Protein AF-A0A1G5DKQ4-F1 (afdb_monomer_lite)

Structure (mmCIF, N/CA/C/O backbone):
data_AF-A0A1G5DKQ4-F1
#
_entry.id   AF-A0A1G5DKQ4-F1
#
loop_
_atom_site.group_PDB
_atom_site.id
_atom_site.type_symbol
_atom_site.label_atom_id
_atom_site.label_alt_id
_atom_site.label_comp_id
_atom_site.label_asym_id
_atom_site.label_entity_id
_atom_site.label_seq_id
_atom_site.pdbx_PDB_ins_code
_atom_site.Cartn_x
_atom_site.Cartn_y
_atom_site.Cartn_z
_atom_site.occupancy
_atom_site.B_iso_or_equiv
_atom_site.auth_seq_id
_atom_site.auth_comp_id
_atom_site.auth_asym_id
_atom_site.auth_atom_id
_atom_site.pdbx_PDB_model_num
ATOM 1 N N . MET A 1 1 ? -4.767 19.827 14.698 1.00 80.88 1 MET A N 1
ATOM 2 C CA . MET A 1 1 ? -6.030 19.887 15.470 1.00 80.88 1 MET A CA 1
ATOM 3 C C . MET A 1 1 ? -6.059 18.869 16.616 1.00 80.88 1 MET A C 1
ATOM 5 O O . MET A 1 1 ? -6.125 19.314 17.753 1.00 80.88 1 MET A O 1
ATOM 9 N N . ALA A 1 2 ? -5.902 17.558 16.365 1.00 86.62 2 ALA A N 1
ATOM 10 C CA . ALA A 1 2 ? -5.901 16.493 17.393 1.00 86.62 2 ALA A CA 1
ATOM 11 C C . ALA A 1 2 ? -5.050 16.794 18.641 1.00 86.62 2 ALA A C 1
ATOM 13 O O . ALA A 1 2 ? -5.542 16.757 19.765 1.00 86.62 2 ALA A O 1
ATOM 14 N N . ARG A 1 3 ? -3.774 17.156 18.434 1.00 91.56 3 ARG A N 1
ATOM 15 C CA . ARG A 1 3 ? -2.832 17.479 19.519 1.00 91.56 3 ARG A CA 1
ATOM 16 C C . ARG A 1 3 ? -3.277 18.673 20.365 1.00 91.56 3 ARG A C 1
ATOM 18 O O . ARG A 1 3 ? -3.082 18.659 21.570 1.00 91.56 3 ARG A O 1
ATOM 25 N N . ILE A 1 4 ? -3.891 19.683 19.749 1.00 92.81 4 ILE A N 1
ATOM 26 C CA . ILE A 1 4 ? -4.359 20.885 20.456 1.00 92.81 4 ILE A CA 1
ATOM 27 C C . ILE A 1 4 ? -5.551 20.526 21.348 1.00 92.81 4 ILE A C 1
ATOM 29 O O . ILE A 1 4 ? -5.548 20.858 22.528 1.00 92.81 4 ILE A O 1
ATOM 33 N N . LEU A 1 5 ? -6.533 19.793 20.813 1.00 94.62 5 LEU A N 1
ATOM 34 C CA . LEU A 1 5 ? -7.688 19.334 21.593 1.00 94.62 5 LEU A CA 1
ATOM 35 C C . LEU A 1 5 ? -7.258 18.422 22.749 1.00 94.62 5 LEU A C 1
ATOM 37 O O . LEU A 1 5 ? -7.708 18.609 23.876 1.00 94.62 5 LEU A O 1
ATOM 41 N N . ASN A 1 6 ? -6.324 17.501 22.503 1.00 97.00 6 ASN A N 1
ATOM 42 C CA . ASN A 1 6 ? -5.791 16.625 23.545 1.00 97.00 6 ASN A CA 1
ATOM 43 C C . ASN A 1 6 ? -4.962 17.379 24.594 1.00 97.00 6 ASN A C 1
ATOM 45 O O . ASN A 1 6 ? -5.040 17.040 25.770 1.00 97.00 6 ASN A O 1
ATOM 49 N N . LEU A 1 7 ? -4.240 18.439 24.222 1.00 97.06 7 LEU A N 1
ATOM 50 C CA . LEU A 1 7 ? -3.569 19.307 25.192 1.00 97.06 7 LEU A CA 1
ATOM 51 C C . LEU A 1 7 ? -4.580 20.019 26.106 1.00 97.06 7 LEU A C 1
ATOM 53 O O . LEU A 1 7 ? -4.365 20.090 27.314 1.00 97.06 7 LEU A O 1
ATOM 57 N N . ILE A 1 8 ? -5.706 20.488 25.560 1.00 96.81 8 ILE A N 1
ATOM 58 C CA . ILE A 1 8 ? -6.793 21.074 26.361 1.00 96.81 8 ILE A CA 1
ATOM 59 C C . ILE A 1 8 ? -7.369 20.029 27.326 1.00 96.81 8 ILE A C 1
ATOM 61 O O . ILE A 1 8 ? -7.551 20.334 28.503 1.00 96.81 8 ILE A O 1
ATOM 65 N N . ILE A 1 9 ? -7.602 18.795 26.864 1.00 97.06 9 ILE A N 1
ATOM 66 C CA . ILE A 1 9 ? -8.065 17.690 27.722 1.00 97.06 9 ILE A CA 1
ATOM 67 C C . ILE A 1 9 ? -7.077 17.449 28.871 1.00 97.06 9 ILE A C 1
ATOM 69 O O . ILE A 1 9 ? -7.497 17.391 30.023 1.00 97.06 9 ILE A O 1
ATOM 73 N N . VAL A 1 10 ? -5.772 17.384 28.584 1.00 97.06 10 VAL A N 1
ATOM 74 C CA . VAL A 1 10 ? -4.719 17.227 29.603 1.00 97.06 10 VAL A CA 1
ATOM 75 C C . VAL A 1 10 ? -4.783 18.350 30.644 1.00 97.06 10 VAL A C 1
ATOM 77 O O . VAL A 1 10 ? -4.753 18.079 31.843 1.00 97.06 10 VAL A O 1
ATOM 80 N N . ILE A 1 11 ? -4.919 19.607 30.213 1.00 95.50 11 ILE A N 1
ATOM 81 C CA . ILE A 1 11 ? -5.030 20.758 31.123 1.00 95.50 11 ILE A CA 1
ATOM 82 C C . ILE A 1 11 ? -6.281 20.641 32.010 1.00 95.50 11 ILE A C 1
ATOM 84 O O . ILE A 1 11 ? -6.203 20.867 33.219 1.00 95.50 11 ILE A O 1
ATOM 88 N N . LEU A 1 12 ? -7.429 20.268 31.438 1.00 94.19 12 LEU A N 1
ATOM 89 C CA . LEU A 1 12 ? -8.684 20.109 32.180 1.00 94.19 12 LEU A CA 1
ATOM 90 C C . LEU A 1 12 ? -8.623 18.968 33.204 1.00 94.19 12 LEU A C 1
ATOM 92 O O . LEU A 1 12 ? -9.117 19.134 34.320 1.00 94.19 12 LEU A O 1
ATOM 96 N N . GLU A 1 13 ? -7.979 17.853 32.858 1.00 93.31 13 GLU A N 1
ATOM 97 C CA . GLU A 1 13 ? -7.702 16.742 33.775 1.00 93.31 13 GLU A CA 1
ATOM 98 C C . GLU A 1 13 ? -6.852 17.211 34.966 1.00 93.31 13 GLU A C 1
ATOM 100 O O . GLU A 1 13 ? -7.227 16.999 36.120 1.00 93.31 13 GLU A O 1
ATOM 105 N N . PHE A 1 14 ? -5.760 17.949 34.725 1.00 91.44 14 PHE A N 1
ATOM 106 C CA . PHE A 1 14 ? -4.945 18.516 35.809 1.00 91.44 14 PHE A CA 1
ATOM 107 C C . PHE A 1 14 ? -5.743 19.463 36.716 1.00 91.44 14 PHE A C 1
ATOM 109 O O . PHE A 1 14 ? -5.632 19.383 37.945 1.00 91.44 14 PHE A O 1
ATOM 116 N N . ILE A 1 15 ? -6.586 20.329 36.141 1.00 88.94 15 ILE A N 1
ATOM 117 C CA . ILE A 1 15 ? -7.475 21.209 36.915 1.00 88.94 15 ILE A CA 1
ATOM 118 C C . ILE A 1 15 ? -8.420 20.374 37.787 1.00 88.94 15 ILE A C 1
ATOM 120 O O . ILE A 1 15 ? -8.589 20.680 38.971 1.00 88.94 15 ILE A O 1
ATOM 124 N N . SER A 1 16 ? -9.006 19.309 37.242 1.00 85.94 16 SER A N 1
ATOM 125 C CA . SER A 1 16 ? -9.917 18.432 37.977 1.00 85.94 16 SER A CA 1
ATOM 126 C C . SER A 1 16 ? -9.223 17.684 39.126 1.00 85.94 16 SER A C 1
ATOM 128 O O . SER A 1 16 ? -9.699 17.700 40.269 1.00 85.94 16 SER A O 1
ATOM 130 N N . TYR A 1 17 ? -8.042 17.108 38.881 1.00 83.75 17 TYR A N 1
ATOM 131 C CA . TYR A 1 17 ? -7.268 16.419 39.917 1.00 83.75 17 TYR A CA 1
ATOM 132 C C . TYR A 1 17 ? -6.776 17.356 41.016 1.00 83.75 17 TYR A C 1
ATOM 134 O O . TYR A 1 17 ? -6.816 16.986 42.190 1.00 83.75 17 TYR A O 1
ATOM 142 N N . SER A 1 18 ? -6.392 18.592 40.681 1.00 80.75 18 SER A N 1
ATOM 143 C CA . SER A 1 18 ? -5.982 19.588 41.681 1.00 80.75 18 SER A CA 1
ATOM 144 C C . SER A 1 18 ? -7.087 19.898 42.702 1.00 80.75 18 SER A C 1
ATOM 146 O O . SER A 1 18 ? -6.798 20.181 43.867 1.00 80.75 18 SER A O 1
ATOM 148 N N . LYS A 1 19 ? -8.360 19.793 42.291 1.00 72.50 19 LYS A N 1
ATOM 149 C CA . LYS A 1 19 ? -9.519 19.924 43.184 1.00 72.50 19 LYS A CA 1
ATOM 150 C C . LYS A 1 19 ? -9.701 18.677 44.052 1.00 72.50 19 LYS A C 1
ATOM 152 O O . LYS A 1 19 ? -9.953 18.817 45.240 1.00 72.50 19 LYS A O 1
ATOM 157 N N . SER A 1 20 ? -9.489 17.485 43.493 1.00 67.19 20 SER A N 1
ATOM 158 C CA . SER A 1 20 ? -9.666 16.200 44.195 1.00 67.19 20 SER A CA 1
ATOM 159 C C . SER A 1 20 ? -8.553 15.877 45.211 1.00 67.19 20 SER A C 1
ATOM 161 O O . SER A 1 20 ? -8.800 15.209 46.215 1.00 67.19 20 SER A O 1
ATOM 163 N N . ILE A 1 21 ? -7.318 16.347 44.987 1.00 67.38 21 ILE A N 1
ATOM 164 C CA . ILE A 1 21 ? -6.177 16.127 45.900 1.00 67.38 21 ILE A CA 1
ATOM 165 C C . ILE A 1 21 ? -6.367 16.860 47.236 1.00 67.38 21 ILE A C 1
ATOM 167 O O . ILE A 1 21 ? -5.958 16.345 48.280 1.00 67.38 21 ILE A O 1
ATOM 171 N N . LYS A 1 22 ? -7.035 18.023 47.229 1.00 61.16 22 LYS A N 1
ATOM 172 C CA . LYS A 1 22 ? -7.316 18.802 48.448 1.00 61.16 22 LYS A CA 1
ATOM 173 C C . LYS A 1 22 ? -8.157 18.028 49.472 1.00 61.16 22 LYS A C 1
ATOM 175 O O . LYS A 1 22 ? -8.001 18.264 50.666 1.00 61.16 22 LYS A O 1
ATOM 180 N N . ASP A 1 23 ? -8.919 17.030 49.027 1.00 58.66 23 ASP A N 1
ATOM 181 C CA . ASP A 1 23 ? -9.814 16.237 49.876 1.00 58.66 23 ASP A CA 1
ATOM 182 C C . ASP A 1 23 ? -9.175 14.93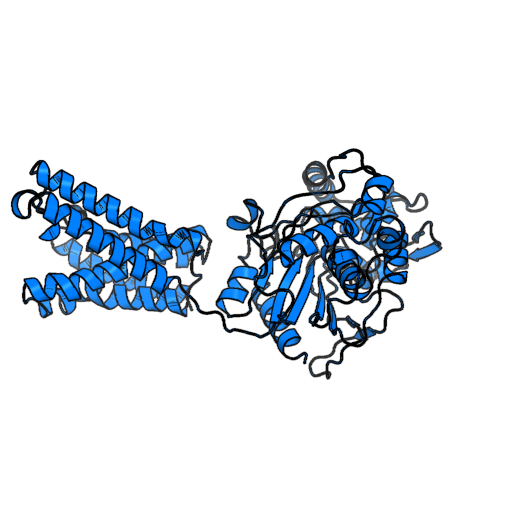8 50.421 1.00 58.66 23 ASP A C 1
ATOM 184 O O . ASP A 1 23 ? -9.846 14.146 51.080 1.00 58.66 23 ASP A O 1
ATOM 188 N N . ARG A 1 24 ? -7.875 14.681 50.173 1.00 55.72 24 ARG A N 1
ATOM 189 C CA . ARG A 1 24 ? -7.123 13.473 50.615 1.00 55.72 24 ARG A CA 1
ATOM 190 C C . ARG A 1 24 ? -7.746 12.118 50.216 1.00 55.72 24 ARG A C 1
ATOM 192 O O . ARG A 1 24 ? -7.387 11.082 50.777 1.00 55.72 24 ARG A O 1
ATOM 199 N N . GLN A 1 25 ? -8.640 12.088 49.226 1.00 57.12 25 GLN A N 1
ATOM 200 C CA . GLN A 1 25 ? -9.310 10.861 48.768 1.00 57.12 25 GLN A CA 1
ATOM 201 C C . GLN A 1 25 ? -8.708 10.237 47.498 1.00 57.12 25 GLN A C 1
ATOM 203 O O . GLN A 1 25 ? -9.206 9.212 47.046 1.00 57.12 25 GLN A O 1
ATOM 208 N N . PHE A 1 26 ? -7.625 10.791 46.943 1.00 63.09 26 PHE A N 1
ATOM 209 C CA . PHE A 1 26 ? -7.090 10.409 45.625 1.00 63.09 26 PHE A CA 1
ATOM 210 C C . PHE A 1 26 ? -6.909 8.890 45.427 1.00 63.09 26 PHE A C 1
ATOM 212 O O . PHE A 1 26 ? -7.521 8.314 44.533 1.00 63.09 26 PHE A O 1
ATOM 219 N N . LEU A 1 27 ? -6.160 8.210 46.307 1.00 63.75 27 LEU A N 1
ATOM 220 C CA . LEU A 1 27 ? -5.938 6.756 46.204 1.00 63.75 27 LEU A CA 1
ATOM 221 C C . LEU A 1 27 ? -7.201 5.928 46.494 1.00 63.75 27 LEU A C 1
ATOM 223 O O . LEU A 1 27 ? -7.388 4.865 45.911 1.00 63.75 27 LEU A O 1
ATOM 227 N N . LYS A 1 28 ? -8.098 6.425 47.355 1.00 67.44 28 LYS A N 1
ATOM 228 C CA . LYS A 1 28 ? -9.388 5.773 47.639 1.00 67.44 28 LYS A CA 1
ATOM 229 C C . LYS A 1 28 ? -10.373 5.913 46.468 1.00 67.44 28 LYS A C 1
ATOM 231 O O . LYS A 1 28 ? -11.275 5.093 46.328 1.00 67.44 28 LYS A O 1
ATOM 236 N N . GLY A 1 29 ? -10.175 6.914 45.609 1.00 74.06 29 GLY A N 1
ATOM 237 C CA . GLY A 1 29 ? -10.988 7.181 44.426 1.00 74.06 29 GLY A CA 1
ATOM 238 C C . GLY A 1 29 ? -10.824 6.157 43.300 1.00 74.06 29 GLY A C 1
ATOM 239 O O . GLY A 1 29 ? -11.758 5.980 42.525 1.00 74.06 29 GLY A O 1
ATOM 240 N N . PHE A 1 30 ? -9.708 5.421 43.234 1.00 79.56 30 PHE A N 1
ATOM 241 C CA . PHE A 1 30 ? -9.452 4.418 42.182 1.00 79.56 30 PHE A CA 1
ATOM 242 C C . PHE A 1 30 ? -10.325 3.159 42.276 1.00 79.56 30 PHE A C 1
ATOM 244 O O . PHE A 1 30 ? -10.254 2.288 41.415 1.00 79.56 30 PHE A O 1
ATOM 251 N N . VAL A 1 31 ? -11.198 3.076 43.280 1.00 86.19 31 VAL A N 1
ATOM 252 C CA . VAL A 1 31 ? -12.299 2.108 43.291 1.00 86.19 31 VAL A CA 1
ATOM 253 C C . VAL A 1 31 ? -13.357 2.478 42.239 1.00 86.19 31 VAL A C 1
ATOM 255 O O . VAL A 1 31 ? -13.989 1.591 41.672 1.00 86.19 31 VAL A O 1
ATOM 258 N N . PHE A 1 32 ? -13.540 3.766 41.927 1.00 89.38 32 PHE A N 1
ATOM 259 C CA . PHE A 1 32 ? -14.544 4.248 40.977 1.00 89.38 32 PHE A CA 1
ATOM 260 C C . PHE A 1 32 ? -14.048 4.179 39.529 1.00 89.38 32 PHE A C 1
ATOM 262 O O . PHE A 1 32 ? -13.003 4.733 39.185 1.00 89.38 32 PHE A O 1
ATOM 269 N N . TYR A 1 33 ? -14.871 3.600 38.653 1.00 91.94 33 TYR A N 1
ATOM 270 C CA . TYR A 1 33 ? -14.630 3.543 37.209 1.00 91.94 33 TYR A CA 1
ATOM 271 C C . TYR A 1 33 ? -14.398 4.931 36.603 1.00 91.94 33 TYR A C 1
ATOM 273 O O . TYR A 1 33 ? -13.516 5.110 35.765 1.00 91.94 33 TYR A O 1
ATOM 281 N N . THR A 1 34 ? -15.137 5.939 37.075 1.00 91.06 34 THR A N 1
ATOM 282 C CA . THR A 1 34 ? -14.960 7.343 36.683 1.00 91.06 34 THR A CA 1
ATOM 283 C C . THR A 1 34 ? -13.513 7.807 36.870 1.00 91.06 34 THR A C 1
ATOM 285 O O . THR A 1 34 ? -12.950 8.428 35.977 1.00 91.06 34 THR A O 1
ATOM 288 N N . GLN A 1 35 ? -12.884 7.504 38.008 1.00 89.88 35 GLN A N 1
ATOM 289 C CA . GLN A 1 35 ? -11.525 7.977 38.296 1.00 89.88 35 GLN A CA 1
ATOM 290 C C . GLN A 1 35 ? -10.491 7.233 37.448 1.00 89.88 35 GLN A C 1
ATOM 292 O O . GLN A 1 35 ? -9.608 7.858 36.870 1.00 89.88 35 GLN A O 1
ATOM 297 N N . ILE A 1 36 ? -10.652 5.913 37.292 1.00 92.06 36 ILE A N 1
ATOM 298 C CA . ILE A 1 36 ? -9.797 5.106 36.408 1.00 92.06 36 ILE A CA 1
ATOM 299 C C . ILE A 1 36 ? -9.867 5.642 34.975 1.00 92.06 36 ILE A C 1
ATOM 301 O O . ILE A 1 36 ? -8.844 5.885 34.341 1.00 92.06 36 ILE A O 1
ATOM 305 N N . SER A 1 37 ? -11.078 5.850 34.466 1.00 94.88 37 SER A N 1
ATOM 306 C CA . SER A 1 37 ? -11.299 6.270 33.086 1.00 94.88 37 SER A CA 1
ATOM 307 C C . SER A 1 37 ? -10.768 7.688 32.809 1.00 94.88 37 SER A C 1
ATOM 309 O O . SER A 1 37 ? -10.167 7.894 31.755 1.00 94.88 37 SER A O 1
ATOM 311 N N . ASN A 1 38 ? -10.897 8.644 33.743 1.00 93.69 38 ASN A N 1
ATOM 312 C CA . ASN A 1 38 ? -10.313 9.992 33.600 1.00 93.69 38 ASN A CA 1
ATOM 313 C C . ASN A 1 38 ? -8.775 9.920 33.665 1.00 93.69 38 ASN A C 1
ATOM 315 O O . ASN A 1 38 ? -8.070 10.458 32.818 1.00 93.69 38 ASN A O 1
ATOM 319 N N . PHE A 1 39 ? -8.214 9.149 34.602 1.00 93.12 39 PHE A N 1
ATOM 320 C CA . PHE A 1 39 ? -6.759 8.997 34.716 1.00 93.12 39 PHE A CA 1
ATOM 321 C C . PHE A 1 39 ? -6.130 8.386 33.458 1.00 93.12 39 PHE A C 1
ATOM 323 O O . PHE A 1 39 ? -5.130 8.886 32.939 1.00 93.12 39 PHE A O 1
ATOM 330 N N . LEU A 1 40 ? -6.741 7.329 32.920 1.00 95.44 40 LEU A N 1
ATOM 331 C CA . LEU A 1 40 ? -6.298 6.747 31.658 1.00 95.44 40 LEU A CA 1
ATOM 332 C C . LEU A 1 40 ? -6.503 7.728 30.493 1.00 95.44 40 LEU A C 1
ATOM 334 O O . LEU A 1 40 ? -5.660 7.790 29.598 1.00 95.44 40 LEU A O 1
ATOM 338 N N . THR A 1 41 ? -7.562 8.545 30.515 1.00 96.88 41 THR A N 1
ATOM 339 C CA . THR A 1 41 ? -7.776 9.612 29.523 1.00 96.88 41 THR A CA 1
ATOM 340 C C . THR A 1 41 ? -6.650 10.639 29.558 1.00 96.88 41 THR A C 1
ATOM 342 O O . THR A 1 41 ? -6.102 10.935 28.497 1.00 96.88 41 THR A O 1
ATOM 345 N N . LEU A 1 42 ? -6.219 11.100 30.736 1.00 96.31 42 LEU A N 1
ATOM 346 C CA . LEU A 1 42 ? -5.040 11.956 30.902 1.00 96.31 42 LEU A CA 1
ATOM 347 C C . LEU A 1 42 ? -3.789 11.331 30.265 1.00 96.31 42 LEU A C 1
ATOM 349 O O . LEU A 1 42 ? -3.142 11.976 29.439 1.00 96.31 42 LEU A O 1
ATOM 353 N N . ILE A 1 43 ? -3.480 10.069 30.587 1.00 96.50 43 ILE A N 1
ATOM 354 C CA . ILE A 1 43 ? -2.316 9.355 30.031 1.00 96.50 43 ILE A CA 1
ATOM 355 C C . ILE A 1 43 ? -2.419 9.247 28.507 1.00 96.50 43 ILE A C 1
ATOM 357 O O . ILE A 1 43 ? -1.465 9.549 27.793 1.00 96.50 43 ILE A O 1
ATOM 361 N N . SER A 1 44 ? -3.580 8.839 27.995 1.00 96.94 44 SER A N 1
ATOM 362 C CA . SER A 1 44 ? -3.789 8.630 26.561 1.00 96.94 44 SER A CA 1
ATOM 363 C C . SER A 1 44 ? -3.726 9.933 25.759 1.00 96.94 44 SER A C 1
ATOM 365 O O . SER A 1 44 ? -3.114 9.967 24.693 1.00 96.94 44 SER A O 1
ATOM 367 N N . SER A 1 45 ? -4.297 11.021 26.288 1.00 97.31 45 SER A N 1
ATOM 368 C CA . SER A 1 45 ? -4.241 12.349 25.675 1.00 97.31 45 SER A CA 1
ATOM 369 C C . SER A 1 45 ? -2.807 12.880 25.674 1.00 97.31 45 SER A C 1
ATOM 371 O O . SER A 1 45 ? -2.344 13.405 24.663 1.00 97.31 45 SER A O 1
ATOM 373 N N . LEU A 1 46 ? -2.065 12.686 26.772 1.00 96.88 46 LEU A N 1
ATOM 374 C CA . LEU A 1 46 ? -0.654 13.062 26.861 1.00 96.88 46 LEU A CA 1
ATOM 375 C C . LEU A 1 46 ? 0.206 12.263 25.870 1.00 96.88 46 LEU A C 1
ATOM 377 O O . LEU A 1 46 ? 1.039 12.842 25.174 1.00 96.88 46 LEU A O 1
ATOM 381 N N . ALA A 1 47 ? -0.035 10.956 25.745 1.00 93.12 47 ALA A N 1
ATOM 382 C CA . ALA A 1 47 ? 0.642 10.112 24.766 1.00 93.12 47 ALA A CA 1
ATOM 383 C C . ALA A 1 47 ? 0.389 10.592 23.327 1.00 93.12 47 ALA A C 1
ATOM 385 O O . ALA A 1 47 ? 1.329 10.651 22.536 1.00 93.12 47 ALA A O 1
ATOM 386 N N . LEU A 1 48 ? -0.837 11.012 22.996 1.00 92.94 48 LEU A N 1
ATOM 387 C CA . LEU A 1 48 ? -1.150 11.594 21.686 1.00 92.94 48 LEU A CA 1
ATOM 388 C C . LEU A 1 48 ? -0.421 12.920 21.450 1.00 92.94 48 LEU A C 1
ATOM 390 O O . LEU A 1 48 ? 0.091 13.160 20.351 1.00 92.94 48 LEU A O 1
ATOM 394 N N . VAL A 1 49 ? -0.344 13.781 22.467 1.00 93.31 49 VAL A N 1
ATOM 395 C CA . VAL A 1 49 ? 0.382 15.057 22.382 1.00 93.31 49 VAL A CA 1
ATOM 396 C C . VAL A 1 49 ? 1.870 14.822 22.103 1.00 93.31 49 VAL A C 1
ATOM 398 O O . VAL A 1 49 ? 2.406 15.436 21.181 1.00 93.31 49 VAL A O 1
ATOM 401 N N . ILE A 1 50 ? 2.510 13.907 22.839 1.00 90.25 50 ILE A N 1
ATOM 402 C CA . ILE A 1 50 ? 3.955 13.639 22.755 1.00 90.25 50 ILE A CA 1
ATOM 403 C C . ILE A 1 50 ? 4.304 12.819 21.506 1.00 90.25 50 ILE A C 1
ATOM 405 O O . ILE A 1 50 ? 5.137 13.225 20.698 1.00 90.25 50 ILE A O 1
ATOM 409 N N . PHE A 1 51 ? 3.659 11.667 21.321 1.00 82.94 51 PHE A N 1
ATOM 410 C CA . PHE A 1 51 ? 4.046 10.681 20.307 1.00 82.94 51 PHE A CA 1
ATOM 411 C C . PHE A 1 51 ? 3.269 10.816 18.992 1.00 82.94 51 PHE A C 1
ATOM 413 O O . PHE A 1 51 ? 3.675 10.249 17.974 1.00 82.94 51 PHE A O 1
ATOM 420 N N . GLY A 1 52 ? 2.182 11.595 18.975 1.00 80.62 52 GLY A N 1
ATOM 421 C CA . GLY A 1 52 ? 1.257 11.658 17.845 1.00 80.62 52 GLY A CA 1
ATOM 422 C C . GLY A 1 52 ? 0.346 10.433 17.750 1.00 80.62 52 GLY A C 1
ATOM 423 O O . GLY A 1 52 ? 0.195 9.663 18.696 1.00 80.62 52 GLY A O 1
ATOM 424 N N . GLN A 1 53 ? -0.272 10.260 16.584 1.00 78.62 53 GLN A N 1
ATOM 425 C CA . GLN A 1 53 ? -1.258 9.206 16.325 1.00 78.62 53 GLN A CA 1
ATOM 426 C C . GLN A 1 53 ? -0.554 7.925 15.885 1.00 78.62 53 GLN A C 1
ATOM 428 O O . GLN A 1 53 ? -0.551 7.547 14.720 1.00 78.62 53 GLN A O 1
ATOM 433 N N . ARG A 1 54 ? 0.153 7.306 16.831 1.00 79.06 54 ARG A N 1
ATOM 434 C CA . ARG A 1 54 ? 0.730 5.972 16.649 1.00 79.06 54 ARG A CA 1
ATOM 435 C C . ARG A 1 54 ? -0.348 4.928 16.878 1.00 79.06 54 ARG A C 1
ATOM 437 O O . ARG A 1 54 ? -1.205 5.132 17.729 1.00 79.06 54 ARG A O 1
ATOM 444 N N . TYR A 1 55 ? -0.231 3.777 16.227 1.00 75.50 55 TYR A N 1
ATOM 445 C CA . TYR A 1 55 ? -1.204 2.691 16.347 1.00 75.50 55 TYR A CA 1
ATOM 446 C C . TYR A 1 55 ? -1.586 2.356 17.801 1.00 75.50 55 TYR A C 1
ATOM 448 O O . TYR A 1 55 ? -2.760 2.353 18.159 1.00 75.50 55 TYR A O 1
ATOM 456 N N . TYR A 1 56 ? -0.596 2.184 18.684 1.00 83.25 56 TYR A N 1
ATOM 457 C CA . TYR A 1 56 ? -0.845 1.903 20.103 1.00 83.25 56 TYR A CA 1
ATOM 458 C C . TYR A 1 56 ? -1.531 3.066 20.842 1.00 83.25 56 TYR A C 1
ATOM 460 O O . TYR A 1 56 ? -2.322 2.832 21.753 1.00 83.25 56 TYR A O 1
ATOM 468 N N . VAL A 1 57 ? -1.262 4.318 20.449 1.00 90.25 57 VAL A N 1
ATOM 469 C CA . VAL A 1 57 ? -1.949 5.494 20.998 1.00 90.25 57 VAL A CA 1
ATOM 470 C C . VAL A 1 57 ? -3.402 5.485 20.552 1.00 90.25 57 VAL A C 1
ATOM 472 O O . VAL A 1 57 ? -4.275 5.705 21.374 1.00 90.25 57 VAL A O 1
ATOM 475 N N . GLU A 1 58 ? -3.690 5.182 19.291 1.00 88.88 58 GLU A N 1
ATOM 476 C CA . GLU A 1 58 ? -5.058 5.142 18.762 1.00 88.88 58 GLU A CA 1
ATOM 477 C C . GLU A 1 58 ? -5.911 4.077 19.459 1.00 88.88 58 GLU A C 1
ATOM 479 O O . GLU A 1 58 ? -7.061 4.347 19.810 1.00 88.88 58 GLU A O 1
ATOM 484 N N . VAL A 1 59 ? -5.342 2.890 19.706 1.00 90.44 59 VAL A N 1
ATOM 485 C CA . VAL A 1 59 ? -5.993 1.818 20.482 1.00 90.44 59 VAL A CA 1
ATOM 486 C C . VAL A 1 59 ? -6.233 2.269 21.922 1.00 90.44 59 VAL A C 1
ATOM 488 O O . VAL A 1 59 ? -7.333 2.107 22.452 1.00 90.44 59 VAL A O 1
ATOM 491 N N . LEU A 1 60 ? -5.237 2.905 22.547 1.00 94.38 60 LEU A N 1
ATOM 492 C CA . LEU A 1 60 ? -5.378 3.457 23.892 1.00 94.38 60 LEU A CA 1
ATOM 493 C C . LEU A 1 60 ? -6.465 4.544 23.942 1.00 94.38 60 LEU A C 1
ATOM 495 O O . LEU A 1 60 ? -7.263 4.563 24.875 1.00 94.38 60 LEU A O 1
ATOM 499 N N . ARG A 1 61 ? -6.535 5.412 22.927 1.00 95.62 61 ARG A N 1
ATOM 500 C CA . ARG A 1 61 ? -7.560 6.453 22.781 1.00 95.62 61 ARG A CA 1
ATOM 501 C C . ARG A 1 61 ? -8.949 5.856 22.569 1.00 95.62 61 ARG A C 1
ATOM 503 O O . ARG A 1 61 ? -9.879 6.301 23.229 1.00 95.62 61 ARG A O 1
ATOM 510 N N . LEU A 1 62 ? -9.098 4.817 21.736 1.00 94.94 62 LEU A N 1
ATOM 511 C CA . LEU A 1 62 ? -10.368 4.090 21.585 1.00 94.94 62 LEU A CA 1
ATOM 512 C C . LEU A 1 62 ? -10.870 3.589 22.942 1.00 94.94 62 LEU A C 1
ATOM 514 O O . LEU A 1 62 ? -12.033 3.789 23.301 1.00 94.94 62 LEU A O 1
ATOM 518 N N . MET A 1 63 ? -9.976 2.946 23.695 1.00 95.38 63 MET A N 1
ATOM 519 C CA . MET A 1 63 ? -10.282 2.417 25.017 1.00 95.38 63 MET A CA 1
ATOM 520 C C . MET A 1 63 ? -10.743 3.526 25.958 1.00 95.38 63 MET A C 1
ATOM 522 O O . MET A 1 63 ? -11.850 3.448 26.486 1.00 95.38 63 MET A O 1
ATOM 526 N N . THR A 1 64 ? -9.954 4.584 26.129 1.00 96.56 64 THR A N 1
ATOM 527 C CA . THR A 1 64 ? -10.256 5.634 27.109 1.00 96.56 64 THR A CA 1
ATOM 528 C C . THR A 1 64 ? -11.469 6.469 26.729 1.00 96.56 64 THR A C 1
ATOM 530 O O . THR A 1 64 ? -12.289 6.760 27.594 1.00 96.56 64 THR A O 1
ATOM 533 N N . VAL A 1 65 ? -11.666 6.776 25.446 1.00 97.00 65 VAL A N 1
ATOM 534 C CA . VAL A 1 65 ? -12.858 7.485 24.957 1.00 97.00 65 VAL A CA 1
ATOM 535 C C . VAL A 1 65 ? -14.114 6.652 25.181 1.00 97.00 65 VAL A C 1
ATOM 537 O O . VAL A 1 65 ? -15.097 7.168 25.705 1.00 97.00 65 VAL A O 1
ATOM 540 N N . THR A 1 66 ? -14.076 5.349 24.885 1.00 97.25 66 THR A N 1
ATOM 541 C CA . THR A 1 66 ? -15.216 4.460 25.156 1.00 97.25 66 THR A CA 1
ATOM 542 C C . THR A 1 66 ? -15.535 4.416 26.655 1.00 97.25 66 THR A C 1
ATOM 544 O O . THR A 1 66 ? -16.698 4.532 27.044 1.00 97.25 66 THR A O 1
ATOM 547 N N . MET A 1 67 ? -14.511 4.314 27.513 1.00 96.88 67 MET A N 1
ATOM 548 C CA . MET A 1 67 ? -14.693 4.367 28.969 1.00 96.88 67 MET A CA 1
ATOM 549 C C . MET A 1 67 ? -15.267 5.718 29.424 1.00 96.88 67 MET A C 1
ATOM 551 O O . MET A 1 67 ? -16.104 5.762 30.319 1.00 96.88 67 MET A O 1
ATOM 555 N N . MET A 1 68 ? -14.862 6.826 28.801 1.00 96.81 68 MET A N 1
ATOM 556 C CA . MET A 1 68 ? -15.394 8.161 29.084 1.00 96.81 68 MET A CA 1
ATOM 557 C C . MET A 1 68 ? -16.861 8.304 28.695 1.00 96.81 68 MET A C 1
ATOM 559 O O . MET A 1 68 ? -17.663 8.783 29.499 1.00 96.81 68 MET A O 1
ATOM 563 N N . CYS A 1 69 ? -17.239 7.821 27.513 1.00 96.88 69 CYS A N 1
ATOM 564 C CA . CYS A 1 69 ? -18.637 7.735 27.110 1.00 96.88 69 CYS A CA 1
ATOM 565 C C . CYS A 1 69 ? -19.445 6.878 28.097 1.00 96.88 69 CYS A C 1
ATOM 567 O O . CYS A 1 69 ? -20.547 7.266 28.478 1.00 96.88 69 CYS A O 1
ATOM 569 N N . MET A 1 70 ? -18.887 5.755 28.564 1.00 95.62 70 MET A N 1
ATOM 570 C CA . MET A 1 70 ? -19.533 4.894 29.558 1.00 95.62 70 MET A CA 1
ATOM 571 C C . MET A 1 70 ? -19.698 5.593 30.915 1.00 95.62 70 MET A C 1
ATOM 573 O O . MET A 1 70 ? -20.761 5.514 31.526 1.00 95.62 70 MET A O 1
ATOM 577 N N . THR A 1 71 ? -18.689 6.338 31.367 1.00 95.12 71 THR A N 1
ATOM 578 C CA . THR A 1 71 ? -18.756 7.169 32.578 1.00 95.12 71 THR A CA 1
ATOM 579 C C . THR A 1 71 ? -19.871 8.213 32.480 1.00 95.12 71 THR A C 1
ATOM 581 O O . THR A 1 71 ? -20.681 8.335 33.404 1.00 95.12 71 THR A O 1
ATOM 584 N N . PHE A 1 72 ? -19.964 8.928 31.354 1.00 95.88 72 PHE A N 1
ATOM 585 C CA . PHE A 1 72 ? -21.051 9.878 31.104 1.00 95.88 72 PHE A CA 1
ATOM 586 C C . PHE A 1 72 ? -22.416 9.181 31.063 1.00 95.88 72 PHE A C 1
ATOM 588 O O . PHE A 1 72 ? -23.363 9.654 31.696 1.00 95.88 72 PHE A O 1
ATOM 595 N N . PHE A 1 73 ? -22.508 8.033 30.381 1.00 95.94 73 PHE A N 1
ATOM 596 C CA . PHE A 1 73 ? -23.738 7.259 30.249 1.00 95.94 73 PHE A CA 1
ATOM 597 C C . PHE A 1 73 ? -24.257 6.782 31.610 1.00 95.94 73 PHE A C 1
ATOM 599 O O . PHE A 1 73 ? -25.382 7.098 31.991 1.00 95.94 73 PHE A O 1
ATOM 606 N N . VAL A 1 74 ? -23.428 6.070 32.379 1.00 94.44 74 VAL A N 1
ATOM 607 C CA . VAL A 1 74 ? -23.804 5.542 33.699 1.00 94.44 74 VAL A CA 1
ATOM 608 C C . VAL A 1 74 ? -24.180 6.679 34.644 1.00 94.44 74 VAL A C 1
ATOM 610 O O . VAL A 1 74 ? -25.178 6.587 35.358 1.00 94.44 74 VAL A O 1
ATOM 613 N N . THR A 1 75 ? -23.429 7.780 34.639 1.00 93.00 75 THR A N 1
ATOM 614 C CA . THR A 1 75 ? -23.737 8.909 35.521 1.00 93.00 75 THR A CA 1
ATOM 615 C C . THR A 1 75 ? -25.082 9.540 35.163 1.00 93.00 75 THR A C 1
ATOM 617 O O . THR A 1 75 ? -25.925 9.719 36.040 1.00 93.00 75 THR A O 1
ATOM 620 N N . THR A 1 76 ? -25.311 9.826 33.882 1.00 93.75 76 THR A N 1
ATOM 621 C CA . THR A 1 76 ? -26.484 10.575 33.409 1.00 93.75 76 THR A CA 1
ATOM 622 C C . THR A 1 76 ? -27.757 9.736 33.392 1.00 93.75 76 THR A C 1
ATOM 624 O O . THR A 1 76 ? -28.807 10.216 33.807 1.00 93.75 76 THR A O 1
ATOM 627 N N . PHE A 1 77 ? -27.679 8.485 32.938 1.00 94.12 77 PHE A N 1
ATOM 628 C CA . PHE A 1 77 ? -28.855 7.647 32.686 1.00 94.12 77 PHE A CA 1
ATOM 629 C C . PHE A 1 77 ? -29.121 6.606 33.774 1.00 94.12 77 PHE A C 1
ATOM 631 O O . PHE A 1 77 ? -30.182 5.989 33.767 1.00 94.12 77 PHE A O 1
ATOM 638 N N . ILE A 1 78 ? -28.197 6.413 34.722 1.00 92.56 78 ILE A N 1
ATOM 639 C CA . ILE A 1 78 ? -28.377 5.466 35.831 1.00 92.56 78 ILE A CA 1
ATOM 640 C C . ILE A 1 78 ? -28.296 6.197 37.174 1.00 92.56 78 ILE A C 1
ATOM 642 O O . ILE A 1 78 ? -29.279 6.249 37.910 1.00 92.56 78 ILE A O 1
ATOM 646 N N . LEU A 1 79 ? -27.157 6.811 37.501 1.00 91.56 79 LEU A N 1
ATOM 647 C CA . LEU A 1 79 ? -26.928 7.359 38.845 1.00 91.56 79 LEU A CA 1
ATOM 648 C C . LEU A 1 79 ? -27.756 8.613 39.140 1.00 91.56 79 LEU A C 1
ATOM 650 O O . LEU A 1 79 ? -28.266 8.759 40.254 1.00 91.56 79 LEU A O 1
ATOM 654 N N . VAL A 1 80 ? -27.914 9.512 38.168 1.00 93.31 80 VAL A N 1
ATOM 655 C CA . VAL A 1 80 ? -28.759 10.703 38.318 1.00 93.31 80 VAL A CA 1
ATOM 656 C C . VAL A 1 80 ? -30.229 10.318 38.556 1.00 93.31 80 VAL A C 1
ATOM 658 O O . VAL A 1 80 ? -30.763 10.758 39.575 1.00 93.31 80 VAL A O 1
ATOM 661 N N . PRO A 1 81 ? -30.871 9.458 37.735 1.00 93.81 81 PRO A N 1
ATOM 662 C CA . PRO A 1 81 ? -32.232 8.985 37.998 1.00 93.81 81 PRO A CA 1
ATOM 663 C C . PRO A 1 81 ? -32.398 8.275 39.344 1.00 93.81 81 PRO A C 1
ATOM 665 O O . PRO A 1 81 ? -33.413 8.455 40.007 1.00 93.81 81 PRO A O 1
ATOM 668 N N . MET A 1 82 ? -31.400 7.499 39.778 1.00 90.44 82 MET A N 1
ATOM 669 C CA . MET A 1 82 ? -31.464 6.777 41.054 1.00 90.44 82 MET A CA 1
ATOM 670 C C . MET A 1 82 ? -31.311 7.680 42.284 1.00 90.44 82 MET A C 1
ATOM 672 O O . MET A 1 82 ? -31.858 7.367 43.337 1.00 90.44 82 MET A O 1
ATOM 676 N N . SER A 1 83 ? -30.532 8.762 42.186 1.00 90.31 83 SER A N 1
ATOM 677 C CA . SER A 1 83 ? -30.176 9.604 43.340 1.00 90.31 83 SER A CA 1
ATOM 678 C C . SER A 1 83 ? -30.904 10.948 43.399 1.00 90.31 83 SER A C 1
ATOM 680 O O . SER A 1 83 ? -30.936 11.567 44.459 1.00 90.31 83 SER A O 1
ATOM 682 N N . GLY A 1 84 ? -31.417 11.446 42.268 1.00 90.44 84 GLY A N 1
ATOM 683 C CA . GLY A 1 84 ? -31.963 12.803 42.128 1.00 90.44 84 GLY A CA 1
ATOM 684 C C . GLY A 1 84 ? -30.909 13.924 42.142 1.00 90.44 84 GLY A C 1
ATOM 685 O O . GLY A 1 84 ? -31.249 15.102 42.049 1.00 90.44 84 GLY A O 1
ATOM 686 N N . LYS A 1 85 ? -29.614 13.596 42.235 1.00 90.19 85 LYS A N 1
ATOM 687 C CA . LYS A 1 85 ? -28.519 14.550 42.491 1.00 90.19 85 LYS A CA 1
ATOM 688 C C . LYS A 1 85 ? -27.877 15.116 41.220 1.00 90.19 85 LYS A C 1
ATOM 690 O O . LYS A 1 85 ? -26.661 15.062 41.042 1.00 90.19 85 LYS A O 1
ATOM 695 N N . VAL A 1 86 ? -28.683 15.708 40.337 1.00 91.94 86 VAL A N 1
ATOM 696 C CA . VAL A 1 86 ? -28.222 16.247 39.037 1.00 91.94 86 VAL A CA 1
ATOM 697 C C . VAL A 1 86 ? -27.064 17.245 39.200 1.00 91.94 86 VAL A C 1
ATOM 699 O O . VAL A 1 86 ? -26.035 17.127 38.537 1.00 91.94 86 VAL A O 1
ATOM 702 N N . LYS A 1 87 ? -27.205 18.223 40.107 1.00 89.62 87 LYS A N 1
ATOM 703 C CA . LYS A 1 87 ? -26.215 19.297 40.295 1.00 89.62 87 LYS A CA 1
ATOM 704 C C . LYS A 1 87 ? -24.873 18.774 40.814 1.00 89.62 87 LYS A C 1
ATOM 706 O O . LYS A 1 87 ? -23.831 19.197 40.323 1.00 89.62 87 LYS A O 1
ATOM 711 N N . GLU A 1 88 ? -24.894 17.864 41.785 1.00 86.81 88 GLU A N 1
ATOM 712 C CA . GLU A 1 88 ? -23.684 17.277 42.383 1.00 86.81 88 GLU A CA 1
ATOM 713 C C . GLU A 1 88 ? -22.935 16.397 41.381 1.00 86.81 88 GLU A C 1
ATOM 715 O O . GLU A 1 88 ? -21.715 16.486 41.267 1.00 86.81 88 GLU A O 1
ATOM 720 N N . LEU A 1 89 ? -23.669 15.580 40.620 1.00 87.75 89 LEU A N 1
ATOM 721 C CA . LEU A 1 89 ? -23.063 14.629 39.698 1.00 87.75 89 LEU A CA 1
ATOM 722 C C . LEU A 1 89 ? -22.595 15.282 38.394 1.00 87.75 89 LEU A C 1
ATOM 724 O O . LEU A 1 89 ? -21.524 14.924 37.921 1.00 87.75 89 LEU A O 1
ATOM 728 N N . LEU A 1 90 ? -23.328 16.239 37.820 1.00 90.38 90 LEU A N 1
ATOM 729 C CA . LEU A 1 90 ? -23.024 16.749 36.472 1.00 90.38 90 LEU A CA 1
ATOM 730 C C . LEU A 1 90 ? -22.546 18.203 36.420 1.00 90.38 90 LEU A C 1
ATOM 732 O O . LEU A 1 90 ? -21.863 18.570 35.470 1.00 90.38 90 LEU A O 1
ATOM 736 N N . PHE A 1 91 ? -22.886 19.043 37.403 1.00 89.88 91 PHE A N 1
ATOM 737 C CA . PHE A 1 91 ? -22.734 20.502 37.268 1.00 89.88 91 PHE A CA 1
ATOM 738 C C . PHE A 1 91 ? -21.967 21.180 38.408 1.00 89.88 91 PHE A C 1
ATOM 740 O O . PHE A 1 91 ? -21.945 22.407 38.494 1.00 89.88 91 PHE A O 1
ATOM 747 N N . SER A 1 92 ? -21.325 20.423 39.299 1.00 85.69 92 SER A N 1
ATOM 748 C CA . SER A 1 92 ? -20.542 21.000 40.395 1.00 85.69 92 SER A CA 1
ATOM 749 C C . SER A 1 92 ? -19.322 20.160 40.764 1.00 85.69 92 SER A C 1
ATOM 751 O O . SER A 1 92 ? -19.219 18.982 40.421 1.00 85.69 92 SER A O 1
ATOM 753 N N . GLY A 1 93 ? -18.359 20.800 41.436 1.00 83.75 93 GLY A N 1
ATOM 754 C CA . GLY A 1 93 ? -17.135 20.158 41.918 1.00 83.75 93 GLY A CA 1
ATOM 755 C C . GLY A 1 93 ? -16.340 19.450 40.815 1.00 83.75 93 GLY A C 1
ATOM 756 O O . GLY A 1 93 ? -16.194 19.966 39.706 1.00 83.75 93 GLY A O 1
ATOM 757 N N . ALA A 1 94 ? -15.820 18.265 41.141 1.00 82.06 94 ALA A N 1
ATOM 758 C CA . ALA A 1 94 ? -15.151 17.379 40.187 1.00 82.06 94 ALA A CA 1
ATOM 759 C C . ALA A 1 94 ? -16.130 16.738 39.184 1.00 82.06 94 ALA A C 1
ATOM 761 O O . ALA A 1 94 ? -15.721 16.397 38.077 1.00 82.06 94 ALA A O 1
ATOM 762 N N . GLY A 1 95 ? -17.421 16.624 39.529 1.00 84.50 95 GLY A N 1
ATOM 763 C CA . GLY A 1 95 ? -18.443 16.019 38.670 1.00 84.50 95 GLY A CA 1
ATOM 764 C C . GLY A 1 95 ? -18.615 16.752 37.338 1.00 84.50 95 GLY A C 1
ATOM 765 O O . GLY A 1 95 ? -18.687 16.112 36.293 1.00 84.50 95 GLY A O 1
ATOM 766 N N . LEU A 1 96 ? -18.543 18.089 37.351 1.00 89.88 96 LEU A N 1
ATOM 767 C CA . LEU A 1 96 ? -18.571 18.902 36.128 1.00 89.88 96 LEU A CA 1
ATOM 768 C C . LEU A 1 96 ? -17.481 18.502 35.119 1.00 89.88 96 LEU A C 1
ATOM 770 O O . LEU A 1 96 ? -17.721 18.480 33.915 1.00 89.88 96 LEU A O 1
ATOM 774 N N . TYR A 1 97 ? -16.284 18.173 35.601 1.00 91.25 97 TYR A N 1
ATOM 775 C CA . TYR A 1 97 ? -15.164 17.807 34.738 1.00 91.25 97 TYR A CA 1
ATOM 776 C C . TYR A 1 97 ? -15.224 16.324 34.377 1.00 91.25 97 TYR A C 1
ATOM 778 O O . TYR A 1 97 ? -15.320 15.993 33.197 1.00 91.25 97 TYR A O 1
ATOM 786 N N . HIS A 1 98 ? -15.236 15.451 35.387 1.00 91.12 98 HIS A N 1
ATOM 787 C CA . HIS A 1 98 ? -15.093 14.004 35.220 1.00 91.12 98 HIS A CA 1
ATOM 788 C C . HIS A 1 98 ? -16.315 13.303 34.630 1.00 91.12 98 HIS A C 1
ATOM 790 O O . HIS A 1 98 ? -16.169 12.214 34.075 1.00 91.12 98 HIS A O 1
ATOM 796 N N . HIS A 1 99 ? -17.510 13.883 34.770 1.00 93.19 99 HIS A N 1
ATOM 797 C CA . HIS A 1 99 ? -18.732 13.287 34.239 1.00 93.19 99 HIS A CA 1
ATOM 798 C C . HIS A 1 99 ? -19.253 13.997 32.995 1.00 93.19 99 HIS A C 1
ATOM 800 O O . HIS A 1 99 ? -19.932 13.339 32.225 1.00 93.19 99 HIS A O 1
ATOM 806 N N . LEU A 1 100 ? -18.947 15.282 32.768 1.00 93.38 100 LEU A N 1
ATOM 807 C CA . LEU A 1 100 ? -19.552 16.055 31.676 1.00 93.38 100 LEU A CA 1
ATOM 808 C C . LEU A 1 100 ? -18.526 16.610 30.679 1.00 93.38 100 LEU A C 1
ATOM 810 O O . LEU A 1 100 ? -18.486 16.166 29.533 1.00 93.38 100 LEU A O 1
ATOM 814 N N . ILE A 1 101 ? -17.696 17.573 31.092 1.00 94.75 101 ILE A N 1
ATOM 815 C CA . ILE A 1 101 ? -16.841 18.324 30.156 1.00 94.75 101 ILE A CA 1
ATOM 816 C C . ILE A 1 101 ? -15.805 17.417 29.486 1.00 94.75 101 ILE A C 1
ATOM 818 O O . ILE A 1 101 ? -15.696 17.425 28.259 1.00 94.75 101 ILE A O 1
ATOM 822 N N . ILE A 1 102 ? -15.045 16.642 30.265 1.00 95.56 102 ILE A N 1
ATOM 823 C CA . ILE A 1 102 ? -13.971 15.799 29.727 1.00 95.56 102 ILE A CA 1
ATOM 824 C C . ILE A 1 102 ? -14.546 14.667 28.864 1.00 95.56 102 ILE A C 1
ATOM 826 O O . ILE A 1 102 ? -14.071 14.517 27.735 1.00 95.56 102 ILE A O 1
ATOM 830 N N . PRO A 1 103 ? -15.602 13.939 29.291 1.00 96.50 103 PRO A N 1
ATOM 831 C CA . PRO A 1 103 ? -16.247 12.949 28.435 1.00 96.50 103 PRO A CA 1
ATOM 832 C C . PRO A 1 103 ? -16.755 13.493 27.100 1.00 96.50 103 PRO A C 1
ATOM 834 O O . PRO A 1 103 ? -16.564 12.850 26.069 1.00 96.50 103 PRO A O 1
ATOM 837 N N . ILE A 1 104 ? -17.355 14.685 27.073 1.00 95.12 104 ILE A N 1
ATOM 838 C CA . ILE A 1 104 ? -17.812 15.288 25.815 1.00 95.12 104 ILE A CA 1
ATOM 839 C C . ILE A 1 104 ? -16.612 15.682 24.950 1.00 95.12 104 ILE A C 1
ATOM 841 O O . ILE A 1 104 ? -16.543 15.300 23.782 1.00 95.12 104 ILE A O 1
ATOM 845 N N . LEU A 1 105 ? -15.646 16.409 25.514 1.00 96.12 105 LEU A N 1
ATOM 846 C CA . LEU A 1 105 ? -14.513 16.931 24.754 1.00 96.12 105 LEU A CA 1
ATOM 847 C C . LEU A 1 105 ? -13.632 15.814 24.185 1.00 96.12 105 LEU A C 1
ATOM 849 O O . LEU A 1 105 ? -13.220 15.894 23.029 1.00 96.12 105 LEU A O 1
ATOM 853 N N . THR A 1 106 ? -13.368 14.761 24.962 1.00 96.19 106 THR A N 1
ATOM 854 C CA . THR A 1 106 ? -12.580 13.612 24.497 1.00 96.19 106 THR A CA 1
ATOM 855 C C . THR A 1 106 ? -13.302 12.842 23.394 1.00 96.19 106 THR A C 1
ATOM 857 O O . THR A 1 106 ? -12.675 12.468 22.406 1.00 96.19 106 THR A O 1
ATOM 860 N N . THR A 1 107 ? -14.630 12.706 23.485 1.00 95.00 107 THR A N 1
ATOM 861 C CA . THR A 1 107 ? -15.448 12.078 22.438 1.00 95.00 107 THR A CA 1
ATOM 862 C C . THR A 1 107 ? -15.423 12.901 21.151 1.00 95.00 107 THR A C 1
ATOM 864 O O . THR A 1 107 ? -15.175 12.360 20.078 1.00 95.00 107 THR A O 1
ATOM 867 N N . VAL A 1 108 ? -15.610 14.222 21.246 1.00 93.19 108 VAL A N 1
ATOM 868 C CA . VAL A 1 108 ? -15.538 15.137 20.093 1.00 93.19 108 VAL A CA 1
ATOM 869 C C . VAL A 1 108 ? -14.147 15.107 19.461 1.00 93.19 108 VAL A C 1
ATOM 871 O O . VAL A 1 108 ? -14.027 14.971 18.244 1.00 93.19 108 VAL A O 1
ATOM 874 N N . SER A 1 109 ? -13.091 15.181 20.275 1.00 94.69 109 SER A N 1
ATOM 875 C CA . SER A 1 109 ? -11.712 15.075 19.796 1.00 94.69 109 SER A CA 1
ATOM 876 C C . SER A 1 109 ? -11.502 13.771 19.026 1.00 94.69 109 SER A C 1
ATOM 878 O O . SER A 1 109 ? -11.064 13.803 17.877 1.00 94.69 109 SER A O 1
ATOM 880 N N . TYR A 1 110 ? -11.909 12.638 19.601 1.00 93.19 110 TYR A N 1
ATOM 881 C CA . TYR A 1 110 ? -11.737 11.329 18.981 1.00 93.19 110 TYR A CA 1
ATOM 882 C C . TYR A 1 110 ? -12.504 11.175 17.664 1.00 93.19 110 TYR A C 1
ATOM 884 O O . TYR A 1 110 ? -11.970 10.709 16.658 1.00 93.19 110 TYR A O 1
ATOM 892 N N . ILE A 1 111 ? -13.770 11.596 17.648 1.00 88.06 111 ILE A N 1
ATOM 893 C CA . ILE A 1 111 ? -14.651 11.419 16.493 1.00 88.06 111 ILE A CA 1
ATOM 894 C C . ILE A 1 111 ? -14.192 12.268 15.308 1.00 88.06 111 ILE A C 1
ATOM 896 O O . ILE A 1 111 ? -14.208 11.759 14.182 1.00 88.06 111 ILE A O 1
ATOM 900 N N . PHE A 1 112 ? -13.800 13.522 15.554 1.00 86.25 112 PHE A N 1
ATOM 901 C CA . PHE A 1 112 ? -13.621 14.526 14.501 1.00 86.25 112 PHE A CA 1
ATOM 902 C C . PHE A 1 112 ? -12.168 14.894 14.212 1.00 86.25 112 PHE A C 1
ATOM 904 O O . PHE A 1 112 ? -11.872 15.338 13.106 1.00 86.25 112 PHE A O 1
ATOM 911 N N . ALA A 1 113 ? -11.262 14.727 15.174 1.00 86.81 113 ALA A N 1
ATOM 912 C CA . ALA A 1 113 ? -9.885 15.182 15.033 1.00 86.81 113 ALA A CA 1
ATOM 913 C C . ALA A 1 113 ? -8.853 14.050 15.050 1.00 86.81 113 ALA A C 1
ATOM 915 O O . ALA A 1 113 ? -7.716 14.319 14.664 1.00 86.81 113 ALA A O 1
ATOM 916 N N . GLU A 1 114 ? -9.211 12.827 15.465 1.00 87.69 114 GLU A N 1
ATOM 917 C CA . GLU A 1 114 ? -8.248 11.742 15.696 1.00 87.69 114 GLU A CA 1
ATOM 918 C C . GLU A 1 114 ? -8.273 10.580 14.664 1.00 87.69 114 GLU A C 1
ATOM 920 O O . GLU A 1 114 ? -9.294 10.240 14.061 1.00 87.69 114 GLU A O 1
ATOM 925 N N . GLU A 1 115 ? -7.088 9.973 14.516 1.00 80.69 115 GLU A N 1
ATOM 926 C CA . GLU A 1 115 ? -6.724 8.596 14.135 1.00 80.69 115 GLU A CA 1
ATOM 927 C C . GLU A 1 115 ? -7.611 7.548 14.838 1.00 80.69 115 GLU A C 1
ATOM 929 O O . GLU A 1 115 ? -7.302 7.182 15.969 1.00 80.69 115 GLU A O 1
ATOM 934 N N . ARG A 1 116 ? -8.707 7.045 14.249 1.00 79.00 116 ARG A N 1
ATOM 935 C CA . ARG A 1 116 ? -9.565 6.046 14.934 1.00 79.00 116 ARG A CA 1
ATOM 936 C C . ARG A 1 116 ? -9.066 4.633 14.763 1.00 79.00 116 ARG A C 1
ATOM 938 O O . ARG A 1 116 ? -8.952 4.232 13.607 1.00 79.00 116 ARG A O 1
ATOM 945 N N . ALA A 1 117 ? -8.805 3.919 15.858 1.00 80.69 117 ALA A N 1
ATOM 946 C CA . ALA A 1 117 ? -8.228 2.571 15.884 1.00 80.69 117 ALA A CA 1
ATOM 947 C C . ALA A 1 117 ? -8.913 1.596 14.909 1.00 80.69 117 ALA A C 1
ATOM 949 O O . ALA A 1 117 ? -10.081 1.766 14.563 1.00 80.69 117 ALA A O 1
ATOM 950 N N . SER A 1 118 ? -8.178 0.562 14.480 1.00 72.56 118 SER A N 1
ATOM 951 C CA . SER A 1 118 ? -8.737 -0.499 13.630 1.00 72.56 118 SER A CA 1
ATOM 952 C C . SER A 1 118 ? -9.999 -1.099 14.258 1.00 72.56 118 SER A C 1
ATOM 954 O O . SER A 1 118 ? -10.055 -1.309 15.473 1.00 72.56 118 SER A O 1
ATOM 956 N N . TYR A 1 119 ? -10.986 -1.424 13.416 1.00 75.00 119 TYR A N 1
ATOM 957 C CA . TYR A 1 119 ? -12.251 -2.018 13.847 1.00 75.00 119 TYR A CA 1
ATOM 958 C C . TYR A 1 119 ? -12.053 -3.358 14.577 1.00 75.00 119 TYR A C 1
ATOM 960 O O . TYR A 1 119 ? -12.886 -3.735 15.389 1.00 75.00 119 TYR A O 1
ATOM 968 N N . GLY A 1 120 ? -10.922 -4.047 14.387 1.00 77.69 120 GLY A N 1
ATOM 969 C CA . GLY A 1 120 ? -10.583 -5.245 15.168 1.00 77.69 120 GLY A CA 1
ATOM 970 C C . GLY A 1 120 ? -10.498 -5.006 16.686 1.00 77.69 120 GLY A C 1
ATOM 971 O O . GLY A 1 120 ? -10.717 -5.926 17.469 1.00 77.69 120 GLY A O 1
ATOM 972 N N . TRP A 1 121 ? -10.258 -3.768 17.130 1.00 86.19 121 TRP A N 1
ATOM 973 C CA . TRP A 1 121 ? -10.117 -3.430 18.552 1.00 86.19 121 TRP A CA 1
ATOM 974 C C . TRP A 1 121 ? -11.422 -3.044 19.253 1.00 86.19 121 TRP A C 1
ATOM 976 O O . TRP A 1 121 ? -11.392 -2.766 20.450 1.00 86.19 121 TRP A O 1
ATOM 986 N N . ILE A 1 122 ? -12.572 -3.049 18.568 1.00 90.69 122 ILE A N 1
ATOM 987 C CA . ILE A 1 122 ? -13.849 -2.564 19.136 1.00 90.69 122 ILE A CA 1
ATOM 988 C C . ILE A 1 122 ? -14.300 -3.326 20.389 1.00 90.69 122 ILE A C 1
ATOM 990 O O . ILE A 1 122 ? -15.065 -2.810 21.197 1.00 90.69 122 ILE A O 1
ATOM 994 N N . ILE A 1 123 ? -13.846 -4.570 20.567 1.00 92.69 123 ILE A N 1
ATOM 995 C CA . ILE A 1 123 ? -14.236 -5.393 21.715 1.00 92.69 123 ILE A CA 1
ATOM 996 C C . ILE A 1 123 ? -13.371 -5.115 22.950 1.00 92.69 123 ILE A C 1
ATOM 998 O O . ILE A 1 123 ? -13.804 -5.352 24.079 1.00 92.69 123 ILE A O 1
ATOM 1002 N N . LEU A 1 124 ? -12.165 -4.570 22.758 1.00 93.56 124 LEU A N 1
ATOM 1003 C CA . LEU A 1 124 ? -11.192 -4.348 23.825 1.00 93.56 124 LEU A CA 1
ATOM 1004 C C . LEU A 1 124 ? -11.749 -3.491 24.980 1.00 93.56 124 LEU A C 1
ATOM 1006 O O . LEU A 1 124 ? -11.595 -3.900 26.135 1.00 93.56 124 LEU A O 1
ATOM 1010 N N . PRO A 1 125 ? -12.438 -2.356 24.740 1.00 95.56 125 PRO A N 1
ATOM 1011 C CA . PRO A 1 125 ? -12.938 -1.527 25.837 1.00 95.56 125 PRO A CA 1
ATOM 1012 C C . PRO A 1 125 ? -14.037 -2.229 26.646 1.00 95.56 125 PRO A C 1
ATOM 1014 O O . PRO A 1 125 ? -14.142 -2.037 27.862 1.00 95.56 125 PRO A O 1
ATOM 1017 N N . ALA A 1 126 ? -14.834 -3.076 25.985 1.00 95.56 126 ALA A N 1
ATOM 1018 C CA . ALA A 1 126 ? -15.868 -3.871 26.630 1.00 95.56 126 ALA A CA 1
ATOM 1019 C C . ALA A 1 126 ? -15.261 -4.941 27.547 1.00 95.56 126 ALA A C 1
ATOM 1021 O O . ALA A 1 126 ? -15.680 -5.068 28.698 1.00 95.56 126 ALA A O 1
ATOM 1022 N N . LEU A 1 127 ? -14.220 -5.644 27.084 1.00 95.88 127 LEU A N 1
ATOM 1023 C CA . LEU A 1 127 ? -13.479 -6.617 27.894 1.00 95.88 127 LEU A CA 1
ATOM 1024 C C . LEU A 1 127 ? -12.830 -5.960 29.117 1.00 95.88 127 LEU A C 1
ATOM 1026 O O . LEU A 1 127 ? -12.965 -6.467 30.229 1.00 95.88 127 LEU A O 1
ATOM 1030 N N . PHE A 1 128 ? -12.190 -4.801 28.945 1.00 94.88 128 PHE A N 1
ATOM 1031 C CA . PHE A 1 128 ? -11.581 -4.072 30.061 1.00 94.88 128 PHE A CA 1
ATOM 1032 C C . PHE A 1 128 ? -12.626 -3.646 31.107 1.00 94.88 128 PHE A C 1
ATOM 1034 O O . PHE A 1 128 ? -12.430 -3.802 32.315 1.00 94.88 128 PHE A O 1
ATOM 1041 N N . THR A 1 129 ? -13.780 -3.159 30.645 1.00 93.62 129 THR A N 1
ATOM 1042 C CA . THR A 1 129 ? -14.898 -2.762 31.515 1.00 93.62 129 THR A CA 1
ATOM 1043 C C . THR A 1 129 ? -15.506 -3.961 32.247 1.00 93.62 129 THR A C 1
ATOM 1045 O O . THR A 1 129 ? -15.840 -3.851 33.429 1.00 93.62 129 THR A O 1
ATOM 1048 N N . LEU A 1 130 ? -15.592 -5.120 31.587 1.00 94.94 130 LEU A N 1
ATOM 1049 C CA . LEU A 1 130 ? -16.041 -6.369 32.201 1.00 94.94 130 LEU A CA 1
ATOM 1050 C C . LEU A 1 130 ? -15.095 -6.823 33.313 1.00 94.94 130 LEU A C 1
ATOM 1052 O O . LEU A 1 130 ? -15.563 -7.155 34.399 1.00 94.94 130 LEU A O 1
ATOM 1056 N N . VAL A 1 131 ? -13.779 -6.788 33.075 1.00 95.44 131 VAL A N 1
ATOM 1057 C CA . VAL A 1 131 ? -12.771 -7.133 34.091 1.00 95.44 131 VAL A CA 1
ATOM 1058 C C . VAL A 1 131 ? -12.935 -6.253 35.327 1.00 95.44 131 VAL A C 1
ATOM 1060 O O . VAL A 1 131 ? -13.010 -6.774 36.439 1.00 95.44 131 VAL A O 1
ATOM 1063 N N . TYR A 1 132 ? -13.080 -4.936 35.152 1.00 94.50 132 TYR A N 1
ATOM 1064 C CA . TYR A 1 132 ? -13.359 -4.032 36.270 1.00 94.50 132 TYR A CA 1
ATOM 1065 C C . TYR A 1 132 ? -14.635 -4.430 37.034 1.00 94.50 132 TYR A C 1
ATOM 1067 O O . TYR A 1 132 ? -14.613 -4.530 38.263 1.00 94.50 132 TYR A O 1
ATOM 1075 N N . GLY A 1 133 ? -15.733 -4.701 36.320 1.00 93.25 133 GLY A N 1
ATOM 1076 C CA . GLY A 1 133 ? -16.999 -5.113 36.929 1.00 93.25 133 GLY A CA 1
ATOM 1077 C C . GLY A 1 133 ? -16.880 -6.413 37.730 1.00 93.25 133 GLY A C 1
ATOM 1078 O O . GLY A 1 133 ? -17.346 -6.476 38.867 1.00 93.25 133 GLY A O 1
ATOM 1079 N N . LEU A 1 134 ? -16.201 -7.425 37.183 1.00 94.19 134 LEU A N 1
ATOM 1080 C CA . LEU A 1 134 ? -15.961 -8.706 37.856 1.00 94.19 134 LEU A CA 1
ATOM 1081 C C . LEU A 1 134 ? -15.117 -8.540 39.123 1.00 94.19 134 LEU A C 1
ATOM 1083 O O . LEU A 1 134 ? -15.450 -9.120 40.157 1.00 94.19 134 LEU A O 1
ATOM 1087 N N . VAL A 1 135 ? -14.070 -7.709 39.076 1.00 93.44 135 VAL A N 1
ATOM 1088 C CA . VAL A 1 135 ? -13.251 -7.399 40.257 1.00 93.44 135 VAL A CA 1
ATOM 1089 C C . VAL A 1 135 ? -14.096 -6.711 41.331 1.00 93.44 135 VAL A C 1
ATOM 1091 O O . VAL A 1 135 ? -14.037 -7.115 42.490 1.00 93.44 135 VAL A O 1
ATOM 1094 N N . MET A 1 136 ? -14.927 -5.724 40.976 1.00 93.00 136 MET A N 1
ATOM 1095 C CA . MET A 1 136 ? -15.791 -5.039 41.950 1.00 93.00 136 MET A CA 1
ATOM 1096 C C . MET A 1 136 ? -16.835 -5.974 42.571 1.00 93.00 136 MET A C 1
ATOM 1098 O O . MET A 1 136 ? -17.042 -5.935 43.783 1.00 93.00 136 MET A O 1
ATOM 1102 N N . VAL A 1 137 ? -17.454 -6.848 41.773 1.00 92.69 137 VAL A N 1
ATOM 1103 C CA . VAL A 1 137 ? -18.401 -7.860 42.267 1.00 92.69 137 VAL A CA 1
ATOM 1104 C C . VAL A 1 137 ? -17.710 -8.848 43.205 1.00 92.69 137 VAL A C 1
ATOM 1106 O O . VAL A 1 137 ? -18.248 -9.159 44.267 1.00 92.69 137 VAL A O 1
ATOM 1109 N N . HIS A 1 138 ? -16.502 -9.304 42.863 1.00 92.88 138 HIS A N 1
ATOM 1110 C CA . HIS A 1 138 ? -15.719 -10.180 43.730 1.00 92.88 138 HIS A CA 1
ATOM 1111 C C . HIS A 1 138 ? -15.374 -9.499 45.060 1.00 92.88 138 HIS A C 1
ATOM 1113 O O . HIS A 1 138 ? -15.632 -10.065 46.120 1.00 92.88 138 HIS A O 1
ATOM 1119 N N . LEU A 1 139 ? -14.853 -8.266 45.018 1.00 92.12 139 LEU A N 1
ATOM 1120 C CA . LEU A 1 139 ? -14.513 -7.493 46.217 1.00 92.12 139 LEU A CA 1
ATOM 1121 C C . LEU A 1 139 ? -15.735 -7.211 47.102 1.00 92.12 139 LEU A C 1
ATOM 1123 O O . LEU A 1 139 ? -15.598 -7.181 48.327 1.00 92.12 139 LEU A O 1
ATOM 1127 N N . ASN A 1 140 ? -16.917 -7.051 46.502 1.00 93.06 140 ASN A N 1
ATOM 1128 C CA . ASN A 1 140 ? -18.177 -6.958 47.233 1.00 93.06 140 ASN A CA 1
ATOM 1129 C C . ASN A 1 140 ? -18.593 -8.283 47.877 1.00 93.06 140 ASN A C 1
ATOM 1131 O O . ASN A 1 140 ? -18.990 -8.301 49.042 1.00 93.06 140 ASN A O 1
ATOM 1135 N N . ALA A 1 141 ? -18.452 -9.401 47.163 1.00 90.75 141 ALA A N 1
ATOM 1136 C CA . ALA A 1 141 ? -18.783 -10.725 47.686 1.00 90.75 141 ALA A CA 1
ATOM 1137 C C . ALA A 1 141 ? -17.971 -11.074 48.947 1.00 90.75 141 ALA A C 1
ATOM 1139 O O . ALA A 1 141 ? -18.522 -11.640 49.894 1.00 90.75 141 ALA A O 1
ATOM 1140 N N . ILE A 1 142 ? -16.691 -10.684 48.979 1.00 94.31 142 ILE A N 1
ATOM 1141 C CA . ILE A 1 142 ? -15.784 -10.897 50.119 1.00 94.31 142 ILE A CA 1
ATOM 1142 C C . ILE A 1 142 ? -15.768 -9.736 51.130 1.00 94.31 142 ILE A C 1
ATOM 1144 O O . ILE A 1 142 ? -14.877 -9.684 51.972 1.00 94.31 142 ILE A O 1
ATOM 1148 N N . GLU A 1 143 ? -16.713 -8.793 51.030 1.00 90.38 143 GLU A N 1
ATOM 1149 C CA . GLU A 1 143 ? -16.901 -7.666 51.965 1.00 90.38 143 GLU A CA 1
ATOM 1150 C C . GLU A 1 143 ? -15.695 -6.721 52.108 1.00 90.38 143 GLU A C 1
ATOM 1152 O O . GLU A 1 143 ? -15.602 -5.949 53.059 1.00 90.38 143 GLU A O 1
ATOM 1157 N N . LYS A 1 144 ? -14.777 -6.719 51.135 1.00 88.38 144 LYS A N 1
ATOM 1158 C CA . LYS A 1 144 ? -13.659 -5.762 51.111 1.00 88.38 144 LYS A CA 1
ATOM 1159 C C . LYS A 1 144 ? -14.080 -4.390 50.595 1.00 88.38 144 LYS A C 1
ATOM 1161 O O . LYS A 1 144 ? -13.463 -3.390 50.953 1.00 88.38 144 LYS A O 1
ATOM 1166 N N . VAL A 1 145 ? -15.093 -4.343 49.730 1.00 85.06 145 VAL A N 1
ATOM 1167 C CA . VAL A 1 145 ? -15.601 -3.111 49.115 1.00 85.06 145 VAL A CA 1
ATOM 1168 C C . VAL A 1 145 ? -17.124 -3.198 49.010 1.00 85.06 145 VAL A C 1
ATOM 1170 O O . VAL A 1 145 ? -17.646 -4.055 48.308 1.00 85.06 145 VAL A O 1
ATOM 1173 N N . ASP A 1 146 ? -17.863 -2.285 49.646 1.00 80.50 146 ASP A N 1
ATOM 1174 C CA . ASP A 1 146 ? -19.340 -2.241 49.550 1.00 80.50 146 ASP A CA 1
ATOM 1175 C C . ASP A 1 146 ? -19.840 -1.982 48.108 1.00 80.50 146 ASP A C 1
ATOM 1177 O O . ASP A 1 146 ? -20.981 -2.263 47.761 1.00 80.50 146 ASP A O 1
ATOM 1181 N N . GLY A 1 147 ? -18.948 -1.534 47.229 1.00 65.12 147 GLY A N 1
ATOM 1182 C CA . GLY A 1 147 ? -19.173 -1.356 45.799 1.00 65.12 147 GLY A CA 1
ATOM 1183 C C . GLY A 1 147 ? -19.382 0.121 45.477 1.00 65.12 147 GLY A C 1
ATOM 1184 O O . GLY A 1 147 ? -20.221 0.763 46.108 1.00 65.12 147 GLY A O 1
ATOM 1185 N N . PRO A 1 148 ? -18.654 0.694 44.498 1.00 76.94 148 PRO A N 1
ATOM 1186 C CA . PRO A 1 148 ? -18.843 2.102 44.156 1.00 76.94 148 PRO A CA 1
ATOM 1187 C C . PRO A 1 148 ? -20.209 2.365 43.509 1.00 76.94 148 PRO A C 1
ATOM 1189 O O . PRO A 1 148 ? -20.664 3.506 43.492 1.00 76.94 148 PRO A O 1
ATOM 1192 N N . TYR A 1 149 ? -20.869 1.322 42.989 1.00 87.31 149 TYR A N 1
ATOM 1193 C CA . TYR A 1 149 ? -22.142 1.436 42.288 1.00 87.31 149 TYR A CA 1
ATOM 1194 C C . TYR A 1 149 ? -23.166 0.400 42.777 1.00 87.31 149 TYR A C 1
ATOM 1196 O O . TYR A 1 149 ? -22.791 -0.747 43.046 1.00 87.31 149 TYR A O 1
ATOM 1204 N N . PRO A 1 150 ? -24.467 0.753 42.832 1.00 85.94 150 PRO A N 1
ATOM 1205 C CA . PRO A 1 150 ? -25.515 -0.133 43.348 1.00 85.94 150 PRO A CA 1
ATOM 1206 C C . PRO A 1 150 ? -25.593 -1.490 42.638 1.00 85.94 150 PRO A C 1
ATOM 1208 O O . PRO A 1 150 ? -25.827 -2.509 43.277 1.00 85.94 150 PRO A O 1
ATOM 1211 N N . PHE A 1 151 ? -25.340 -1.523 41.329 1.00 86.81 151 PHE A N 1
ATOM 1212 C CA . PHE A 1 151 ? -25.427 -2.732 40.503 1.00 86.81 151 PHE A CA 1
ATOM 1213 C C . PHE A 1 151 ? -24.278 -3.739 40.714 1.00 86.81 151 PHE A C 1
ATOM 1215 O O . PHE A 1 151 ? -24.347 -4.848 40.189 1.00 86.81 151 PHE A O 1
ATOM 1222 N N . PHE A 1 152 ? -23.255 -3.409 41.514 1.00 88.12 152 PHE A N 1
ATOM 1223 C CA . PHE A 1 152 ? -22.211 -4.361 41.931 1.00 88.12 152 PH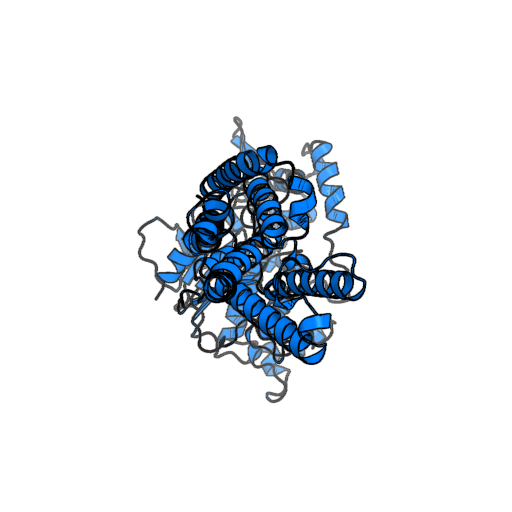E A CA 1
ATOM 1224 C C . PHE A 1 152 ? -22.444 -4.972 43.316 1.00 88.12 152 PHE A C 1
ATOM 1226 O O . PHE A 1 152 ? -21.672 -5.834 43.736 1.00 88.12 152 PHE A O 1
ATOM 1233 N N . LYS A 1 153 ? -23.512 -4.572 44.019 1.00 89.81 153 LYS A N 1
ATOM 1234 C CA . LYS A 1 153 ? -23.858 -5.089 45.348 1.00 89.81 153 LYS A CA 1
ATOM 1235 C C . LYS A 1 153 ? -24.473 -6.485 45.261 1.00 89.81 153 LYS A C 1
ATOM 1237 O O . LYS A 1 153 ? -25.679 -6.645 45.432 1.00 89.81 153 LYS A O 1
ATOM 1242 N N . VAL A 1 154 ? -23.664 -7.506 44.978 1.00 89.25 154 VAL A N 1
ATOM 1243 C CA . VAL A 1 154 ? -24.131 -8.875 44.687 1.00 89.25 154 VAL A CA 1
ATOM 1244 C C . VAL A 1 154 ? -24.921 -9.500 45.835 1.00 89.25 154 VAL A C 1
ATOM 1246 O O . VAL A 1 154 ? -25.876 -10.233 45.587 1.00 89.25 154 VAL A O 1
ATOM 1249 N N . LYS A 1 155 ? -24.593 -9.164 47.089 1.00 85.75 155 LYS A N 1
ATOM 1250 C CA . LYS A 1 155 ? -25.343 -9.650 48.260 1.00 85.75 155 LYS A CA 1
ATOM 1251 C C . LYS A 1 155 ? -26.749 -9.051 48.359 1.00 85.75 155 LYS A C 1
ATOM 1253 O O . LYS A 1 155 ? -27.650 -9.713 48.857 1.00 85.75 155 LYS A O 1
ATOM 1258 N N . THR A 1 156 ? -26.944 -7.825 47.868 1.00 88.56 156 THR A N 1
ATOM 1259 C CA . THR A 1 156 ? -28.244 -7.133 47.874 1.00 88.56 156 THR A CA 1
ATOM 1260 C C . THR A 1 156 ? -29.051 -7.432 46.612 1.00 88.56 156 THR A C 1
ATOM 1262 O O . THR A 1 156 ? -30.250 -7.673 46.693 1.00 88.56 156 THR A O 1
ATOM 1265 N N . LEU A 1 157 ? -28.405 -7.429 45.441 1.00 87.88 157 LEU A N 1
ATOM 1266 C CA . LEU A 1 157 ? -29.059 -7.678 44.153 1.00 87.88 157 LEU A CA 1
ATOM 1267 C C . LEU A 1 157 ? -29.359 -9.164 43.913 1.00 87.88 157 LEU A C 1
ATOM 1269 O O . LEU A 1 157 ? -30.299 -9.483 43.184 1.00 87.88 157 LEU A O 1
ATOM 1273 N N . GLY A 1 158 ? -28.549 -10.061 44.477 1.00 92.12 158 GLY A N 1
ATOM 1274 C CA . GLY A 1 158 ? -28.517 -11.478 44.130 1.00 92.12 158 GLY A CA 1
ATOM 1275 C C . GLY A 1 158 ? -27.746 -11.753 42.832 1.00 92.12 158 GLY A C 1
ATOM 1276 O O . GLY A 1 158 ? -27.748 -10.953 41.895 1.00 92.12 158 GLY A O 1
ATOM 1277 N N . ILE A 1 159 ? -27.121 -12.935 42.756 1.00 90.75 159 ILE A N 1
ATOM 1278 C CA . ILE A 1 159 ? -26.215 -13.335 41.660 1.00 90.75 159 ILE A CA 1
ATOM 1279 C C . ILE A 1 159 ? -26.871 -13.168 40.284 1.00 90.75 159 ILE A C 1
ATOM 1281 O O . ILE A 1 159 ? -26.274 -12.577 39.387 1.00 90.75 159 ILE A O 1
ATOM 1285 N N . ARG A 1 160 ? -28.118 -13.633 40.121 1.00 92.75 160 ARG A N 1
ATOM 1286 C CA . ARG A 1 160 ? -28.848 -13.556 38.845 1.00 92.75 160 ARG A CA 1
ATOM 1287 C C . ARG A 1 160 ? -28.953 -12.119 38.329 1.00 92.75 160 ARG A C 1
ATOM 1289 O O . ARG A 1 160 ? -28.656 -11.864 37.167 1.00 92.75 160 ARG A O 1
ATOM 1296 N N . ASN A 1 161 ? -29.367 -11.185 39.185 1.00 92.31 161 ASN A N 1
ATOM 1297 C CA . ASN A 1 161 ? -29.566 -9.796 38.778 1.00 92.31 161 ASN A CA 1
ATOM 1298 C C . ASN A 1 161 ? -28.221 -9.103 38.523 1.00 92.31 161 ASN A C 1
ATOM 1300 O O . ASN A 1 161 ? -28.110 -8.340 37.571 1.00 92.31 161 ASN A O 1
ATOM 1304 N N . THR A 1 162 ? -27.180 -9.421 39.301 1.00 92.75 162 THR A N 1
ATOM 1305 C CA . THR A 1 162 ? -25.817 -8.934 39.038 1.00 92.75 162 THR A CA 1
ATOM 1306 C C . THR A 1 162 ? -25.301 -9.395 37.675 1.00 92.75 162 THR A C 1
ATOM 1308 O O . THR A 1 162 ? -24.754 -8.581 36.935 1.00 92.75 162 THR A O 1
ATOM 1311 N N . VAL A 1 163 ? -25.518 -10.660 37.298 1.00 93.44 163 VAL A N 1
ATOM 1312 C CA . VAL A 1 163 ? -25.139 -11.176 35.969 1.00 93.44 163 VAL A CA 1
ATOM 1313 C C . VAL A 1 163 ? -25.884 -10.436 34.857 1.00 93.44 163 VAL A C 1
ATOM 1315 O O . VAL A 1 163 ? -25.257 -10.016 33.888 1.00 93.44 163 VAL A O 1
ATOM 1318 N N . ILE A 1 164 ? -27.193 -10.207 35.014 1.00 94.81 164 ILE A N 1
ATOM 1319 C CA . ILE A 1 164 ? -27.991 -9.433 34.048 1.00 94.81 164 ILE A CA 1
ATOM 1320 C C . ILE A 1 164 ? -27.447 -8.003 33.914 1.00 94.81 164 ILE A C 1
ATOM 1322 O O . ILE A 1 164 ? -27.266 -7.522 32.797 1.00 94.81 164 ILE A O 1
ATOM 1326 N N . CYS A 1 165 ? -27.133 -7.332 35.027 1.00 92.44 165 CYS A N 1
ATOM 1327 C CA . CYS A 1 165 ? -26.544 -5.993 35.001 1.00 92.44 165 CYS A CA 1
ATOM 1328 C C . CYS A 1 165 ? -25.185 -5.975 34.290 1.00 92.44 165 CYS A C 1
ATOM 1330 O O . CYS A 1 165 ? -24.950 -5.095 33.467 1.00 92.44 165 CYS A O 1
ATOM 1332 N N . LEU A 1 166 ? -24.303 -6.942 34.563 1.00 93.94 166 LEU A N 1
ATOM 1333 C CA . LEU A 1 166 ? -23.004 -7.033 33.891 1.00 93.94 166 LEU A CA 1
ATOM 1334 C C . LEU A 1 166 ? -23.157 -7.261 32.384 1.00 93.94 166 LEU A C 1
ATOM 1336 O O . LEU A 1 166 ? -22.487 -6.585 31.607 1.00 93.94 166 LEU A O 1
ATOM 1340 N N . ALA A 1 167 ? -24.063 -8.148 31.966 1.00 95.75 167 ALA A N 1
ATOM 1341 C CA . ALA A 1 167 ? -24.342 -8.394 30.553 1.00 95.75 167 ALA A CA 1
ATOM 1342 C C . ALA A 1 167 ? -24.914 -7.148 29.853 1.00 95.75 167 ALA A C 1
ATOM 1344 O O . ALA A 1 167 ? -24.487 -6.809 28.750 1.00 95.75 167 ALA A O 1
ATOM 1345 N N . ALA A 1 168 ? -25.827 -6.423 30.507 1.00 95.25 168 ALA A N 1
ATOM 1346 C CA . ALA A 1 168 ? -26.391 -5.186 29.974 1.00 95.25 168 ALA A CA 1
ATOM 1347 C C . ALA A 1 168 ? -25.331 -4.082 29.839 1.00 95.25 168 ALA A C 1
ATOM 1349 O O . ALA A 1 168 ? -25.237 -3.443 28.793 1.00 95.25 168 ALA A O 1
ATOM 1350 N N . LEU A 1 169 ? -24.494 -3.882 30.863 1.00 94.44 169 LEU A N 1
ATOM 1351 C CA . LEU A 1 169 ? -23.400 -2.907 30.810 1.00 94.44 169 LEU A CA 1
ATOM 1352 C C . LEU A 1 169 ? -22.371 -3.282 29.738 1.00 94.44 169 LEU A C 1
ATOM 1354 O O . LEU A 1 169 ? -21.899 -2.389 29.039 1.00 94.44 169 LEU A O 1
ATOM 1358 N N . PHE A 1 170 ? -22.068 -4.577 29.576 1.00 96.06 170 PHE A N 1
ATOM 1359 C CA . PHE A 1 170 ? -21.203 -5.086 28.510 1.00 96.06 170 PHE A CA 1
ATOM 1360 C C . PHE A 1 170 ? -21.776 -4.772 27.122 1.00 96.06 170 PHE A C 1
ATOM 1362 O O . PHE A 1 170 ? -21.080 -4.209 26.283 1.00 96.06 170 PHE A O 1
ATOM 1369 N N . ALA A 1 171 ? -23.063 -5.048 26.897 1.00 97.00 171 ALA A N 1
ATOM 1370 C CA . ALA A 1 171 ? -23.723 -4.728 25.635 1.00 97.00 171 ALA A CA 1
ATOM 1371 C C . ALA A 1 171 ? -23.694 -3.219 25.338 1.00 97.00 171 ALA A C 1
ATOM 1373 O O . ALA A 1 171 ? -23.354 -2.817 24.227 1.00 97.00 171 ALA A O 1
ATOM 1374 N N . VAL A 1 172 ? -23.985 -2.374 26.334 1.00 96.94 172 VAL A N 1
ATOM 1375 C CA . VAL A 1 172 ? -23.953 -0.911 26.176 1.00 96.94 172 VAL A CA 1
ATOM 1376 C C . VAL A 1 172 ? -22.552 -0.420 25.818 1.00 96.94 172 VAL A C 1
ATOM 1378 O O . VAL A 1 172 ? -22.406 0.337 24.860 1.00 96.94 172 VAL A O 1
ATOM 1381 N N . VAL A 1 173 ? -21.510 -0.856 26.533 1.00 96.44 173 VAL A N 1
ATOM 1382 C CA . VAL A 1 173 ? -20.138 -0.417 26.232 1.00 96.44 173 VAL A CA 1
ATOM 1383 C C . VAL A 1 173 ? -19.662 -0.932 24.869 1.00 96.44 173 VAL A C 1
ATOM 1385 O O . VAL A 1 173 ? -18.981 -0.194 24.160 1.00 96.44 173 VAL A O 1
ATOM 1388 N N . SER A 1 174 ? -20.071 -2.135 24.447 1.00 95.94 174 SER A N 1
ATOM 1389 C CA . SER A 1 174 ? -19.810 -2.644 23.094 1.00 95.94 174 SER A CA 1
ATOM 1390 C C . SER A 1 174 ? -20.488 -1.793 22.018 1.00 95.94 174 SER A C 1
ATOM 1392 O O . SER A 1 174 ? -19.845 -1.452 21.028 1.00 95.94 174 SER A O 1
ATOM 1394 N N . ILE A 1 175 ? -21.750 -1.393 22.220 1.00 96.00 175 ILE A N 1
ATOM 1395 C CA . ILE A 1 175 ? -22.478 -0.509 21.295 1.00 96.00 175 ILE A CA 1
ATOM 1396 C C . ILE A 1 175 ? -21.806 0.862 21.218 1.00 96.00 175 ILE A C 1
ATOM 1398 O O . ILE A 1 175 ? -21.588 1.370 20.122 1.00 96.00 175 ILE A O 1
ATOM 1402 N N . ILE A 1 176 ? -21.439 1.449 22.361 1.00 95.31 176 ILE A N 1
ATOM 1403 C CA . ILE A 1 176 ? -20.711 2.723 22.405 1.00 95.31 176 ILE A CA 1
ATOM 1404 C C . ILE A 1 176 ? -19.388 2.594 21.649 1.00 95.31 176 ILE A C 1
ATOM 1406 O O . ILE A 1 176 ? -19.095 3.442 20.810 1.00 95.31 176 ILE A O 1
ATOM 1410 N N . SER A 1 177 ? -18.613 1.533 21.904 1.00 94.75 177 SER A N 1
ATOM 1411 C CA . SER A 1 177 ? -17.326 1.314 21.240 1.00 94.75 177 SER A CA 1
ATOM 1412 C C . SER A 1 177 ? -17.481 1.192 19.727 1.00 94.75 177 SER A C 1
ATOM 1414 O O . SER A 1 177 ? -16.753 1.844 18.976 1.00 94.75 177 SER A O 1
ATOM 1416 N N . ALA A 1 178 ? -18.473 0.424 19.271 1.00 90.88 178 ALA A N 1
ATOM 1417 C CA . ALA A 1 178 ? -18.802 0.310 17.858 1.00 90.88 178 ALA A CA 1
ATOM 1418 C C . ALA A 1 178 ? -19.214 1.669 17.272 1.00 90.88 178 ALA A C 1
ATOM 1420 O O . ALA A 1 178 ? -18.689 2.060 16.236 1.00 90.88 178 ALA A O 1
ATOM 1421 N N . ALA A 1 179 ? -20.075 2.429 17.953 1.00 90.12 179 ALA A N 1
ATOM 1422 C CA . ALA A 1 179 ? -20.565 3.723 17.482 1.00 90.12 179 ALA A CA 1
ATOM 1423 C C . ALA A 1 179 ? -19.454 4.780 17.354 1.00 90.12 179 ALA A C 1
ATOM 1425 O O . ALA A 1 179 ? -19.399 5.487 16.349 1.00 90.12 179 ALA A O 1
ATOM 1426 N N . VAL A 1 180 ? -18.543 4.880 18.331 1.00 88.88 180 VAL A N 1
ATOM 1427 C CA . VAL A 1 180 ? -17.413 5.829 18.252 1.00 88.88 180 VAL A CA 1
ATOM 1428 C C . VAL A 1 180 ? -16.348 5.385 17.247 1.00 88.88 180 VAL A C 1
ATOM 1430 O O . VAL A 1 180 ? -15.625 6.224 16.706 1.00 88.88 180 VAL A O 1
ATOM 1433 N N . SER A 1 181 ? -16.262 4.083 16.964 1.00 81.88 181 SER A N 1
ATOM 1434 C CA . SER A 1 181 ? -15.334 3.526 15.972 1.00 81.88 181 SER A CA 1
ATOM 1435 C C . SER A 1 181 ? -15.879 3.627 14.548 1.00 81.88 181 SER A C 1
ATOM 1437 O O . SER A 1 181 ? -15.116 3.893 13.622 1.00 81.88 181 SER A O 1
ATOM 1439 N N . TYR A 1 182 ? -17.192 3.491 14.362 1.00 72.44 182 TYR A N 1
ATOM 1440 C CA . TYR A 1 182 ? -17.840 3.413 13.057 1.00 72.44 182 TYR A CA 1
ATOM 1441 C C . TYR A 1 182 ? -17.699 4.704 12.235 1.00 72.44 182 TYR A C 1
ATOM 1443 O O . TYR A 1 182 ? -18.037 5.801 12.691 1.00 72.44 182 TYR A O 1
ATOM 1451 N N . ARG A 1 183 ? -17.246 4.572 10.984 1.00 65.06 183 ARG A N 1
ATOM 1452 C CA . ARG A 1 183 ? -17.416 5.580 9.930 1.00 65.06 183 ARG A CA 1
ATOM 1453 C C . ARG A 1 183 ? -18.135 4.917 8.762 1.00 65.06 183 ARG A C 1
ATOM 1455 O O . ARG A 1 183 ? -17.632 3.931 8.235 1.00 65.06 183 ARG A O 1
ATOM 1462 N N . SER A 1 184 ? -19.261 5.486 8.331 1.00 53.03 184 SER A N 1
ATOM 1463 C CA . SER A 1 184 ? -19.713 5.242 6.961 1.00 53.03 184 SER A CA 1
ATOM 1464 C C . SER A 1 184 ? -18.678 5.890 6.037 1.00 53.03 184 SER A C 1
ATOM 1466 O O . SER A 1 184 ? -18.408 7.083 6.221 1.00 53.03 184 SER A O 1
ATOM 1468 N N . PRO A 1 185 ? -18.069 5.160 5.093 1.00 51.34 185 PRO A N 1
ATOM 1469 C CA . PRO A 1 185 ? -17.235 5.801 4.085 1.00 51.34 185 PRO A CA 1
ATOM 1470 C C . PRO A 1 185 ? -18.096 6.803 3.294 1.00 51.34 185 PRO A C 1
ATOM 1472 O O . PRO A 1 185 ? -19.301 6.585 3.131 1.00 51.34 185 PRO A O 1
ATOM 1475 N N . LEU A 1 186 ? -17.506 7.894 2.778 1.00 51.44 186 LEU A N 1
ATOM 1476 C CA . LEU A 1 186 ? -18.069 8.455 1.547 1.00 51.44 186 LEU A CA 1
ATOM 1477 C C . LEU A 1 186 ? -18.068 7.290 0.555 1.00 51.44 186 LEU A C 1
ATOM 1479 O O . LEU A 1 186 ? -17.043 6.658 0.332 1.00 51.44 186 LEU A O 1
ATOM 1483 N N . GLN A 1 187 ? -19.222 6.948 0.007 1.00 57.47 187 GLN A N 1
ATOM 1484 C CA . GLN A 1 187 ? -19.259 5.998 -1.091 1.00 57.47 187 GLN A CA 1
ATOM 1485 C C . GLN A 1 187 ? -18.895 6.780 -2.348 1.00 57.47 187 GLN A C 1
ATOM 1487 O O . GLN A 1 187 ? -19.762 7.308 -3.038 1.00 57.47 187 GLN A O 1
ATOM 1492 N N . THR A 1 188 ? -17.595 6.938 -2.602 1.00 64.81 188 THR A N 1
ATOM 1493 C CA . THR A 1 188 ? -17.155 7.169 -3.976 1.00 64.81 188 THR A CA 1
ATOM 1494 C C . THR A 1 188 ? -17.498 5.917 -4.774 1.00 64.81 188 THR A C 1
ATOM 1496 O O . THR A 1 188 ? -17.318 4.807 -4.281 1.00 64.81 188 THR A O 1
ATOM 1499 N N . ASP A 1 189 ? -17.954 6.078 -6.012 1.00 79.81 189 ASP A N 1
ATOM 1500 C CA . ASP A 1 189 ? -18.213 4.950 -6.926 1.00 79.81 189 ASP A CA 1
ATOM 1501 C C . ASP A 1 189 ? -16.920 4.186 -7.310 1.00 79.81 189 ASP A C 1
ATOM 1503 O O . ASP A 1 189 ? -16.943 3.137 -7.946 1.00 79.81 189 ASP A O 1
ATOM 1507 N N . VAL A 1 190 ? -15.761 4.719 -6.902 1.00 91.75 190 VAL A N 1
ATOM 1508 C CA . VAL A 1 190 ? -14.430 4.179 -7.182 1.00 91.75 190 VAL A CA 1
ATOM 1509 C C . VAL A 1 190 ? -13.881 3.414 -5.977 1.00 91.75 190 VAL A C 1
ATOM 1511 O O . VAL A 1 190 ? -13.859 3.938 -4.861 1.00 91.75 190 VAL A O 1
ATOM 1514 N N . LYS A 1 191 ? -13.380 2.202 -6.227 1.00 94.12 191 LYS A N 1
ATOM 1515 C CA . LYS A 1 191 ? -12.582 1.378 -5.312 1.00 94.12 191 LYS A CA 1
ATOM 1516 C C . LYS A 1 191 ? -11.105 1.545 -5.661 1.00 94.12 191 LYS A C 1
ATOM 1518 O O . LYS A 1 191 ? -10.699 1.260 -6.787 1.00 94.12 191 LYS A O 1
ATOM 1523 N N . TYR A 1 192 ? -10.301 1.995 -4.706 1.00 96.88 192 TYR A N 1
ATOM 1524 C CA . TYR A 1 192 ? -8.869 2.222 -4.898 1.00 96.88 192 TYR A CA 1
ATOM 1525 C C . TYR A 1 192 ? -8.082 1.002 -4.418 1.00 96.88 192 TYR A C 1
ATOM 1527 O O . TYR A 1 192 ? -8.045 0.707 -3.224 1.00 96.88 192 TYR A O 1
ATOM 1535 N N . VAL A 1 193 ? -7.455 0.276 -5.336 1.00 98.31 193 VAL A N 1
ATOM 1536 C CA . VAL A 1 193 ? -6.707 -0.948 -5.037 1.00 98.31 193 VAL A CA 1
ATOM 1537 C C . VAL A 1 193 ? -5.220 -0.670 -5.170 1.00 98.31 193 VAL A C 1
ATOM 1539 O O . VAL A 1 193 ? -4.711 -0.380 -6.250 1.00 98.31 193 VAL A O 1
ATOM 1542 N N . PHE A 1 194 ? -4.524 -0.777 -4.051 1.00 98.75 194 PHE A N 1
ATOM 1543 C CA . PHE A 1 194 ? -3.104 -0.521 -3.932 1.00 98.75 194 PHE A CA 1
ATOM 1544 C C . PHE A 1 194 ? -2.313 -1.828 -4.011 1.00 98.75 194 PHE A C 1
ATOM 1546 O O . PHE A 1 194 ? -2.574 -2.762 -3.250 1.00 98.75 194 PHE A O 1
ATOM 1553 N N . VAL A 1 195 ? -1.317 -1.879 -4.893 1.00 98.88 195 VAL A N 1
ATOM 1554 C CA . VAL A 1 195 ? -0.492 -3.063 -5.164 1.00 98.88 195 VAL A CA 1
ATOM 1555 C C . VAL A 1 195 ? 0.973 -2.718 -4.917 1.00 98.88 195 VAL A C 1
ATOM 1557 O O . VAL A 1 195 ? 1.547 -1.848 -5.574 1.00 98.88 195 VAL A O 1
ATOM 1560 N N . HIS A 1 196 ? 1.562 -3.350 -3.903 1.00 98.44 196 HIS A N 1
ATOM 1561 C CA . HIS A 1 196 ? 2.946 -3.101 -3.496 1.00 98.44 196 HIS A CA 1
ATOM 1562 C C . HIS A 1 196 ? 3.949 -3.641 -4.522 1.00 98.44 196 HIS A C 1
ATOM 1564 O O . HIS A 1 196 ? 3.590 -4.464 -5.355 1.00 98.44 196 HIS A O 1
ATOM 1570 N N . GLY A 1 197 ? 5.214 -3.231 -4.441 1.00 95.69 197 GLY A N 1
ATOM 1571 C CA . GLY A 1 197 ? 6.300 -3.770 -5.264 1.00 95.69 197 GLY A CA 1
ATOM 1572 C C . GLY A 1 197 ? 7.017 -4.964 -4.643 1.00 95.69 197 GLY A C 1
ATOM 1573 O O . GLY A 1 197 ? 6.424 -5.738 -3.883 1.00 95.69 197 GLY A O 1
ATOM 1574 N N . LEU A 1 198 ? 8.305 -5.090 -4.970 1.00 91.62 198 LEU A N 1
ATOM 1575 C CA . LEU A 1 198 ? 9.197 -6.112 -4.424 1.00 91.62 198 LEU A CA 1
ATOM 1576 C C . LEU A 1 198 ? 9.256 -6.015 -2.888 1.00 91.62 198 LEU A C 1
ATOM 1578 O O . LEU A 1 198 ? 9.286 -4.919 -2.329 1.00 91.62 198 LEU A O 1
ATOM 1582 N N . SER A 1 199 ? 9.288 -7.158 -2.198 1.00 90.25 199 SER A N 1
ATOM 1583 C CA . SER A 1 199 ? 9.356 -7.260 -0.727 1.00 90.25 199 SER A CA 1
ATOM 1584 C C . SER A 1 199 ? 8.202 -6.584 0.036 1.00 90.25 199 SER A C 1
ATOM 1586 O O . SER A 1 199 ? 8.311 -6.353 1.244 1.00 90.25 199 SER A O 1
ATOM 1588 N N . GLY A 1 200 ? 7.106 -6.242 -0.648 1.00 93.12 200 GLY A N 1
ATOM 1589 C CA . GLY A 1 200 ? 5.943 -5.604 -0.037 1.00 93.12 200 GLY A CA 1
ATOM 1590 C C . GLY A 1 200 ? 4.968 -6.579 0.625 1.00 93.12 200 GLY A C 1
ATOM 1591 O O . GLY A 1 200 ? 5.210 -7.780 0.683 1.00 93.12 200 GLY A O 1
ATOM 1592 N N . TRP A 1 201 ? 3.894 -6.023 1.184 1.00 95.50 201 TRP A N 1
ATOM 1593 C CA . TRP A 1 201 ? 2.820 -6.759 1.855 1.00 95.50 201 TRP A CA 1
ATOM 1594 C C . TRP A 1 201 ? 1.525 -5.928 1.864 1.00 95.50 201 TRP A C 1
ATOM 1596 O O . TRP A 1 201 ? 1.550 -4.712 1.636 1.00 95.50 201 TRP A O 1
ATOM 1606 N N . GLY A 1 202 ? 0.393 -6.566 2.152 1.00 95.81 202 GLY A N 1
ATOM 1607 C CA . GLY A 1 202 ? -0.948 -5.989 2.072 1.00 95.81 202 GLY A CA 1
ATOM 1608 C C . GLY A 1 202 ? -1.921 -6.482 3.145 1.00 95.81 202 GLY A C 1
ATOM 1609 O O . GLY A 1 202 ? -1.538 -6.863 4.246 1.00 95.81 202 GLY A O 1
ATOM 1610 N N . SER A 1 203 ? -3.219 -6.422 2.848 1.00 92.75 203 SER A N 1
ATOM 1611 C CA . SER A 1 203 ? -4.293 -6.590 3.841 1.00 92.75 203 SER A CA 1
ATOM 1612 C C . SER A 1 203 ? -4.403 -7.994 4.440 1.00 92.75 203 SER A C 1
ATOM 1614 O O . SER A 1 203 ? -4.916 -8.111 5.551 1.00 92.75 203 SER A O 1
ATOM 1616 N N . TYR A 1 204 ? -3.936 -9.036 3.747 1.00 94.00 204 TYR A N 1
ATOM 1617 C CA . TYR A 1 204 ? -3.937 -10.408 4.267 1.00 94.00 204 TYR A CA 1
ATOM 1618 C C . TYR A 1 204 ? -2.657 -10.768 5.033 1.00 94.00 204 TYR A C 1
ATOM 1620 O O . TYR A 1 204 ? -2.591 -11.832 5.644 1.00 94.00 204 TYR A O 1
ATOM 1628 N N . ASP A 1 205 ? -1.667 -9.873 5.080 1.00 91.56 205 ASP A N 1
ATOM 1629 C CA . ASP A 1 205 ? -0.416 -10.098 5.798 1.00 91.56 205 ASP A CA 1
ATOM 1630 C C . ASP A 1 205 ? -0.485 -9.574 7.232 1.00 91.56 205 ASP A C 1
ATOM 1632 O O . ASP A 1 205 ? -0.695 -8.382 7.468 1.00 91.56 205 ASP A O 1
ATOM 1636 N N . ALA A 1 206 ? -0.171 -10.426 8.213 1.00 85.56 206 ALA A N 1
ATOM 1637 C CA . ALA A 1 206 ? -0.154 -10.040 9.629 1.00 85.56 206 ALA A CA 1
ATOM 1638 C C . ALA A 1 206 ? 0.760 -8.828 9.919 1.00 85.56 206 ALA A C 1
ATOM 1640 O O . ALA A 1 206 ? 0.492 -8.029 10.816 1.00 85.56 206 ALA A O 1
ATOM 1641 N N . ARG A 1 207 ? 1.834 -8.647 9.133 1.00 84.69 207 ARG A N 1
ATOM 1642 C CA . ARG A 1 207 ? 2.748 -7.496 9.244 1.00 84.69 207 ARG A CA 1
ATOM 1643 C C . ARG A 1 207 ? 2.035 -6.160 9.003 1.00 84.69 207 ARG A C 1
ATOM 1645 O O . ARG A 1 207 ? 2.388 -5.166 9.641 1.00 84.69 207 ARG A O 1
ATOM 1652 N N . ASN A 1 208 ? 1.034 -6.133 8.124 1.00 88.00 208 ASN A N 1
ATOM 1653 C CA . ASN A 1 208 ? 0.327 -4.920 7.721 1.00 88.00 208 ASN A CA 1
ATOM 1654 C C . ASN A 1 208 ? -0.451 -4.262 8.868 1.00 88.00 208 ASN A C 1
ATOM 1656 O O . ASN A 1 208 ? -0.653 -3.048 8.859 1.00 88.00 208 ASN A O 1
ATOM 1660 N N . GLU A 1 209 ? -0.848 -5.037 9.882 1.00 79.19 209 GLU A N 1
ATOM 1661 C CA . GLU A 1 209 ? -1.531 -4.511 11.067 1.00 79.19 209 GLU A CA 1
ATOM 1662 C C . GLU A 1 209 ? -0.631 -3.605 11.919 1.00 79.19 209 GLU A C 1
ATOM 1664 O O . GLU A 1 209 ? -1.120 -2.675 12.565 1.00 79.19 209 GLU A O 1
ATOM 1669 N N . PHE A 1 210 ? 0.682 -3.856 11.913 1.00 75.88 210 PHE A N 1
ATOM 1670 C CA . PHE A 1 210 ? 1.650 -3.148 12.756 1.00 75.88 210 PHE A CA 1
ATOM 1671 C C . PHE A 1 210 ? 2.480 -2.134 11.975 1.00 75.88 210 PHE A C 1
ATOM 1673 O O . PHE A 1 210 ? 2.742 -1.035 12.468 1.00 75.88 210 PHE A O 1
ATOM 1680 N N . ILE A 1 211 ? 2.905 -2.504 10.768 1.00 84.94 211 ILE A N 1
ATOM 1681 C CA . ILE A 1 211 ? 3.715 -1.674 9.879 1.00 84.94 211 ILE A CA 1
ATOM 1682 C C . ILE A 1 211 ? 3.111 -1.824 8.485 1.00 84.94 211 ILE A C 1
ATOM 1684 O O . ILE A 1 211 ? 3.488 -2.749 7.775 1.00 84.94 211 ILE A O 1
ATOM 1688 N N . PRO A 1 212 ? 2.145 -0.988 8.080 1.00 91.75 212 PRO A N 1
ATOM 1689 C CA . PRO A 1 212 ? 1.567 -1.081 6.746 1.00 91.75 212 PRO A CA 1
ATOM 1690 C C . PRO A 1 212 ? 2.607 -0.710 5.688 1.00 91.75 212 PRO A C 1
ATOM 1692 O O . PRO A 1 212 ? 3.375 0.231 5.889 1.00 91.75 212 PRO A O 1
ATOM 1695 N N . TYR A 1 213 ? 2.613 -1.411 4.550 1.00 95.25 213 TYR A N 1
ATOM 1696 C CA . TYR A 1 213 ? 3.486 -1.052 3.425 1.00 95.25 213 TYR A CA 1
ATOM 1697 C C . TYR A 1 213 ? 3.197 0.382 2.975 1.00 95.25 213 TYR A C 1
ATOM 1699 O O . TYR A 1 213 ? 4.088 1.219 2.893 1.00 95.25 213 TYR A O 1
ATOM 1707 N N . TRP A 1 214 ? 1.912 0.694 2.806 1.00 96.81 214 TRP A N 1
ATOM 1708 C CA . TRP A 1 214 ? 1.426 2.021 2.452 1.00 96.81 214 TRP A CA 1
ATOM 1709 C C . TRP A 1 214 ? 1.405 2.947 3.670 1.00 96.81 214 TRP A C 1
ATOM 1711 O O . TRP A 1 214 ? 0.381 3.116 4.340 1.00 96.81 214 TRP A O 1
ATOM 1721 N N . GLY A 1 215 ? 2.557 3.558 3.930 1.00 90.88 215 GLY A N 1
ATOM 1722 C CA . GLY A 1 215 ? 2.789 4.608 4.916 1.00 90.88 215 GLY A CA 1
ATOM 1723 C C . GLY A 1 215 ? 3.884 4.288 5.937 1.00 90.88 215 GLY A C 1
ATOM 1724 O O . GLY A 1 215 ? 4.352 5.214 6.605 1.00 90.88 215 GLY A O 1
ATOM 1725 N N . LEU A 1 216 ? 4.324 3.026 6.040 1.00 89.31 216 LEU A N 1
ATOM 1726 C CA . LEU A 1 216 ? 5.435 2.564 6.878 1.00 89.31 216 LEU A CA 1
ATOM 1727 C C . LEU A 1 216 ? 5.433 3.206 8.278 1.00 89.31 216 LEU A C 1
ATOM 1729 O O . LEU A 1 216 ? 4.471 3.106 9.042 1.00 89.31 216 LEU A O 1
ATOM 1733 N N . THR A 1 217 ? 6.522 3.890 8.639 1.00 78.06 217 THR A N 1
ATOM 1734 C CA . THR A 1 217 ? 6.691 4.513 9.955 1.00 78.06 217 THR A CA 1
ATOM 1735 C C . THR A 1 217 ? 6.031 5.895 10.061 1.00 78.06 217 THR A C 1
ATOM 1737 O O . THR A 1 217 ? 6.036 6.499 11.145 1.00 78.06 217 THR A O 1
ATOM 1740 N N . SER A 1 218 ? 5.423 6.370 8.970 1.00 78.19 218 SER A N 1
ATOM 1741 C CA . SER A 1 218 ? 4.746 7.665 8.826 1.00 78.19 218 SER A CA 1
ATOM 1742 C C . SER A 1 218 ? 3.215 7.578 8.948 1.00 78.19 218 SER A C 1
ATOM 1744 O O . SER A 1 218 ? 2.547 8.610 9.048 1.00 78.19 218 SER A O 1
ATOM 1746 N N . GLY A 1 219 ? 2.644 6.372 9.028 1.00 77.75 219 GLY A N 1
ATOM 1747 C CA . GLY A 1 219 ? 1.223 6.134 9.310 1.00 77.75 219 GLY A CA 1
ATOM 1748 C C . GLY A 1 219 ? 0.608 5.086 8.386 1.00 77.75 219 GLY A C 1
ATOM 1749 O O . GLY A 1 219 ? 1.317 4.434 7.638 1.00 77.75 219 GLY A O 1
ATOM 1750 N N . ASN A 1 220 ? -0.715 4.916 8.429 1.00 88.50 220 ASN A N 1
ATOM 1751 C CA . ASN A 1 220 ? -1.432 4.000 7.536 1.00 88.50 220 ASN A CA 1
ATOM 1752 C C . ASN A 1 220 ? -2.225 4.800 6.490 1.00 88.50 220 ASN A C 1
ATOM 1754 O O . ASN A 1 220 ? -3.218 5.449 6.829 1.00 88.50 220 ASN A O 1
ATOM 1758 N N . ILE A 1 221 ? -1.782 4.766 5.232 1.00 93.62 221 ILE A N 1
ATOM 1759 C CA . ILE A 1 221 ? -2.401 5.515 4.129 1.00 93.62 221 ILE A CA 1
ATOM 1760 C C . ILE A 1 221 ? -3.765 4.940 3.763 1.00 93.62 221 ILE A C 1
ATOM 1762 O O . ILE A 1 221 ? -4.721 5.700 3.633 1.00 93.62 221 ILE A O 1
ATOM 1766 N N . ILE A 1 222 ? -3.892 3.616 3.688 1.00 93.00 222 ILE A N 1
ATOM 1767 C CA . ILE A 1 222 ? -5.159 2.950 3.361 1.00 93.00 222 ILE A CA 1
ATOM 1768 C C . ILE A 1 222 ? -6.242 3.334 4.372 1.00 93.00 222 ILE A C 1
ATOM 1770 O O . ILE A 1 222 ? -7.344 3.740 4.011 1.00 93.00 222 ILE A O 1
ATOM 1774 N N . ARG A 1 223 ? -5.918 3.286 5.665 1.00 85.69 223 ARG A N 1
ATOM 1775 C CA . ARG A 1 223 ? -6.827 3.693 6.740 1.00 85.69 223 ARG A CA 1
ATOM 1776 C C . ARG A 1 223 ? -7.096 5.194 6.733 1.00 85.69 223 ARG A C 1
ATOM 1778 O O . ARG A 1 223 ? -8.222 5.600 7.004 1.00 85.69 223 ARG A O 1
ATOM 1785 N N . TYR A 1 224 ? -6.099 6.021 6.421 1.00 87.44 224 TYR A N 1
ATOM 1786 C CA . TYR A 1 224 ? -6.283 7.463 6.264 1.00 87.44 224 TYR A CA 1
ATOM 1787 C C . TYR A 1 224 ? -7.291 7.795 5.153 1.00 87.44 224 TYR A C 1
ATOM 1789 O O . TYR A 1 224 ? -8.224 8.558 5.400 1.00 87.44 224 TYR A O 1
ATOM 1797 N N . LEU A 1 225 ? -7.157 7.178 3.977 1.00 90.75 225 LEU A N 1
ATOM 1798 C CA . LEU A 1 225 ? -8.068 7.363 2.846 1.00 90.75 225 LEU A CA 1
ATOM 1799 C C . LEU A 1 225 ? -9.477 6.847 3.158 1.00 90.75 225 LEU A C 1
ATOM 1801 O O . LEU A 1 225 ? -10.443 7.590 2.994 1.00 90.75 225 LEU A O 1
ATOM 1805 N N . ASN A 1 226 ? -9.592 5.646 3.732 1.00 87.31 226 ASN A N 1
ATOM 1806 C CA . ASN A 1 226 ? -10.876 5.094 4.174 1.00 87.31 226 ASN A CA 1
ATOM 1807 C C . ASN A 1 226 ? -11.569 5.989 5.214 1.00 87.31 226 ASN A C 1
ATOM 1809 O O . ASN A 1 226 ? -12.775 6.213 5.143 1.00 87.31 226 ASN A O 1
ATOM 1813 N N . ASN A 1 227 ? -10.812 6.577 6.148 1.00 76.81 227 ASN A N 1
ATOM 1814 C CA . ASN A 1 227 ? -11.354 7.528 7.121 1.00 76.81 227 ASN A CA 1
ATOM 1815 C C . ASN A 1 227 ? -11.894 8.804 6.462 1.00 76.81 227 ASN A C 1
ATOM 1817 O O . ASN A 1 227 ? -12.820 9.414 6.998 1.00 76.81 227 ASN A O 1
ATOM 1821 N N . LEU A 1 228 ? -11.326 9.216 5.330 1.00 80.75 228 LEU A N 1
ATOM 1822 C CA . LEU A 1 228 ? -11.822 10.327 4.518 1.00 80.75 228 LEU A CA 1
ATOM 1823 C C . LEU A 1 228 ? -12.930 9.911 3.544 1.00 80.75 228 LEU A C 1
ATOM 1825 O O . LEU A 1 228 ? -13.491 10.777 2.878 1.00 80.75 228 LEU A O 1
ATOM 1829 N N . GLY A 1 229 ? -13.263 8.620 3.490 1.00 82.69 229 GLY A N 1
ATOM 1830 C CA . GLY A 1 229 ? -14.289 8.087 2.611 1.00 82.69 229 GLY A CA 1
ATOM 1831 C C . GLY A 1 229 ? -13.825 7.825 1.178 1.00 82.69 229 GLY A C 1
ATOM 1832 O O . GLY A 1 229 ? -14.629 7.881 0.264 1.00 82.69 229 GLY A O 1
ATOM 1833 N N . TYR A 1 230 ? -12.541 7.555 0.962 1.00 89.56 230 TYR A N 1
ATOM 1834 C CA . TYR A 1 230 ? -12.064 6.966 -0.289 1.00 89.56 230 TYR A CA 1
ATOM 1835 C C . TYR A 1 230 ? -11.823 5.487 -0.032 1.00 89.56 230 TYR A C 1
ATOM 1837 O O . TYR A 1 230 ? -10.852 5.123 0.637 1.00 89.56 230 TYR A O 1
ATOM 1845 N N . GLU A 1 231 ? -12.739 4.649 -0.505 1.00 91.62 231 GLU A N 1
ATOM 1846 C CA . GLU A 1 231 ? -12.732 3.218 -0.218 1.00 91.62 231 GLU A CA 1
ATOM 1847 C C . GLU A 1 231 ? -11.498 2.552 -0.842 1.00 91.62 231 GLU A C 1
ATOM 1849 O O . GLU A 1 231 ? -11.394 2.410 -2.060 1.00 91.62 231 GLU A O 1
ATOM 1854 N N . SER A 1 232 ? -10.534 2.207 0.010 1.00 94.12 232 SER A N 1
ATOM 1855 C CA . SER A 1 232 ? -9.175 1.836 -0.382 1.00 94.12 232 SER A CA 1
ATOM 1856 C C . SER A 1 232 ? -8.765 0.494 0.209 1.00 94.12 232 SER A C 1
ATOM 1858 O O . SER A 1 232 ? -9.054 0.207 1.374 1.00 94.12 232 SER A O 1
ATOM 1860 N N . TYR A 1 233 ? -8.007 -0.283 -0.558 1.00 95.94 233 TYR A N 1
ATOM 1861 C CA . TYR A 1 233 ? -7.566 -1.631 -0.212 1.00 95.94 233 TYR A CA 1
ATOM 1862 C C . TYR A 1 233 ? -6.088 -1.812 -0.542 1.00 95.94 233 TYR A C 1
ATOM 1864 O O . TYR A 1 233 ? -5.626 -1.270 -1.538 1.00 95.94 233 TYR A O 1
ATOM 1872 N N . ALA A 1 234 ? -5.354 -2.598 0.249 1.00 97.81 234 ALA A N 1
ATOM 1873 C CA . ALA A 1 234 ? -3.999 -3.035 -0.101 1.00 97.81 234 ALA A CA 1
ATOM 1874 C C . ALA A 1 234 ? -4.000 -4.530 -0.432 1.00 97.81 234 ALA A C 1
ATOM 1876 O O . ALA A 1 234 ? -4.324 -5.333 0.443 1.00 97.81 234 ALA A O 1
ATOM 1877 N N . ALA A 1 235 ? -3.646 -4.897 -1.659 1.00 98.31 235 ALA A N 1
ATOM 1878 C CA . ALA A 1 235 ? -3.505 -6.290 -2.074 1.00 98.31 235 ALA A CA 1
ATOM 1879 C C . ALA A 1 235 ? -2.221 -6.917 -1.504 1.00 98.31 235 ALA A C 1
ATOM 1881 O O . ALA A 1 235 ? -1.214 -6.223 -1.360 1.00 98.31 235 ALA A O 1
ATOM 1882 N N . SER A 1 236 ? -2.276 -8.211 -1.186 1.00 97.94 236 SER A N 1
ATOM 1883 C CA . SER A 1 236 ? -1.177 -9.028 -0.644 1.00 97.94 236 SER A CA 1
ATOM 1884 C C . SER A 1 236 ? -0.674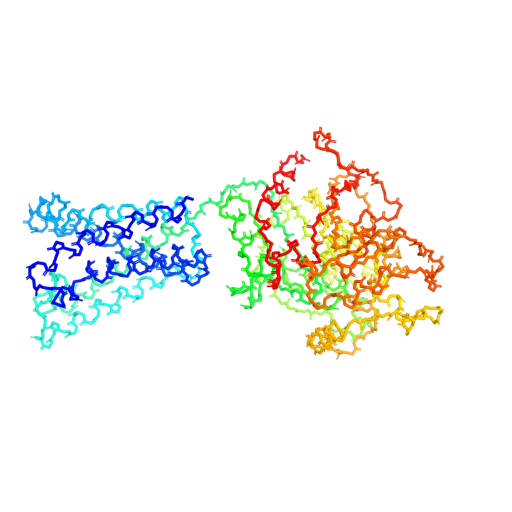 -9.998 -1.710 1.00 97.94 236 SER A C 1
ATOM 1886 O O . SER A 1 236 ? -1.074 -11.157 -1.709 1.00 97.94 236 SER A O 1
ATOM 1888 N N . VAL A 1 237 ? 0.108 -9.521 -2.675 1.00 97.88 237 VAL A N 1
ATOM 1889 C CA . VAL A 1 237 ? 0.639 -10.366 -3.765 1.00 97.88 237 VAL A CA 1
ATOM 1890 C C . VAL A 1 237 ? 2.058 -10.843 -3.439 1.00 97.88 237 VAL A C 1
ATOM 1892 O O . VAL A 1 237 ? 2.696 -10.294 -2.542 1.00 97.88 237 VAL A O 1
ATOM 1895 N N . ASP A 1 238 ? 2.581 -11.827 -4.166 1.00 94.56 238 ASP A N 1
ATOM 1896 C CA . ASP A 1 238 ? 3.895 -12.413 -3.920 1.00 94.56 238 ASP A CA 1
ATOM 1897 C C . ASP A 1 238 ? 4.971 -11.310 -3.909 1.00 94.56 238 ASP A C 1
ATOM 1899 O O . ASP A 1 238 ? 5.087 -10.530 -4.866 1.00 94.56 238 ASP A O 1
ATOM 1903 N N . PRO A 1 239 ? 5.770 -11.191 -2.835 1.00 92.31 239 PRO A N 1
ATOM 1904 C CA . PRO A 1 239 ? 6.792 -10.158 -2.715 1.00 92.31 239 PRO A CA 1
ATOM 1905 C C . PRO A 1 239 ? 7.935 -10.282 -3.733 1.00 92.31 239 PRO A C 1
ATOM 1907 O O . PRO A 1 239 ? 8.704 -9.331 -3.862 1.00 92.31 239 PRO A O 1
ATOM 1910 N N . THR A 1 240 ? 8.092 -11.415 -4.414 1.00 92.00 240 THR A N 1
ATOM 1911 C CA . THR A 1 240 ? 9.226 -11.724 -5.303 1.00 92.00 240 THR A CA 1
ATOM 1912 C C . THR A 1 240 ? 8.849 -12.396 -6.626 1.00 92.00 240 THR A C 1
ATOM 1914 O O . THR A 1 240 ? 9.676 -12.407 -7.540 1.00 92.00 240 THR A O 1
ATOM 1917 N N . GLY A 1 241 ? 7.629 -12.922 -6.745 1.00 93.31 241 GLY A N 1
ATOM 1918 C CA . GLY A 1 241 ? 7.116 -13.579 -7.949 1.00 93.31 241 GLY A CA 1
ATOM 1919 C C . GLY A 1 241 ? 7.020 -12.654 -9.165 1.00 93.31 241 GLY A C 1
ATOM 1920 O O . GLY A 1 241 ? 7.124 -11.428 -9.048 1.00 93.31 241 GLY A O 1
ATOM 1921 N N . SER A 1 242 ? 6.842 -13.244 -10.346 1.00 96.31 242 SER A N 1
ATOM 1922 C CA . SER A 1 242 ? 6.691 -12.513 -11.610 1.00 96.31 242 SER A CA 1
ATOM 1923 C C . SER A 1 242 ? 5.471 -11.591 -11.622 1.00 96.31 242 SER A C 1
ATOM 1925 O O . SER A 1 242 ? 4.539 -11.721 -10.818 1.00 96.31 242 SER A O 1
ATOM 1927 N N . ALA A 1 243 ? 5.432 -10.657 -12.577 1.00 97.94 243 ALA A N 1
ATOM 1928 C CA . ALA A 1 243 ? 4.237 -9.843 -12.786 1.00 97.94 243 ALA A CA 1
ATOM 1929 C C . ALA A 1 243 ? 2.999 -10.710 -13.092 1.00 97.94 243 ALA A C 1
ATOM 1931 O O . ALA A 1 243 ? 1.887 -10.316 -12.737 1.00 97.94 243 ALA A O 1
ATOM 1932 N N . TRP A 1 244 ? 3.189 -11.875 -13.728 1.00 98.50 244 TRP A N 1
ATOM 1933 C CA . TRP A 1 244 ? 2.123 -12.822 -14.059 1.00 98.50 244 TRP A CA 1
ATOM 1934 C C . TRP A 1 244 ? 1.501 -13.435 -12.805 1.00 98.50 244 TRP A C 1
ATOM 1936 O O . TRP A 1 244 ? 0.289 -13.321 -12.604 1.00 98.50 244 TRP A O 1
ATOM 1946 N N . ASP A 1 245 ? 2.323 -14.019 -11.935 1.00 98.12 245 ASP A N 1
ATOM 1947 C CA . ASP A 1 245 ? 1.846 -14.668 -10.714 1.00 98.12 245 ASP A CA 1
ATOM 1948 C C . ASP A 1 245 ? 1.130 -13.682 -9.801 1.00 98.12 245 ASP A C 1
ATOM 1950 O O . ASP A 1 245 ? 0.003 -13.911 -9.353 1.00 98.12 245 ASP A O 1
ATOM 1954 N N . ARG A 1 246 ? 1.732 -12.506 -9.633 1.00 98.69 246 ARG A N 1
ATOM 1955 C CA . ARG A 1 246 ? 1.158 -11.421 -8.840 1.00 98.69 246 ARG A CA 1
ATOM 1956 C C . ARG A 1 246 ? -0.158 -10.905 -9.430 1.00 98.69 246 ARG A C 1
ATOM 1958 O O . ARG A 1 246 ? -1.048 -10.519 -8.675 1.00 98.69 246 ARG A O 1
ATOM 1965 N N . ALA A 1 247 ? -0.321 -10.903 -10.755 1.00 98.81 247 ALA A N 1
ATOM 1966 C CA . ALA A 1 247 ? -1.590 -10.552 -11.395 1.00 98.81 247 ALA A CA 1
ATOM 1967 C C . ALA A 1 247 ? -2.674 -11.618 -11.147 1.00 98.81 247 ALA A C 1
ATOM 1969 O O . ALA A 1 247 ? -3.825 -11.262 -10.887 1.00 98.81 247 ALA A O 1
ATOM 1970 N N . CYS A 1 248 ? -2.317 -12.906 -11.162 1.00 98.81 248 CYS A N 1
ATOM 1971 C CA . CYS A 1 248 ? -3.235 -14.005 -10.842 1.00 98.81 248 CYS A CA 1
ATOM 1972 C C . CYS A 1 248 ? -3.700 -13.945 -9.379 1.00 98.81 248 CYS A C 1
ATOM 1974 O O . CYS A 1 248 ? -4.887 -14.097 -9.082 1.00 98.81 248 CYS A O 1
ATOM 1976 N N . GLU A 1 249 ? -2.782 -13.648 -8.461 1.00 98.81 249 GLU A N 1
ATOM 1977 C CA . GLU A 1 249 ? -3.091 -13.453 -7.044 1.00 98.81 249 GLU A CA 1
ATOM 1978 C C . GLU A 1 249 ? -3.957 -12.223 -6.795 1.00 98.81 249 GLU A C 1
ATOM 1980 O O . GLU A 1 249 ? -4.919 -12.289 -6.026 1.00 98.81 249 GLU A O 1
ATOM 1985 N N . LEU A 1 250 ? -3.657 -11.115 -7.479 1.00 98.75 250 LEU A N 1
ATOM 1986 C CA . LEU A 1 250 ? -4.478 -9.913 -7.437 1.00 98.75 250 LEU A CA 1
ATOM 1987 C C . LEU A 1 250 ? -5.907 -10.219 -7.898 1.00 98.75 250 LEU A C 1
ATOM 1989 O O . LEU A 1 250 ? -6.859 -9.839 -7.219 1.00 98.75 250 LEU A O 1
ATOM 1993 N N . TYR A 1 251 ? -6.072 -10.946 -9.008 1.00 98.38 251 TYR A N 1
ATOM 1994 C CA . TYR A 1 251 ? -7.393 -11.345 -9.492 1.00 98.38 251 TYR A CA 1
ATOM 1995 C C . TYR A 1 251 ? -8.159 -12.169 -8.460 1.00 98.38 251 TYR A C 1
ATOM 1997 O O . TYR A 1 251 ? -9.312 -11.853 -8.159 1.00 98.38 251 TYR A O 1
ATOM 2005 N N . ALA A 1 252 ? -7.526 -13.194 -7.892 1.00 98.44 252 ALA A N 1
ATOM 2006 C CA . ALA A 1 252 ? -8.159 -14.071 -6.915 1.00 98.44 252 ALA A CA 1
ATOM 2007 C C . ALA A 1 252 ? -8.579 -13.319 -5.646 1.00 98.44 252 ALA A C 1
ATOM 2009 O O . ALA A 1 252 ? -9.684 -13.520 -5.143 1.00 98.44 252 ALA A O 1
ATOM 2010 N N . GLN A 1 253 ? -7.747 -12.388 -5.169 1.00 98.38 253 GLN A N 1
ATOM 2011 C CA . GLN A 1 253 ? -8.082 -11.527 -4.035 1.00 98.38 253 GLN A CA 1
ATOM 2012 C C . GLN A 1 253 ? -9.265 -10.612 -4.338 1.00 98.38 253 GLN A C 1
ATOM 2014 O O . GLN A 1 253 ? -10.160 -10.480 -3.506 1.00 98.38 253 GLN A O 1
ATOM 2019 N N . LEU A 1 254 ? -9.294 -9.981 -5.513 1.00 97.31 254 LEU A N 1
ATOM 2020 C CA . LEU A 1 254 ? -10.362 -9.052 -5.887 1.00 97.31 254 LEU A CA 1
ATOM 2021 C C . LEU A 1 254 ? -11.694 -9.763 -6.142 1.00 97.31 254 LEU A C 1
ATOM 2023 O O . LEU A 1 254 ? -12.735 -9.267 -5.723 1.00 97.31 254 LEU A O 1
ATOM 2027 N N . SER A 1 255 ? -11.660 -10.926 -6.790 1.00 94.38 255 SER A N 1
ATOM 2028 C CA . SER A 1 255 ? -12.852 -11.705 -7.145 1.00 94.38 255 SER A CA 1
ATOM 2029 C C . SER A 1 255 ? -13.305 -12.686 -6.057 1.00 94.38 255 SER A C 1
ATOM 2031 O O . SER A 1 255 ? -14.436 -13.167 -6.102 1.00 94.38 255 SER A O 1
ATOM 2033 N N . GLY A 1 256 ? -12.461 -12.965 -5.059 1.00 96.25 256 GLY A N 1
ATOM 2034 C CA . GLY A 1 256 ? -12.747 -13.939 -4.009 1.00 96.25 256 GLY A CA 1
ATOM 2035 C C . GLY A 1 256 ? -12.731 -15.378 -4.512 1.00 96.25 256 GLY A C 1
ATOM 2036 O O . GLY A 1 256 ? -13.616 -16.150 -4.153 1.00 96.25 256 GLY A O 1
ATOM 2037 N N . THR A 1 257 ? -11.758 -15.732 -5.349 1.00 96.25 257 THR A N 1
ATOM 2038 C CA . THR A 1 257 ? -11.564 -17.097 -5.856 1.00 96.25 257 THR A CA 1
ATOM 2039 C C . THR A 1 257 ? -10.282 -17.709 -5.299 1.00 96.25 257 THR A C 1
ATOM 2041 O O . THR A 1 257 ? -9.490 -17.051 -4.623 1.00 96.25 257 THR A O 1
ATOM 2044 N N . ARG A 1 258 ? -10.039 -18.983 -5.606 1.00 98.06 258 ARG A N 1
ATOM 2045 C CA . ARG A 1 258 ? -8.699 -19.555 -5.479 1.00 98.06 258 ARG A CA 1
ATOM 2046 C C . ARG A 1 258 ? -7.776 -18.978 -6.547 1.00 98.06 258 ARG A C 1
ATOM 2048 O O . ARG A 1 258 ? -8.221 -18.740 -7.671 1.00 98.06 258 ARG A O 1
ATOM 2055 N N . VAL A 1 259 ? -6.515 -18.749 -6.189 1.00 98.69 259 VAL A N 1
ATOM 2056 C CA . VAL A 1 259 ? -5.474 -18.370 -7.149 1.00 98.69 259 VAL A CA 1
ATOM 2057 C C . VAL A 1 259 ? -5.297 -19.501 -8.156 1.00 98.69 259 VAL A C 1
ATOM 2059 O O . VAL A 1 259 ? -5.069 -20.645 -7.761 1.00 98.69 259 VAL A O 1
ATOM 2062 N N . ASP A 1 260 ? -5.396 -19.169 -9.438 1.00 98.62 260 ASP A N 1
ATOM 2063 C CA . ASP A 1 260 ? -5.081 -20.043 -10.566 1.00 98.62 260 ASP A CA 1
ATO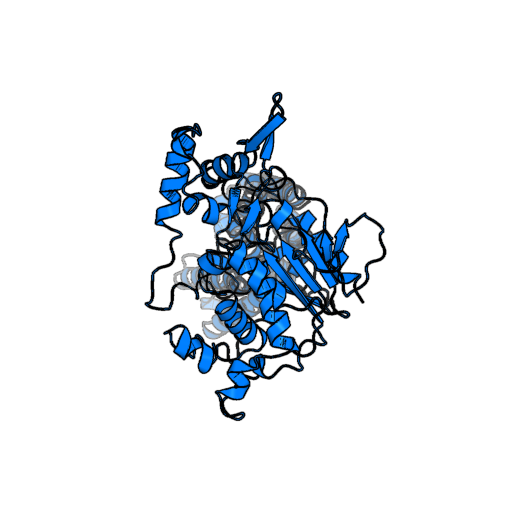M 2064 C C . ASP A 1 260 ? -4.058 -19.318 -11.441 1.00 98.62 260 ASP A C 1
ATOM 2066 O O . ASP A 1 260 ? -4.394 -18.343 -12.115 1.00 98.62 260 ASP A O 1
ATOM 2070 N N . TYR A 1 261 ? -2.811 -19.782 -11.388 1.00 98.56 261 TYR A N 1
ATOM 2071 C CA . TYR A 1 261 ? -1.691 -19.240 -12.153 1.00 98.56 261 TYR A CA 1
ATOM 2072 C C . TYR A 1 261 ? -1.743 -19.642 -13.637 1.00 98.56 261 TYR A C 1
ATOM 2074 O O . TYR A 1 261 ? -0.972 -19.120 -14.437 1.00 98.56 261 TYR A O 1
ATOM 2082 N N . GLY A 1 262 ? -2.669 -20.523 -14.033 1.00 98.44 262 GLY A N 1
ATOM 2083 C CA . GLY A 1 262 ? -2.824 -21.006 -15.404 1.00 98.44 262 GLY A CA 1
ATOM 2084 C C . GLY A 1 262 ? -2.092 -22.323 -15.648 1.00 98.44 262 GLY A C 1
ATOM 2085 O O . GLY A 1 262 ? -0.943 -22.515 -15.256 1.00 98.44 262 GLY A O 1
ATOM 2086 N N . ALA A 1 263 ? -2.756 -23.268 -16.315 1.00 98.06 263 ALA A N 1
ATOM 2087 C CA . ALA A 1 263 ? -2.194 -24.594 -16.551 1.00 98.06 263 ALA A CA 1
ATOM 2088 C C . ALA A 1 263 ? -0.965 -24.550 -17.470 1.00 98.06 263 ALA A C 1
ATOM 2090 O O . ALA A 1 263 ? 0.000 -25.290 -17.253 1.00 98.06 263 ALA A O 1
ATOM 2091 N N . ALA A 1 264 ? -0.979 -23.693 -18.496 1.00 97.88 264 ALA A N 1
ATOM 2092 C CA . ALA A 1 264 ? 0.132 -23.594 -19.436 1.00 97.88 264 ALA A CA 1
ATOM 2093 C C . ALA A 1 264 ? 1.325 -22.846 -18.831 1.00 97.88 264 ALA A C 1
ATOM 2095 O O . ALA A 1 264 ? 2.473 -23.240 -19.059 1.00 97.88 264 ALA A O 1
ATOM 2096 N N . HIS A 1 265 ? 1.058 -21.783 -18.074 1.00 98.12 265 HIS A N 1
ATOM 2097 C CA . HIS A 1 265 ? 2.056 -21.010 -17.356 1.00 98.12 265 HIS A CA 1
ATOM 2098 C C . HIS A 1 265 ? 2.750 -21.868 -16.301 1.00 98.12 265 HIS A C 1
ATOM 2100 O O . HIS A 1 265 ? 3.953 -22.083 -16.417 1.00 98.12 265 HIS A O 1
ATOM 2106 N N . SER A 1 266 ? 2.008 -22.455 -15.360 1.00 97.81 266 SER A N 1
ATOM 2107 C CA . SER A 1 266 ? 2.592 -23.216 -14.248 1.00 97.81 266 SER A CA 1
ATOM 2108 C C . SER A 1 266 ? 3.403 -24.418 -14.715 1.00 97.81 266 SER A C 1
ATOM 2110 O O . SER A 1 266 ? 4.482 -24.690 -14.191 1.00 97.81 266 SER A O 1
ATOM 2112 N N . LYS A 1 267 ? 2.963 -25.094 -15.786 1.00 97.38 267 LYS A N 1
ATOM 2113 C CA . LYS A 1 267 ? 3.751 -26.159 -16.420 1.00 97.38 267 LYS A CA 1
ATOM 2114 C C . LYS A 1 267 ? 5.073 -25.649 -17.006 1.00 97.38 267 LYS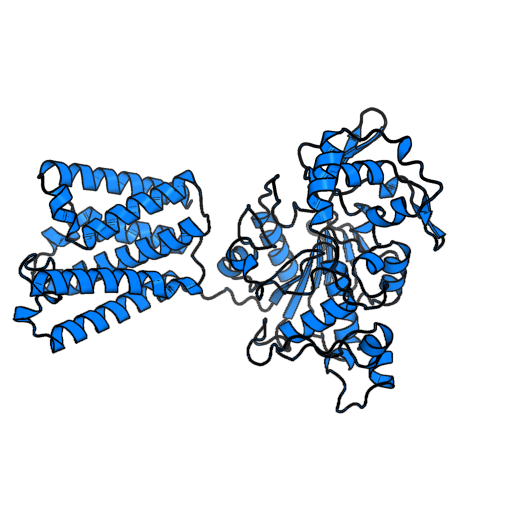 A C 1
ATOM 2116 O O . LYS A 1 267 ? 6.071 -26.360 -16.940 1.00 97.38 267 LYS A O 1
ATOM 2121 N N . ALA A 1 268 ? 5.077 -24.469 -17.626 1.00 97.56 268 ALA A N 1
ATOM 2122 C CA . ALA A 1 268 ? 6.276 -23.889 -18.228 1.00 97.56 268 ALA A CA 1
ATOM 2123 C C . ALA A 1 268 ? 7.235 -23.323 -17.170 1.00 97.56 268 ALA A C 1
ATOM 2125 O O . ALA A 1 268 ? 8.441 -23.536 -17.264 1.00 97.56 268 ALA A O 1
ATOM 2126 N N . ALA A 1 269 ? 6.690 -22.639 -16.164 1.00 96.69 269 ALA A N 1
ATOM 2127 C CA . ALA A 1 269 ? 7.439 -22.012 -15.087 1.00 96.69 269 ALA A CA 1
ATOM 2128 C C . ALA A 1 269 ? 7.891 -23.022 -14.020 1.00 96.69 269 ALA A C 1
ATOM 2130 O O . ALA A 1 269 ? 8.867 -22.770 -13.328 1.00 96.69 269 ALA A O 1
ATOM 2131 N N . GLY A 1 270 ? 7.272 -24.202 -13.934 1.00 96.69 270 GLY A N 1
ATOM 2132 C CA . GLY A 1 270 ? 7.713 -25.274 -13.041 1.00 96.69 270 GLY A CA 1
ATOM 2133 C C . GLY A 1 270 ? 7.276 -25.090 -11.588 1.00 96.69 270 GLY A C 1
ATOM 2134 O O . GLY A 1 270 ? 8.016 -25.471 -10.687 1.00 96.69 270 GLY A O 1
ATOM 2135 N N . HIS A 1 271 ? 6.087 -24.530 -11.361 1.00 96.19 271 HIS A N 1
ATOM 2136 C CA . HIS A 1 271 ? 5.465 -24.420 -10.039 1.00 96.19 271 HIS A CA 1
ATOM 2137 C C . HIS A 1 271 ? 4.017 -24.932 -10.061 1.00 96.19 271 HIS A C 1
ATOM 2139 O O . HIS A 1 271 ? 3.477 -25.299 -11.107 1.00 96.19 271 HIS A O 1
ATOM 2145 N N . GLU A 1 272 ? 3.390 -24.992 -8.888 1.00 96.75 272 GLU A N 1
ATOM 2146 C CA . GLU A 1 272 ? 1.998 -25.418 -8.741 1.00 96.75 272 GLU A CA 1
ATOM 2147 C C . GLU A 1 272 ? 1.031 -24.456 -9.438 1.00 96.75 272 GLU A C 1
ATOM 2149 O O . GLU A 1 272 ? 1.196 -23.239 -9.384 1.00 96.75 272 GLU A O 1
ATOM 2154 N N . ARG A 1 273 ? -0.029 -25.009 -10.044 1.00 97.44 273 ARG A N 1
ATOM 2155 C CA . ARG A 1 273 ? -1.064 -24.216 -10.727 1.00 97.44 273 ARG A CA 1
ATOM 2156 C C . ARG A 1 273 ? -1.923 -23.391 -9.781 1.00 97.44 273 ARG A C 1
ATOM 2158 O O . ARG A 1 273 ? -2.350 -22.298 -10.135 1.00 97.44 273 ARG A O 1
ATOM 2165 N N . PHE A 1 274 ? -2.217 -23.921 -8.600 1.00 98.38 274 PHE A N 1
ATOM 2166 C CA . PHE A 1 274 ? -3.176 -23.304 -7.696 1.00 98.38 274 PHE A CA 1
ATOM 2167 C C . PHE A 1 274 ? -2.514 -22.833 -6.408 1.00 98.38 274 PHE A C 1
ATOM 2169 O O . PHE A 1 274 ? -1.903 -23.630 -5.698 1.00 98.38 274 PHE A O 1
ATOM 2176 N N . GLY A 1 275 ? -2.726 -21.563 -6.075 1.00 97.31 275 GLY A N 1
ATOM 2177 C CA . GLY A 1 275 ? -2.258 -20.948 -4.837 1.00 97.31 275 GLY A CA 1
ATOM 2178 C C . GLY A 1 275 ? -3.330 -20.907 -3.743 1.00 97.31 275 GLY A C 1
ATOM 2179 O O . GLY A 1 275 ? -4.174 -21.809 -3.619 1.00 97.31 275 GLY A O 1
ATOM 2180 N N . GLU A 1 276 ? -3.272 -19.842 -2.942 1.00 97.44 276 GLU A N 1
ATOM 2181 C CA . GLU A 1 276 ? -4.155 -19.580 -1.801 1.00 97.44 276 GLU A CA 1
ATOM 2182 C C . GLU A 1 276 ? -5.633 -19.409 -2.213 1.00 97.44 276 GLU A C 1
ATOM 2184 O O . GLU A 1 276 ? -5.951 -19.011 -3.334 1.00 97.44 276 GLU A O 1
ATOM 2189 N N . ASP A 1 277 ? -6.563 -19.729 -1.307 1.00 97.81 277 ASP A N 1
ATOM 2190 C CA . ASP A 1 277 ? -8.008 -19.629 -1.547 1.00 97.81 277 ASP A CA 1
ATOM 2191 C C . ASP A 1 277 ? -8.635 -18.404 -0.861 1.00 97.81 277 ASP A C 1
ATOM 2193 O O . ASP A 1 277 ? -8.623 -18.290 0.371 1.00 97.81 277 ASP A O 1
ATOM 2197 N N . PHE A 1 278 ? -9.200 -17.484 -1.650 1.00 97.12 278 PHE A N 1
ATOM 2198 C CA . PHE A 1 278 ? -9.882 -16.275 -1.174 1.00 97.12 278 PHE A CA 1
ATOM 2199 C C . PHE A 1 278 ? -11.416 -16.385 -1.177 1.00 97.12 278 PHE A C 1
ATOM 2201 O O . PHE A 1 278 ? -12.108 -15.390 -0.930 1.00 97.12 278 PHE A O 1
ATOM 2208 N N . THR A 1 279 ? -11.964 -17.586 -1.382 1.00 95.81 279 THR A N 1
ATOM 2209 C CA . THR A 1 279 ? -13.409 -17.844 -1.341 1.00 95.81 279 THR A CA 1
ATOM 2210 C C . THR A 1 279 ? -14.030 -17.362 -0.029 1.00 95.81 279 THR A C 1
ATOM 2212 O O . THR A 1 279 ? -13.583 -17.696 1.068 1.00 95.81 279 THR A O 1
ATOM 2215 N N . GLY A 1 280 ? -15.076 -16.537 -0.135 1.00 93.50 280 GLY A N 1
ATOM 2216 C CA . GLY A 1 280 ? -15.790 -15.968 1.016 1.00 93.50 280 GLY A CA 1
ATOM 2217 C C . GLY A 1 280 ? -15.070 -14.815 1.724 1.00 93.50 280 GLY A C 1
ATOM 2218 O O . GLY A 1 280 ? -15.600 -14.272 2.694 1.00 93.50 280 GLY A O 1
ATOM 2219 N N . ARG A 1 281 ? -13.892 -14.407 1.241 1.00 94.56 281 ARG A N 1
ATOM 2220 C CA . ARG A 1 281 ? -13.102 -13.322 1.830 1.00 94.56 281 ARG A CA 1
ATOM 2221 C C . ARG A 1 281 ? -12.524 -12.364 0.792 1.00 94.56 281 ARG A C 1
ATOM 2223 O O . ARG A 1 281 ? -11.456 -11.825 1.047 1.00 94.56 281 ARG A O 1
ATOM 2230 N N . ALA A 1 282 ? -13.218 -12.147 -0.328 1.00 95.56 282 ALA A N 1
ATOM 2231 C CA . ALA A 1 282 ? -12.830 -11.189 -1.367 1.00 95.56 282 ALA A CA 1
ATOM 2232 C C . ALA A 1 282 ? -12.412 -9.835 -0.773 1.00 95.56 282 ALA A C 1
ATOM 2234 O O . ALA A 1 282 ? -13.081 -9.304 0.121 1.00 95.56 282 ALA A O 1
ATOM 2235 N N . LEU A 1 283 ? -11.328 -9.271 -1.299 1.00 94.50 283 LEU A N 1
ATOM 2236 C CA . LEU A 1 283 ? -10.794 -7.984 -0.876 1.00 94.50 283 LEU A CA 1
ATOM 2237 C C . LEU A 1 283 ? -11.784 -6.862 -1.200 1.00 94.50 283 LEU A C 1
ATOM 2239 O O . LEU A 1 283 ? -11.943 -5.947 -0.401 1.00 94.50 283 LEU A O 1
ATOM 2243 N N . VAL A 1 284 ? -12.497 -6.969 -2.327 1.00 92.31 284 VAL A N 1
ATOM 2244 C CA . VAL A 1 284 ? -13.515 -6.010 -2.773 1.00 92.31 284 VAL A CA 1
ATOM 2245 C C . VAL A 1 284 ? -14.837 -6.750 -2.983 1.00 92.31 284 VAL A C 1
ATOM 2247 O O . VAL A 1 284 ? -14.957 -7.566 -3.889 1.00 92.31 284 VAL A O 1
ATOM 2250 N N . LYS A 1 285 ? -15.850 -6.462 -2.153 1.00 85.12 285 LYS A N 1
ATOM 2251 C CA . LYS A 1 285 ? -17.120 -7.221 -2.132 1.00 85.12 285 LYS A CA 1
ATOM 2252 C C . LYS A 1 285 ? -17.919 -7.175 -3.442 1.00 85.12 285 LYS A C 1
ATOM 2254 O O . LYS A 1 285 ? -18.624 -8.132 -3.731 1.00 85.12 285 LYS A O 1
ATOM 2259 N N . ASP A 1 286 ? -17.758 -6.113 -4.230 1.00 85.88 286 ASP A N 1
ATOM 2260 C CA . ASP A 1 286 ? -18.507 -5.863 -5.469 1.00 85.88 286 ASP A CA 1
ATOM 2261 C C . ASP A 1 286 ? -17.555 -5.534 -6.636 1.00 85.88 286 ASP A C 1
ATOM 2263 O O . ASP A 1 286 ? -17.776 -4.585 -7.396 1.00 85.88 286 ASP A O 1
ATOM 2267 N N . PHE A 1 287 ? -16.438 -6.270 -6.742 1.00 89.94 287 PHE A N 1
ATOM 2268 C CA . PHE A 1 287 ? -15.374 -5.987 -7.715 1.00 89.94 287 PHE A CA 1
ATOM 2269 C C . PHE A 1 287 ? -15.886 -5.885 -9.154 1.00 89.94 287 PHE A C 1
ATOM 2271 O O . PHE A 1 287 ? -15.514 -4.949 -9.845 1.00 89.94 287 PHE A O 1
ATOM 2278 N N . GLY A 1 288 ? -16.766 -6.790 -9.595 1.00 85.12 288 GLY A N 1
ATOM 2279 C CA . GLY A 1 288 ? -17.246 -6.822 -10.983 1.00 85.12 288 GLY A CA 1
ATOM 2280 C C . GLY A 1 288 ? -18.171 -5.667 -11.386 1.00 85.12 288 GLY A C 1
ATOM 2281 O O . GLY A 1 288 ? -18.384 -5.460 -12.575 1.00 85.12 288 GLY A O 1
ATOM 2282 N N . THR A 1 289 ? -18.726 -4.918 -10.428 1.00 87.25 289 THR A N 1
ATOM 2283 C CA . THR A 1 289 ? -19.687 -3.831 -10.701 1.00 87.25 289 THR A CA 1
ATOM 2284 C C . THR A 1 289 ? -19.199 -2.456 -10.264 1.00 87.25 289 THR A C 1
ATOM 2286 O O . THR A 1 289 ? -19.773 -1.454 -10.675 1.00 87.25 289 THR A O 1
ATOM 2289 N N . SER A 1 290 ? -18.174 -2.384 -9.414 1.00 89.38 290 SER A N 1
ATOM 2290 C CA . SER A 1 290 ? -17.630 -1.111 -8.928 1.00 89.38 290 SER A CA 1
ATOM 2291 C C . SER A 1 290 ? -16.609 -0.547 -9.906 1.00 89.38 290 SER A C 1
ATOM 2293 O O . SER A 1 290 ? -15.846 -1.326 -10.471 1.00 89.38 290 SER A O 1
ATOM 2295 N N . ARG A 1 291 ? -16.490 0.780 -10.039 1.00 93.75 291 ARG A N 1
ATOM 2296 C CA . ARG A 1 291 ? -15.358 1.368 -10.777 1.00 93.75 291 ARG A CA 1
ATOM 2297 C C . ARG A 1 291 ? -14.067 1.133 -9.993 1.00 93.75 291 ARG A C 1
ATOM 2299 O O . ARG A 1 291 ? -14.049 1.303 -8.776 1.00 93.75 291 ARG A O 1
ATOM 2306 N N . VAL A 1 292 ? -12.980 0.749 -10.656 1.00 96.25 292 VAL A N 1
ATOM 2307 C CA . VAL A 1 292 ? -11.726 0.360 -9.986 1.00 96.25 292 VAL A CA 1
ATOM 2308 C C . VAL A 1 292 ? -10.561 1.216 -10.453 1.00 96.25 292 VAL A C 1
ATOM 2310 O O . VAL A 1 292 ? -10.295 1.325 -11.645 1.00 96.25 292 VAL A O 1
ATOM 2313 N N . ALA A 1 293 ? -9.829 1.782 -9.500 1.00 97.88 293 ALA A N 1
ATOM 2314 C CA . ALA A 1 293 ? -8.556 2.447 -9.733 1.00 97.88 293 ALA A CA 1
ATOM 2315 C C . ALA A 1 293 ? -7.423 1.594 -9.156 1.00 97.88 293 ALA A C 1
ATOM 2317 O O . ALA A 1 293 ? -7.395 1.335 -7.952 1.00 97.88 293 ALA A O 1
ATOM 2318 N N . LEU A 1 294 ? -6.488 1.168 -10.003 1.00 98.81 294 LEU A N 1
ATOM 2319 C CA . LEU A 1 294 ? -5.313 0.398 -9.604 1.00 98.81 294 LEU A CA 1
ATOM 2320 C C . LEU A 1 294 ? -4.126 1.339 -9.381 1.00 98.81 294 LEU A C 1
ATOM 2322 O O . LEU A 1 294 ? -3.811 2.156 -10.244 1.00 98.81 294 LEU A O 1
ATOM 2326 N N . ILE A 1 295 ? -3.462 1.220 -8.232 1.00 98.88 295 ILE A N 1
ATOM 2327 C CA . ILE A 1 295 ? -2.319 2.050 -7.837 1.00 98.88 295 ILE A CA 1
ATOM 2328 C C . ILE A 1 295 ? -1.154 1.127 -7.485 1.00 98.88 295 ILE A C 1
ATOM 2330 O O . ILE A 1 295 ? -1.173 0.446 -6.463 1.00 98.88 295 ILE A O 1
ATOM 2334 N N . GLY A 1 296 ? -0.144 1.086 -8.346 1.00 98.75 296 GLY A N 1
ATOM 2335 C CA . GLY A 1 296 ? 0.989 0.175 -8.256 1.00 98.75 296 GLY A CA 1
ATOM 2336 C C . GLY A 1 296 ? 2.263 0.927 -7.905 1.00 98.75 296 GLY A C 1
ATOM 2337 O O . GLY A 1 296 ? 2.696 1.783 -8.673 1.00 98.75 296 GLY A O 1
ATOM 2338 N N . HIS A 1 297 ? 2.875 0.602 -6.768 1.00 98.69 297 HIS A N 1
ATOM 2339 C CA . HIS A 1 297 ? 4.188 1.136 -6.403 1.00 98.69 297 HIS A CA 1
ATOM 2340 C C . HIS A 1 297 ? 5.301 0.186 -6.831 1.00 98.69 297 HIS A C 1
ATOM 2342 O O . HIS A 1 297 ? 5.160 -1.028 -6.653 1.00 98.69 297 HIS A O 1
ATOM 2348 N N . SER A 1 298 ? 6.415 0.722 -7.340 1.00 97.94 298 SER A N 1
ATOM 2349 C CA . SER A 1 298 ? 7.575 -0.075 -7.739 1.00 97.94 298 SER A CA 1
ATOM 2350 C C . SER A 1 298 ? 7.136 -1.185 -8.711 1.00 97.94 298 SER A C 1
ATOM 2352 O O . SER A 1 298 ? 6.366 -0.932 -9.642 1.00 97.94 298 SER A O 1
ATOM 2354 N N . PHE A 1 299 ? 7.534 -2.437 -8.485 1.00 98.12 299 PHE A N 1
ATOM 2355 C CA . PHE A 1 299 ? 7.119 -3.579 -9.307 1.00 98.12 299 PHE A CA 1
ATOM 2356 C C . PHE A 1 299 ? 5.592 -3.826 -9.346 1.00 98.12 299 PHE A C 1
ATOM 2358 O O . PHE A 1 299 ? 5.068 -4.451 -10.271 1.00 98.12 299 PHE A O 1
ATOM 2365 N N . GLY A 1 300 ? 4.837 -3.264 -8.395 1.00 98.62 300 GLY A N 1
ATOM 2366 C CA . GLY A 1 300 ? 3.376 -3.240 -8.429 1.00 98.62 300 GLY A CA 1
ATOM 2367 C C . GLY A 1 300 ? 2.826 -2.551 -9.677 1.00 98.62 300 GLY A C 1
ATOM 2368 O O . GLY A 1 300 ? 1.763 -2.939 -10.151 1.00 98.62 300 GLY A O 1
ATOM 2369 N N . GLY A 1 301 ? 3.565 -1.597 -10.259 1.00 98.50 301 GLY A N 1
ATOM 2370 C CA . GLY A 1 301 ? 3.212 -0.959 -11.528 1.00 98.50 301 GLY A CA 1
ATOM 2371 C C . GLY A 1 301 ? 3.181 -1.940 -12.705 1.00 98.50 301 GLY A C 1
ATOM 2372 O O . GLY A 1 301 ? 2.206 -1.961 -13.453 1.00 98.50 301 GLY A O 1
ATOM 2373 N N . ALA A 1 302 ? 4.189 -2.809 -12.836 1.00 98.38 302 ALA A N 1
ATOM 2374 C CA . ALA A 1 302 ? 4.197 -3.868 -13.851 1.00 98.38 302 ALA A CA 1
ATOM 2375 C C . ALA A 1 302 ? 3.051 -4.868 -13.624 1.00 98.38 302 ALA A C 1
ATOM 2377 O O . ALA A 1 302 ? 2.349 -5.243 -14.563 1.00 98.38 302 ALA A O 1
ATOM 2378 N N . THR A 1 303 ? 2.800 -5.217 -12.356 1.00 98.88 303 THR A N 1
ATOM 2379 C CA . THR A 1 303 ? 1.718 -6.132 -11.960 1.00 98.88 303 THR A CA 1
ATOM 2380 C C . THR A 1 303 ? 0.345 -5.625 -12.400 1.00 98.88 303 THR A C 1
ATOM 2382 O O . THR A 1 303 ? -0.389 -6.352 -13.060 1.00 98.88 303 THR A O 1
ATOM 2385 N N . ILE A 1 304 ? -0.020 -4.378 -12.069 1.00 98.81 304 ILE A N 1
ATOM 2386 C CA . ILE A 1 304 ? -1.359 -3.852 -12.391 1.00 98.81 304 ILE A CA 1
ATOM 2387 C C . ILE A 1 304 ? -1.561 -3.630 -13.891 1.00 98.81 304 ILE A C 1
ATOM 2389 O O . ILE A 1 304 ? -2.677 -3.762 -14.391 1.00 98.81 304 ILE A O 1
ATOM 2393 N N . ARG A 1 305 ? -0.478 -3.328 -14.616 1.00 98.75 305 ARG A N 1
ATOM 2394 C CA . ARG A 1 305 ? -0.491 -3.188 -16.071 1.00 98.75 305 ARG A CA 1
ATOM 2395 C C . ARG A 1 305 ? -0.759 -4.537 -16.735 1.00 98.75 305 ARG A C 1
ATOM 2397 O O . ARG A 1 305 ? -1.706 -4.643 -17.510 1.00 98.75 305 ARG A O 1
ATOM 2404 N N . LEU A 1 306 ? -0.011 -5.580 -16.370 1.00 98.69 306 LEU A N 1
ATOM 2405 C CA . LEU A 1 306 ? -0.240 -6.926 -16.899 1.00 98.69 306 LEU A CA 1
ATOM 2406 C C . LEU A 1 306 ? -1.606 -7.481 -16.471 1.00 98.69 306 LEU A C 1
ATOM 2408 O O . LEU A 1 306 ? -2.314 -8.071 -17.281 1.00 98.69 306 LEU A O 1
ATOM 2412 N N . PHE A 1 307 ? -2.020 -7.225 -15.228 1.00 98.75 307 PHE A N 1
ATOM 2413 C CA . PHE A 1 307 ? -3.356 -7.567 -14.748 1.00 98.75 307 PHE A CA 1
ATOM 2414 C C . PHE A 1 307 ? -4.452 -6.976 -15.639 1.00 98.75 307 PHE A C 1
ATOM 2416 O O . PHE A 1 307 ? -5.389 -7.685 -15.993 1.00 98.75 307 PHE A O 1
ATOM 2423 N N . SER A 1 308 ? -4.334 -5.701 -16.023 1.00 98.44 308 SER A N 1
ATOM 2424 C CA . SER A 1 308 ? -5.332 -5.049 -16.876 1.00 98.44 308 SER A CA 1
ATOM 2425 C C . SER A 1 308 ? -5.417 -5.661 -18.274 1.00 98.44 308 SER A C 1
ATOM 2427 O O . SER A 1 308 ? -6.519 -5.848 -18.786 1.00 98.44 308 SER A O 1
ATOM 2429 N N . GLU A 1 309 ? -4.271 -6.039 -18.848 1.00 98.44 309 GLU A N 1
ATOM 2430 C CA . GLU A 1 309 ? -4.196 -6.717 -20.142 1.00 98.44 309 GLU A CA 1
ATOM 2431 C C . GLU A 1 309 ? -4.895 -8.079 -20.084 1.00 98.44 309 GLU A C 1
ATOM 2433 O O . GLU A 1 309 ? -5.779 -8.358 -20.891 1.00 98.44 309 GLU A O 1
ATOM 2438 N N . ILE A 1 310 ? -4.576 -8.902 -19.080 1.00 98.62 310 ILE A N 1
ATOM 2439 C CA . ILE A 1 310 ? -5.192 -10.225 -18.920 1.00 98.62 310 ILE A CA 1
ATOM 2440 C C . ILE A 1 310 ? -6.689 -10.090 -18.608 1.00 98.62 310 ILE A C 1
ATOM 2442 O O . ILE A 1 310 ? -7.496 -10.821 -19.173 1.00 98.62 310 ILE A O 1
ATOM 2446 N N . LEU A 1 311 ? -7.095 -9.130 -17.775 1.00 97.88 311 LEU A N 1
ATOM 2447 C CA . LEU A 1 311 ? -8.506 -8.929 -17.437 1.00 97.88 311 LEU A CA 1
ATOM 2448 C C . LEU A 1 311 ? -9.356 -8.613 -18.682 1.00 97.88 311 LEU A C 1
ATOM 2450 O O . LEU A 1 311 ? -10.430 -9.198 -18.855 1.00 97.88 311 LEU A O 1
ATOM 2454 N N . LYS A 1 312 ? -8.865 -7.719 -19.551 1.00 97.88 312 LYS A N 1
ATOM 2455 C CA . LYS A 1 312 ? -9.571 -7.281 -20.764 1.00 97.88 312 LYS A CA 1
ATOM 2456 C C . LYS A 1 312 ? -9.436 -8.258 -21.925 1.00 97.88 312 LYS A C 1
ATOM 2458 O O . LYS A 1 312 ? -10.441 -8.635 -22.522 1.00 97.88 312 LYS A O 1
ATOM 2463 N N . ASN A 1 313 ? -8.231 -8.734 -22.216 1.00 98.12 313 ASN A N 1
ATOM 2464 C CA . ASN A 1 313 ? -7.947 -9.511 -23.428 1.00 98.12 313 ASN A CA 1
ATOM 2465 C C . ASN A 1 313 ? -7.746 -11.013 -23.164 1.00 98.12 313 ASN A C 1
ATOM 2467 O O . ASN A 1 313 ? -7.780 -11.832 -24.094 1.00 98.12 313 ASN A O 1
ATOM 2471 N N . GLY A 1 314 ? -7.598 -11.412 -21.900 1.00 97.94 314 GLY A N 1
ATOM 2472 C CA . GLY A 1 314 ? -7.324 -12.783 -21.479 1.00 97.94 314 GLY A CA 1
ATOM 2473 C C . GLY A 1 314 ? -5.940 -13.273 -21.900 1.00 97.94 314 GLY A C 1
ATOM 2474 O O . GLY A 1 314 ? -5.088 -12.510 -22.342 1.00 97.94 314 GLY A O 1
ATOM 2475 N N . SER A 1 315 ? -5.718 -14.583 -21.801 1.00 97.94 315 SER A N 1
ATOM 2476 C CA . SER A 1 315 ? -4.482 -15.222 -22.260 1.00 97.94 315 SER A CA 1
ATOM 2477 C C . SER A 1 315 ? -4.781 -16.229 -23.359 1.00 97.94 315 SER A C 1
ATOM 2479 O O . SER A 1 315 ? -5.395 -17.270 -23.125 1.00 97.94 315 SER A O 1
ATOM 2481 N N . TYR A 1 316 ? -4.298 -15.954 -24.573 1.00 96.25 316 TYR A N 1
ATOM 2482 C CA . TYR A 1 316 ? -4.417 -16.893 -25.692 1.00 96.25 316 TYR A CA 1
ATOM 2483 C C . TYR A 1 316 ? -3.761 -18.248 -25.381 1.00 96.25 316 TYR A C 1
ATOM 2485 O O . TYR A 1 316 ? -4.309 -19.301 -25.712 1.00 96.25 316 TYR A O 1
ATOM 2493 N N . LYS A 1 317 ? -2.600 -18.233 -24.716 1.00 96.56 317 LYS A N 1
ATOM 2494 C CA . LYS A 1 317 ? -1.871 -19.456 -24.367 1.00 96.56 317 LYS A CA 1
ATOM 2495 C C . LYS A 1 317 ? -2.662 -20.312 -23.376 1.00 96.56 317 LYS A C 1
ATOM 2497 O O . LYS A 1 317 ? -2.777 -21.512 -23.584 1.00 96.56 317 LYS A O 1
ATOM 2502 N N . GLU A 1 318 ? -3.273 -19.700 -22.362 1.00 98.25 318 GLU A N 1
ATOM 2503 C CA . GLU A 1 318 ? -4.104 -20.444 -21.407 1.00 98.25 318 GLU A CA 1
ATOM 2504 C C . GLU A 1 318 ? -5.386 -20.973 -22.056 1.00 98.25 318 GLU A C 1
ATOM 2506 O O . GLU A 1 318 ? -5.713 -22.145 -21.883 1.00 98.25 318 GLU A O 1
ATOM 2511 N N . ARG A 1 319 ? -6.060 -20.159 -22.885 1.00 97.75 319 ARG A N 1
ATOM 2512 C CA . ARG A 1 319 ? -7.261 -20.575 -23.633 1.00 97.75 319 ARG A CA 1
ATOM 2513 C C . ARG A 1 319 ? -7.012 -21.736 -24.597 1.00 97.75 319 ARG A C 1
ATOM 2515 O O . ARG A 1 319 ? -7.912 -22.528 -24.833 1.00 97.75 319 ARG A O 1
ATOM 2522 N N . SER A 1 320 ? -5.822 -21.814 -25.190 1.00 96.62 320 SER A N 1
ATOM 2523 C CA . SER A 1 320 ? -5.485 -22.858 -26.172 1.00 96.62 320 SER A CA 1
ATOM 2524 C C . SER A 1 320 ? -5.000 -24.164 -25.543 1.00 96.62 320 SER A C 1
ATOM 2526 O O . SER A 1 320 ? -4.989 -25.191 -26.217 1.00 96.62 320 SER A O 1
ATOM 2528 N N . CYS A 1 321 ? -4.584 -24.136 -24.277 1.00 94.00 321 CYS A N 1
ATOM 2529 C CA . CYS A 1 321 ? -4.009 -25.288 -23.579 1.00 94.00 321 CYS A CA 1
ATOM 2530 C C . CYS A 1 321 ? -4.895 -25.845 -22.456 1.00 94.00 321 CYS A C 1
ATOM 2532 O O . CYS A 1 321 ? -4.546 -26.882 -21.894 1.00 94.00 321 CYS A O 1
ATOM 2534 N N . THR A 1 322 ? -6.008 -25.182 -22.133 1.00 95.44 322 THR A N 1
ATOM 2535 C CA . THR A 1 322 ? -6.895 -25.554 -21.024 1.00 95.44 322 THR A CA 1
ATOM 2536 C C . THR A 1 322 ? -8.331 -25.651 -21.516 1.00 95.44 322 THR A C 1
ATOM 2538 O O . THR A 1 322 ? -8.808 -24.755 -22.212 1.00 95.44 322 THR A O 1
ATOM 2541 N N . ASP A 1 323 ? -9.031 -26.717 -21.131 1.00 95.06 323 ASP A N 1
ATOM 2542 C CA . ASP A 1 323 ? -10.458 -26.862 -21.415 1.00 95.06 323 ASP A CA 1
ATOM 2543 C C . ASP A 1 323 ? -11.259 -25.709 -20.791 1.00 95.06 323 ASP A C 1
ATOM 2545 O O . ASP A 1 323 ? -11.009 -25.296 -19.659 1.00 95.06 323 ASP A O 1
ATOM 2549 N N . GLU A 1 324 ? -12.271 -25.202 -21.499 1.00 92.62 324 GLU A N 1
ATOM 2550 C CA . GLU A 1 324 ? -13.030 -24.010 -21.080 1.00 92.62 324 GLU A CA 1
ATOM 2551 C C . GLU A 1 324 ? -13.695 -24.152 -19.696 1.00 92.62 324 GLU A C 1
ATOM 2553 O O . GLU A 1 324 ? -13.859 -23.161 -18.975 1.00 92.62 324 GLU A O 1
ATOM 2558 N N . ALA A 1 325 ? -14.069 -25.381 -19.325 1.00 94.06 325 ALA A N 1
ATOM 2559 C CA . ALA A 1 325 ? -14.672 -25.709 -18.035 1.00 94.06 325 ALA A CA 1
ATOM 2560 C C . ALA A 1 325 ? -13.679 -25.635 -16.860 1.00 94.06 325 ALA A C 1
ATOM 2562 O O . ALA A 1 325 ? -14.109 -25.463 -15.723 1.00 94.06 325 ALA A O 1
ATOM 2563 N N . ASP A 1 326 ? -12.381 -25.760 -17.138 1.00 95.94 326 ASP A N 1
ATOM 2564 C CA . ASP A 1 326 ? -11.298 -25.725 -16.151 1.00 95.94 326 ASP A CA 1
ATOM 2565 C C . ASP A 1 326 ? -10.480 -24.421 -16.233 1.00 95.94 326 ASP A C 1
ATOM 2567 O O . ASP A 1 326 ? -9.658 -24.141 -15.370 1.00 95.94 326 ASP A O 1
ATOM 2571 N N . LEU A 1 327 ? -10.699 -23.590 -17.257 1.00 97.25 327 LEU A N 1
ATOM 2572 C CA . LEU A 1 327 ? -10.008 -22.316 -17.446 1.00 97.25 327 LEU A CA 1
ATOM 2573 C C . LEU A 1 327 ? -10.486 -21.250 -16.443 1.00 97.25 327 LEU A C 1
ATOM 2575 O O . LEU A 1 327 ? -11.671 -20.896 -16.420 1.00 97.25 327 LEU A O 1
ATOM 2579 N N . SER A 1 328 ? -9.546 -20.653 -15.699 1.00 97.75 328 SER A N 1
ATOM 2580 C CA . SER A 1 328 ? -9.824 -19.494 -14.840 1.00 97.75 328 SER A CA 1
ATOM 2581 C C . SER A 1 328 ? -10.535 -18.373 -15.614 1.00 97.75 328 SER A C 1
ATOM 2583 O O . SER A 1 328 ? -10.089 -18.000 -16.707 1.00 97.75 328 SER A O 1
ATOM 2585 N N . PRO A 1 329 ? -11.605 -17.769 -15.056 1.00 96.44 329 PRO A N 1
ATOM 2586 C CA . PRO A 1 329 ? -12.287 -16.644 -15.688 1.00 96.44 329 PRO A CA 1
ATOM 2587 C C . PRO A 1 329 ? -11.363 -15.454 -15.983 1.00 96.44 329 PRO A C 1
ATOM 2589 O O . PRO A 1 329 ? -11.632 -14.706 -16.921 1.00 96.44 329 PRO A O 1
ATOM 2592 N N . PHE A 1 330 ? -10.252 -15.315 -15.251 1.00 97.69 330 PHE A N 1
ATOM 2593 C CA . PHE A 1 330 ? -9.248 -14.281 -15.500 1.00 97.69 330 PHE A CA 1
ATOM 2594 C C . PHE A 1 330 ? -8.646 -14.376 -16.906 1.00 97.69 330 PHE A C 1
ATOM 2596 O O . PHE A 1 330 ? -8.478 -13.367 -17.580 1.00 97.69 330 PHE A O 1
ATOM 2603 N N . PHE A 1 331 ? -8.391 -15.591 -17.396 1.00 98.50 331 PHE A N 1
ATOM 2604 C CA . PHE A 1 331 ? -7.743 -15.811 -18.690 1.00 98.50 331 PHE A CA 1
ATOM 2605 C C . PHE A 1 331 ? -8.711 -15.799 -19.878 1.00 98.50 331 PHE A C 1
ATOM 2607 O O . PHE A 1 331 ? -8.264 -15.852 -21.028 1.00 98.50 331 PHE A O 1
ATOM 2614 N N . LYS A 1 332 ? -10.026 -15.719 -19.637 1.00 97.00 332 LYS A N 1
ATOM 2615 C CA . LYS A 1 332 ? -11.031 -15.651 -20.709 1.00 97.00 332 LYS A CA 1
ATOM 2616 C C . LYS A 1 332 ? -10.965 -14.319 -21.457 1.00 97.00 332 LYS A C 1
ATOM 2618 O O . LYS A 1 332 ? -11.057 -14.331 -22.684 1.00 97.00 332 LYS A O 1
ATOM 2623 N N . GLY A 1 333 ? -10.693 -13.221 -20.750 1.00 93.75 333 GLY A N 1
ATOM 2624 C CA . GLY A 1 333 ? -10.859 -11.859 -21.264 1.00 93.75 333 GLY A CA 1
ATOM 2625 C C . GLY A 1 333 ? -12.330 -11.428 -21.270 1.00 93.75 333 GLY A C 1
ATOM 2626 O O . GLY A 1 333 ? -13.204 -12.176 -20.831 1.00 93.75 333 GLY A O 1
ATOM 2627 N N . GLY A 1 334 ? -12.604 -10.219 -21.760 1.00 93.44 334 GLY A N 1
ATOM 2628 C CA . GLY A 1 334 ? -13.946 -9.631 -21.804 1.00 93.44 334 GLY A CA 1
ATOM 2629 C C . GLY A 1 334 ? -14.441 -9.075 -20.466 1.00 93.44 334 GLY A C 1
ATOM 2630 O O . GLY A 1 334 ? -15.642 -8.893 -20.299 1.00 93.44 334 GLY A O 1
ATOM 2631 N N . ASN A 1 335 ? -13.540 -8.836 -19.508 1.00 91.25 335 ASN A N 1
ATOM 2632 C CA . ASN A 1 335 ? -13.838 -8.145 -18.253 1.00 91.25 335 ASN A CA 1
ATOM 2633 C C . ASN A 1 335 ? -13.108 -6.794 -18.207 1.00 91.25 335 ASN A C 1
ATOM 2635 O O . ASN A 1 335 ? -12.289 -6.495 -19.065 1.00 91.25 335 ASN A O 1
ATOM 2639 N N . GLY A 1 336 ? -13.343 -5.992 -17.167 1.00 89.69 336 GLY A N 1
ATOM 2640 C CA . GLY A 1 336 ? -12.576 -4.763 -16.944 1.00 89.69 336 GLY A CA 1
ATOM 2641 C C . GLY A 1 336 ? -13.176 -3.499 -17.559 1.00 89.69 336 GLY A C 1
ATOM 2642 O O . GLY A 1 336 ? -12.509 -2.471 -17.533 1.00 89.69 336 GLY A O 1
ATOM 2643 N N . ASP A 1 337 ? -14.427 -3.526 -18.029 1.00 92.62 337 ASP A N 1
ATOM 2644 C CA . ASP A 1 337 ? -15.196 -2.315 -18.395 1.00 92.62 337 ASP A CA 1
ATOM 2645 C C . ASP A 1 337 ? -15.324 -1.329 -17.221 1.00 92.62 337 ASP A C 1
ATOM 2647 O O . ASP A 1 337 ? -15.539 -0.132 -17.382 1.00 92.62 337 ASP A O 1
ATOM 2651 N N . ASN A 1 338 ? -15.190 -1.847 -16.003 1.00 93.06 338 ASN A N 1
ATOM 2652 C CA . ASN A 1 338 ? -15.202 -1.091 -14.766 1.00 93.06 338 ASN A CA 1
ATOM 2653 C C . ASN A 1 338 ? -13.809 -0.580 -14.344 1.00 93.06 338 ASN A C 1
ATOM 2655 O O . ASN A 1 338 ? -13.691 0.083 -13.310 1.00 93.06 338 ASN A O 1
ATOM 2659 N N . LEU A 1 339 ? -12.744 -0.883 -15.097 1.00 96.69 339 LEU A N 1
ATOM 2660 C CA . LEU A 1 339 ? -11.396 -0.391 -14.823 1.00 96.69 339 LEU A CA 1
ATOM 2661 C C . LEU A 1 339 ? -11.302 1.091 -15.198 1.00 96.69 339 LEU A C 1
ATOM 2663 O O . LEU A 1 339 ? -11.261 1.450 -16.366 1.00 96.69 339 LEU A O 1
ATOM 2667 N N . LEU A 1 340 ? -11.236 1.950 -14.185 1.00 97.38 340 LEU A N 1
ATOM 2668 C CA . LEU A 1 340 ? -11.191 3.396 -14.350 1.00 97.38 340 LEU A CA 1
ATOM 2669 C C . LEU A 1 340 ? -9.781 3.896 -14.661 1.00 97.38 340 LEU A C 1
ATOM 2671 O O . LEU A 1 340 ? -9.575 4.654 -15.606 1.00 97.38 340 LEU A O 1
ATOM 2675 N N . SER A 1 341 ? -8.804 3.533 -13.829 1.00 98.31 341 SER A N 1
ATOM 2676 C CA . SER A 1 341 ? -7.467 4.112 -13.944 1.00 98.31 341 SER A CA 1
ATOM 2677 C C . SER A 1 341 ? -6.352 3.180 -13.506 1.00 98.31 341 SER A C 1
ATOM 2679 O O . SER A 1 341 ? -6.520 2.398 -12.569 1.00 98.31 341 SER A O 1
ATOM 2681 N N . ILE A 1 342 ? -5.185 3.361 -14.115 1.00 98.81 342 ILE A N 1
ATOM 2682 C CA . ILE A 1 342 ? -3.917 2.729 -13.756 1.00 98.81 342 ILE A CA 1
ATOM 2683 C C . ILE A 1 342 ? -2.937 3.826 -13.346 1.00 98.81 342 ILE A C 1
ATOM 2685 O O . ILE A 1 342 ? -2.652 4.748 -14.107 1.00 98.81 342 ILE A O 1
ATOM 2689 N N . VAL A 1 343 ? -2.415 3.721 -12.129 1.00 98.88 343 VAL A N 1
ATOM 2690 C CA . VAL A 1 343 ? -1.435 4.655 -11.576 1.00 98.88 343 VAL A CA 1
ATOM 2691 C C . VAL A 1 343 ? -0.168 3.899 -11.231 1.00 98.88 343 VAL A C 1
ATOM 2693 O O . VAL A 1 343 ? -0.207 2.975 -10.420 1.00 98.88 343 VAL A O 1
ATOM 2696 N N . THR A 1 344 ? 0.960 4.312 -11.794 1.00 98.88 344 THR A N 1
ATOM 2697 C CA . THR A 1 344 ? 2.278 3.791 -11.433 1.00 98.88 344 THR A CA 1
ATOM 2698 C C . THR A 1 344 ? 3.026 4.810 -10.578 1.00 98.88 344 THR A C 1
ATOM 2700 O O . THR A 1 344 ? 3.045 6.002 -10.874 1.00 98.88 344 THR A O 1
ATOM 2703 N N . LEU A 1 345 ? 3.614 4.349 -9.476 1.00 98.75 345 LEU A N 1
ATOM 2704 C CA . LEU A 1 345 ? 4.359 5.162 -8.516 1.00 98.75 345 LEU A CA 1
ATOM 2705 C C . LEU A 1 345 ? 5.784 4.620 -8.434 1.00 98.75 345 LEU A C 1
ATOM 2707 O O . LEU A 1 345 ? 5.951 3.489 -7.979 1.00 98.75 345 LEU A O 1
ATOM 2711 N N . ALA A 1 346 ? 6.786 5.384 -8.880 1.00 98.38 346 ALA A N 1
ATOM 2712 C CA . ALA A 1 346 ? 8.186 4.941 -8.905 1.00 98.38 346 ALA A CA 1
ATOM 2713 C C . ALA A 1 346 ? 8.372 3.539 -9.535 1.00 98.38 346 ALA A C 1
ATOM 2715 O O . ALA A 1 346 ? 9.177 2.728 -9.082 1.00 98.38 346 ALA A O 1
ATOM 2716 N N . ALA A 1 347 ? 7.550 3.190 -10.528 1.00 98.38 347 ALA A N 1
ATOM 2717 C CA . ALA A 1 347 ? 7.565 1.854 -11.112 1.00 98.38 347 ALA A CA 1
ATOM 2718 C C . ALA A 1 347 ? 8.674 1.743 -12.161 1.00 98.38 347 ALA A C 1
ATOM 2720 O O . ALA A 1 347 ? 8.820 2.672 -12.942 1.00 98.38 347 ALA A O 1
ATOM 2721 N N . PRO A 1 348 ? 9.402 0.622 -12.276 1.00 97.94 348 PRO A N 1
ATOM 2722 C CA . PRO A 1 348 ? 10.309 0.390 -13.399 1.00 97.94 348 PRO A CA 1
ATOM 2723 C C . PRO A 1 348 ? 9.502 0.051 -14.664 1.00 97.94 348 PRO A C 1
ATOM 2725 O O . PRO A 1 348 ? 9.550 -1.069 -15.166 1.00 97.94 348 PRO A O 1
ATOM 2728 N N . THR A 1 349 ? 8.696 0.997 -15.161 1.00 98.19 349 THR A N 1
ATOM 2729 C CA . THR A 1 349 ? 7.801 0.806 -16.316 1.00 98.19 349 THR A CA 1
ATOM 2730 C C . THR A 1 349 ? 8.581 0.399 -17.567 1.00 98.19 349 THR A C 1
ATOM 2732 O O . THR A 1 349 ? 8.056 -0.336 -18.402 1.00 98.19 349 THR A O 1
ATOM 2735 N N . ASN A 1 350 ? 9.835 0.843 -17.668 1.00 98.38 350 ASN A N 1
ATOM 2736 C CA . ASN A 1 350 ? 10.776 0.502 -18.732 1.00 98.38 350 ASN A CA 1
ATOM 2737 C C . ASN A 1 350 ? 12.007 -0.256 -18.194 1.00 98.38 350 ASN A C 1
ATOM 2739 O O . ASN A 1 350 ? 13.073 -0.200 -18.794 1.00 98.38 350 ASN A O 1
ATOM 2743 N N . GLY A 1 351 ? 11.869 -0.942 -17.052 1.00 98.00 351 GLY A N 1
ATOM 2744 C CA . GLY A 1 351 ? 12.945 -1.680 -16.381 1.00 98.00 351 GLY A CA 1
ATOM 2745 C C . GLY A 1 351 ? 13.854 -0.790 -15.536 1.00 98.00 351 GLY A C 1
ATOM 2746 O O . GLY A 1 351 ? 13.525 0.359 -15.241 1.00 98.00 351 GLY A O 1
ATOM 2747 N N . THR A 1 352 ? 14.988 -1.302 -15.079 1.00 98.06 352 THR A N 1
ATOM 2748 C CA . THR A 1 352 ? 15.951 -0.496 -14.328 1.00 98.06 352 THR A CA 1
ATOM 2749 C C . THR A 1 352 ? 17.379 -0.973 -14.504 1.00 98.06 352 THR A C 1
ATOM 2751 O O . THR A 1 352 ? 17.680 -2.160 -14.403 1.00 98.06 352 THR A O 1
ATOM 2754 N N . THR A 1 353 ? 18.284 -0.003 -14.616 1.00 98.00 353 THR A N 1
ATOM 2755 C CA . THR A 1 353 ? 19.717 -0.268 -14.678 1.00 98.00 353 THR A CA 1
ATOM 2756 C C . THR A 1 353 ? 20.275 -0.881 -13.398 1.00 98.00 353 THR A C 1
ATOM 2758 O O . THR A 1 353 ? 21.374 -1.422 -13.435 1.00 98.00 353 THR A O 1
ATOM 2761 N N . ALA A 1 354 ? 19.534 -0.859 -12.281 1.00 94.69 354 ALA A N 1
ATOM 2762 C CA . ALA A 1 354 ? 19.947 -1.467 -11.016 1.00 94.69 354 ALA A CA 1
ATOM 2763 C C . ALA A 1 354 ? 20.220 -2.981 -11.120 1.00 94.69 354 ALA A C 1
ATOM 2765 O O . ALA A 1 354 ? 20.934 -3.518 -10.274 1.00 94.69 354 ALA A O 1
ATOM 2766 N N . TYR A 1 355 ? 19.679 -3.659 -12.140 1.00 91.50 355 TYR A N 1
ATOM 2767 C CA . TYR A 1 355 ? 20.043 -5.036 -12.487 1.00 91.50 355 TYR A CA 1
ATOM 2768 C C . TYR A 1 355 ? 21.040 -5.079 -13.647 1.00 91.50 355 TYR A C 1
ATOM 2770 O O . TYR A 1 355 ? 22.102 -5.687 -13.507 1.00 91.50 355 TYR A O 1
ATOM 2778 N N . ASP A 1 356 ? 20.739 -4.382 -14.748 1.00 94.00 356 ASP A N 1
ATOM 2779 C CA . ASP A 1 356 ? 21.522 -4.452 -15.988 1.00 94.00 356 ASP A CA 1
ATOM 2780 C C . ASP A 1 356 ? 23.002 -4.054 -15.791 1.00 94.00 356 ASP A C 1
ATOM 2782 O O . ASP A 1 356 ? 23.892 -4.713 -16.325 1.00 94.00 356 ASP A O 1
ATOM 2786 N N . LEU A 1 357 ? 23.298 -3.064 -14.934 1.00 94.31 357 LEU A N 1
ATOM 2787 C CA . LEU A 1 357 ? 24.672 -2.592 -14.681 1.00 94.31 357 LEU A CA 1
ATOM 2788 C C . LEU A 1 357 ? 25.597 -3.658 -14.072 1.00 94.31 357 LEU A C 1
ATOM 2790 O O . LEU A 1 357 ? 26.818 -3.516 -14.100 1.00 94.31 357 LEU A O 1
ATOM 2794 N N . TYR A 1 358 ? 25.035 -4.701 -13.451 1.00 91.44 358 TYR A N 1
ATOM 2795 C CA . TYR A 1 358 ? 25.814 -5.798 -12.872 1.00 91.44 358 TYR A CA 1
ATOM 2796 C C . TYR A 1 358 ? 26.185 -6.860 -13.909 1.00 91.44 358 TYR A C 1
ATOM 2798 O O . TYR A 1 358 ? 27.110 -7.636 -13.659 1.00 91.44 358 TYR A O 1
ATOM 2806 N N . GLU A 1 359 ? 25.467 -6.897 -15.032 1.00 90.44 359 GLU A N 1
ATOM 2807 C CA . GLU A 1 359 ? 25.678 -7.829 -16.140 1.00 90.44 359 GLU A CA 1
ATOM 2808 C C . GLU A 1 359 ? 26.482 -7.219 -17.295 1.00 90.44 359 GLU A C 1
ATOM 2810 O O . GLU A 1 359 ? 26.896 -7.951 -18.193 1.00 90.44 359 GLU A O 1
ATOM 2815 N N . ASP A 1 360 ? 26.691 -5.903 -17.272 1.00 92.19 360 ASP A N 1
ATOM 2816 C CA . ASP A 1 360 ? 27.498 -5.169 -18.240 1.00 92.19 360 ASP A CA 1
ATOM 2817 C C . ASP A 1 360 ? 28.996 -5.310 -17.915 1.00 92.19 360 ASP A C 1
ATOM 2819 O O . ASP A 1 360 ? 29.488 -4.798 -16.905 1.00 92.19 360 ASP A O 1
ATOM 2823 N N . GLU A 1 361 ? 29.722 -6.046 -18.760 1.00 90.31 361 GLU A N 1
ATOM 2824 C CA . GLU A 1 361 ? 31.165 -6.274 -18.610 1.00 90.31 361 GLU A CA 1
ATOM 2825 C C . GLU A 1 361 ? 32.001 -5.027 -18.947 1.00 90.31 361 GLU A C 1
ATOM 2827 O O . GLU A 1 361 ? 33.126 -4.907 -18.457 1.00 90.31 361 GLU A O 1
ATOM 2832 N N . ASP A 1 362 ? 31.451 -4.090 -19.728 1.00 91.94 362 ASP A N 1
ATOM 2833 C CA . ASP A 1 362 ? 32.132 -2.857 -20.132 1.00 91.94 362 ASP A CA 1
ATOM 2834 C C . ASP A 1 362 ? 32.010 -1.754 -19.062 1.00 91.94 362 ASP A C 1
ATOM 2836 O O . ASP A 1 362 ? 32.734 -0.753 -19.095 1.00 91.94 362 ASP A O 1
ATOM 2840 N N . PHE A 1 363 ? 31.133 -1.939 -18.068 1.00 94.31 363 PHE A N 1
ATOM 2841 C CA . PHE A 1 363 ? 30.964 -1.004 -16.961 1.00 94.31 363 PHE A CA 1
ATOM 2842 C C . PHE A 1 363 ? 31.908 -1.299 -15.788 1.00 94.31 363 PHE A C 1
ATOM 2844 O O . PHE A 1 363 ? 31.650 -2.143 -14.920 1.00 94.31 363 PHE A O 1
ATOM 2851 N N . ASP A 1 364 ? 33.003 -0.537 -15.710 1.00 93.62 364 ASP A N 1
ATOM 2852 C CA . ASP A 1 364 ? 33.972 -0.645 -14.618 1.00 93.62 364 ASP A CA 1
ATOM 2853 C C . ASP A 1 364 ? 33.453 -0.031 -13.304 1.00 93.62 364 ASP A C 1
ATOM 2855 O O . ASP A 1 364 ? 33.753 1.104 -12.926 1.00 93.62 364 ASP A O 1
ATOM 2859 N N . ARG A 1 365 ? 32.713 -0.841 -12.543 1.00 93.12 365 ARG A N 1
ATOM 2860 C CA . ARG A 1 365 ? 32.242 -0.496 -11.191 1.00 93.12 365 ARG A CA 1
ATOM 2861 C C . ARG A 1 365 ? 33.376 -0.274 -10.187 1.00 93.12 365 ARG A C 1
ATOM 2863 O O . ARG A 1 365 ? 33.137 0.355 -9.159 1.00 93.12 365 ARG A O 1
ATOM 2870 N N . SER A 1 366 ? 34.583 -0.792 -10.441 1.00 91.62 366 SER A N 1
ATOM 2871 C CA . SER A 1 366 ? 35.731 -0.630 -9.537 1.00 91.62 366 SER A CA 1
ATOM 2872 C C . SER A 1 366 ? 36.363 0.761 -9.627 1.00 91.62 366 SER A C 1
ATOM 2874 O O . SER A 1 366 ? 36.992 1.211 -8.670 1.00 91.62 366 SER A O 1
ATOM 2876 N N . ALA A 1 367 ? 36.128 1.472 -10.735 1.00 93.00 367 ALA A N 1
ATOM 2877 C CA . ALA A 1 367 ? 36.521 2.866 -10.909 1.00 93.00 367 ALA A CA 1
ATOM 2878 C C . ALA A 1 367 ? 35.616 3.856 -10.149 1.00 93.00 367 ALA A C 1
ATOM 2880 O O . ALA A 1 367 ? 35.976 5.024 -9.994 1.00 93.00 367 ALA A O 1
ATOM 2881 N N . ILE A 1 368 ? 34.453 3.411 -9.661 1.00 94.06 368 ILE A N 1
ATOM 2882 C CA . ILE A 1 368 ? 33.486 4.256 -8.955 1.00 94.06 368 ILE A CA 1
ATOM 2883 C C . ILE A 1 368 ? 33.751 4.188 -7.453 1.00 94.06 368 ILE A C 1
ATOM 2885 O O . ILE A 1 368 ? 33.630 3.137 -6.822 1.00 94.06 368 ILE A O 1
ATOM 2889 N N . TYR A 1 369 ? 34.069 5.335 -6.856 1.00 93.69 369 TYR A N 1
ATOM 2890 C CA . TYR A 1 369 ? 34.236 5.433 -5.412 1.00 93.69 369 TYR A CA 1
ATOM 2891 C C . TYR A 1 369 ? 32.889 5.298 -4.688 1.00 93.69 369 TYR A C 1
ATOM 2893 O O . TYR A 1 369 ? 31.988 6.118 -4.871 1.00 93.69 369 TYR A O 1
ATOM 2901 N N . ILE A 1 370 ? 32.781 4.295 -3.812 1.00 93.75 370 ILE A N 1
ATOM 2902 C CA . ILE A 1 370 ? 31.653 4.111 -2.895 1.00 93.75 370 ILE A CA 1
ATOM 2903 C C . ILE A 1 370 ? 32.165 4.276 -1.458 1.00 93.75 370 ILE A C 1
ATOM 2905 O O . ILE A 1 370 ? 33.076 3.552 -1.061 1.00 93.75 370 ILE A O 1
ATOM 2909 N N . PRO A 1 371 ? 31.595 5.190 -0.652 1.00 93.94 371 PRO A N 1
ATOM 2910 C CA . PRO A 1 371 ? 31.923 5.279 0.767 1.00 93.94 371 PRO A CA 1
ATOM 2911 C C . PRO A 1 371 ? 31.667 3.957 1.510 1.00 93.94 371 PRO A C 1
ATOM 2913 O O . PRO A 1 371 ? 30.606 3.354 1.341 1.00 93.94 371 PRO A O 1
ATOM 2916 N N . ASP A 1 372 ? 32.574 3.558 2.410 1.00 92.75 372 ASP A N 1
ATOM 2917 C CA . ASP A 1 372 ? 32.472 2.315 3.206 1.00 92.75 372 ASP A CA 1
ATOM 2918 C C . ASP A 1 372 ? 31.120 2.165 3.928 1.00 92.75 372 ASP A C 1
ATOM 2920 O O . ASP A 1 372 ? 30.580 1.066 4.085 1.00 92.75 372 ASP A O 1
ATOM 2924 N N . GLU A 1 373 ? 30.545 3.283 4.380 1.00 92.31 373 GLU A N 1
ATOM 2925 C CA . GLU A 1 373 ? 29.230 3.301 5.019 1.00 92.31 373 GLU A CA 1
ATOM 2926 C C . GLU A 1 373 ? 28.117 2.841 4.063 1.00 92.31 373 GLU A C 1
ATOM 2928 O O . GLU A 1 373 ? 27.224 2.096 4.471 1.00 92.31 373 GLU A O 1
ATOM 2933 N N . TYR A 1 374 ? 28.173 3.241 2.790 1.00 92.69 374 TYR A N 1
ATOM 2934 C CA . TYR A 1 374 ? 27.155 2.898 1.792 1.00 92.69 374 TYR A CA 1
ATOM 2935 C C . TYR A 1 374 ? 27.232 1.410 1.452 1.00 92.69 374 TYR A C 1
ATOM 2937 O O . TYR A 1 374 ? 26.199 0.748 1.330 1.00 92.69 374 TYR A O 1
ATOM 2945 N N . GLU A 1 375 ? 28.448 0.860 1.377 1.00 89.12 375 GLU A N 1
ATOM 2946 C CA . GLU A 1 375 ? 28.664 -0.578 1.204 1.00 89.12 375 GLU A CA 1
ATOM 2947 C C . GLU A 1 375 ? 28.057 -1.380 2.351 1.00 89.12 375 GLU A C 1
ATOM 2949 O O . GLU A 1 375 ? 27.224 -2.264 2.135 1.00 89.12 375 GLU A O 1
ATOM 2954 N N . LYS A 1 376 ? 28.408 -1.014 3.587 1.00 88.62 376 LYS A N 1
ATOM 2955 C CA . LYS A 1 376 ? 27.937 -1.701 4.789 1.00 88.62 376 LYS A CA 1
ATOM 2956 C C . LYS A 1 376 ? 26.412 -1.677 4.917 1.00 88.62 376 LYS A C 1
ATOM 2958 O O . LYS A 1 376 ? 25.815 -2.681 5.314 1.00 88.62 376 LYS A O 1
ATOM 2963 N N . ASN A 1 377 ? 25.784 -0.543 4.603 1.00 86.25 377 ASN A N 1
ATOM 2964 C CA . ASN A 1 377 ? 24.331 -0.385 4.677 1.00 86.25 377 ASN A CA 1
ATOM 2965 C C . ASN A 1 377 ? 23.604 -1.233 3.620 1.00 86.25 377 ASN A C 1
ATOM 2967 O O . ASN A 1 377 ? 22.572 -1.829 3.928 1.00 86.25 377 ASN A O 1
ATOM 2971 N N . SER A 1 378 ? 24.157 -1.343 2.408 1.00 84.31 378 SER A N 1
ATOM 2972 C CA . SER A 1 378 ? 23.599 -2.177 1.335 1.00 84.31 378 SER A CA 1
ATOM 2973 C C . SER A 1 378 ? 23.713 -3.681 1.646 1.00 84.31 378 SER A C 1
ATOM 2975 O O . SER A 1 378 ? 22.730 -4.423 1.540 1.00 84.31 378 SER A O 1
ATOM 2977 N N . ASP A 1 379 ? 24.872 -4.132 2.138 1.00 78.31 379 ASP A N 1
ATOM 2978 C CA . ASP A 1 379 ? 25.132 -5.542 2.476 1.00 78.31 379 ASP A CA 1
ATOM 2979 C C . ASP A 1 379 ? 24.269 -6.072 3.628 1.00 78.31 379 ASP A C 1
ATOM 2981 O O . ASP A 1 379 ? 23.921 -7.258 3.675 1.00 78.31 379 ASP A O 1
ATOM 2985 N N . ALA A 1 380 ? 23.922 -5.206 4.582 1.00 67.88 380 ALA A N 1
ATOM 2986 C CA . ALA A 1 380 ? 23.056 -5.567 5.697 1.00 67.88 380 ALA A CA 1
ATOM 2987 C C . ALA A 1 380 ? 21.627 -5.909 5.237 1.00 67.88 380 ALA A C 1
ATOM 2989 O O . ALA A 1 380 ? 20.978 -6.758 5.850 1.00 67.88 380 ALA A O 1
ATOM 2990 N N . VAL A 1 381 ? 21.148 -5.286 4.154 1.00 62.75 381 VAL A N 1
ATOM 2991 C CA . VAL A 1 381 ? 19.776 -5.452 3.650 1.00 62.75 381 VAL A CA 1
ATOM 2992 C C . VAL A 1 381 ? 19.680 -6.519 2.560 1.00 62.75 381 VAL A C 1
ATOM 2994 O O . VAL A 1 381 ? 18.722 -7.292 2.559 1.00 62.75 381 VAL A O 1
ATOM 2997 N N . SER A 1 382 ? 20.691 -6.649 1.694 1.00 62.62 382 SER A N 1
ATOM 2998 C CA . SER A 1 382 ? 20.709 -7.638 0.600 1.00 62.62 382 SER A CA 1
ATOM 2999 C C . SER A 1 382 ? 20.629 -9.098 1.073 1.00 62.62 382 SER A C 1
ATOM 3001 O O . SER A 1 382 ? 20.237 -9.983 0.313 1.00 62.62 382 SER A O 1
ATOM 3003 N N . LYS A 1 383 ? 20.946 -9.379 2.344 1.00 57.03 383 LYS A N 1
ATOM 3004 C CA . LYS A 1 383 ? 20.769 -10.703 2.968 1.00 57.03 383 LYS A CA 1
ATOM 3005 C C . LYS A 1 383 ? 19.312 -11.031 3.328 1.00 57.03 383 LYS A C 1
ATOM 3007 O O . LYS A 1 383 ? 19.017 -12.199 3.558 1.00 57.03 383 LYS A O 1
ATOM 3012 N N . GLY A 1 384 ? 18.421 -10.037 3.389 1.00 53.78 384 GLY A N 1
ATOM 3013 C CA . GLY A 1 384 ? 17.021 -10.190 3.806 1.00 53.78 384 GLY A CA 1
ATOM 3014 C C . GLY A 1 384 ? 15.974 -10.052 2.694 1.00 53.78 384 GLY A C 1
ATOM 3015 O O . GLY A 1 384 ? 14.804 -10.306 2.960 1.00 53.78 384 GLY A O 1
ATOM 3016 N N . THR A 1 385 ? 16.367 -9.650 1.479 1.00 57.56 385 THR A N 1
ATOM 3017 C CA . THR A 1 385 ? 15.453 -9.338 0.356 1.00 57.56 385 THR A CA 1
ATOM 3018 C C . THR A 1 385 ? 15.587 -10.272 -0.850 1.00 57.56 385 THR A C 1
ATOM 3020 O O . THR A 1 385 ? 14.886 -10.093 -1.844 1.00 57.56 385 THR A O 1
ATOM 3023 N N . LYS A 1 386 ? 16.475 -11.274 -0.795 1.00 63.50 386 LYS A N 1
ATOM 3024 C CA . LYS A 1 386 ? 16.618 -12.256 -1.879 1.00 63.50 386 LYS A CA 1
ATOM 3025 C C . LYS A 1 386 ? 15.406 -13.181 -1.921 1.00 63.50 386 LYS A C 1
ATOM 3027 O O . LYS A 1 386 ? 15.014 -13.720 -0.887 1.00 63.50 386 LYS A O 1
ATOM 3032 N N . ALA A 1 387 ? 14.872 -13.393 -3.124 1.00 65.38 387 ALA A N 1
ATOM 3033 C CA . ALA A 1 387 ? 13.903 -14.452 -3.372 1.00 65.38 387 ALA A CA 1
ATOM 3034 C C . ALA A 1 387 ? 14.475 -15.783 -2.873 1.00 65.38 387 ALA A C 1
ATOM 3036 O O . ALA A 1 387 ? 15.646 -16.090 -3.117 1.00 65.38 387 ALA A O 1
ATOM 3037 N N . VAL A 1 388 ? 13.665 -16.550 -2.146 1.00 70.12 388 VAL A N 1
ATOM 3038 C CA . VAL A 1 388 ? 14.007 -17.928 -1.794 1.00 70.12 388 VAL A CA 1
ATOM 3039 C C . VAL A 1 388 ? 13.668 -18.769 -3.020 1.00 70.12 388 VAL A C 1
ATOM 3041 O O . VAL A 1 388 ? 12.489 -18.838 -3.360 1.00 70.12 388 VAL A O 1
ATOM 3044 N N . PRO A 1 389 ? 14.652 -19.381 -3.706 1.00 73.38 389 PRO A N 1
ATOM 3045 C CA . PRO A 1 389 ? 14.355 -20.178 -4.884 1.00 73.38 389 PRO A CA 1
ATOM 3046 C C . PRO A 1 389 ? 13.478 -21.368 -4.494 1.00 73.38 389 PRO A C 1
ATOM 3048 O O . PRO A 1 389 ? 13.861 -22.179 -3.650 1.00 73.38 389 PRO A O 1
ATOM 3051 N N . ASP A 1 390 ? 12.310 -21.469 -5.113 1.00 81.81 390 ASP A N 1
ATOM 3052 C CA . ASP A 1 390 ? 11.332 -22.546 -4.932 1.00 81.81 390 ASP A CA 1
ATOM 3053 C C . ASP A 1 390 ? 11.367 -23.568 -6.082 1.00 81.81 390 ASP A C 1
ATOM 3055 O O . ASP A 1 390 ? 10.585 -24.514 -6.105 1.00 81.81 390 ASP A O 1
ATOM 3059 N N . GLY A 1 391 ? 12.323 -23.415 -7.004 1.00 84.62 391 GLY A N 1
ATOM 3060 C CA . GLY A 1 391 ? 12.571 -24.339 -8.111 1.00 84.62 391 GLY A CA 1
ATOM 3061 C C . GLY A 1 391 ? 11.909 -23.950 -9.434 1.00 84.62 391 GLY A C 1
ATOM 3062 O O . GLY A 1 391 ? 12.132 -24.649 -10.424 1.00 84.62 391 GLY A O 1
ATOM 3063 N N . ARG A 1 392 ? 11.156 -22.841 -9.479 1.00 92.88 392 ARG A N 1
ATOM 3064 C CA . ARG A 1 392 ? 10.606 -22.303 -10.731 1.00 92.88 392 ARG A CA 1
ATOM 3065 C C . ARG A 1 392 ? 11.702 -21.767 -11.661 1.00 92.88 392 ARG A C 1
ATOM 3067 O O . ARG A 1 392 ? 12.845 -21.532 -11.262 1.00 92.88 392 ARG A O 1
ATOM 3074 N N . GLN A 1 393 ? 11.338 -21.556 -12.921 1.00 95.56 393 GLN A N 1
ATOM 3075 C CA . GLN A 1 393 ? 12.211 -20.970 -13.932 1.00 95.56 393 GLN A CA 1
ATOM 3076 C C . GLN A 1 393 ? 12.626 -19.546 -13.552 1.00 95.56 393 GLN A C 1
ATOM 3078 O O . GLN A 1 393 ? 11.831 -18.769 -13.033 1.00 95.56 393 GLN A O 1
ATOM 3083 N N . SER A 1 394 ? 13.865 -19.170 -13.875 1.00 91.94 394 SER A N 1
ATOM 3084 C CA . SER A 1 394 ? 14.424 -17.863 -13.504 1.00 91.94 394 SER A CA 1
ATOM 3085 C C . SER A 1 394 ? 13.680 -16.670 -14.109 1.00 91.94 394 SER A C 1
ATOM 3087 O O . SER A 1 394 ? 13.765 -15.577 -13.556 1.00 91.94 394 SER A O 1
ATOM 3089 N N . TYR A 1 395 ? 12.960 -16.869 -15.221 1.00 94.00 395 TYR A N 1
ATOM 3090 C CA . TYR A 1 395 ? 12.143 -15.820 -15.830 1.00 94.00 395 TYR A CA 1
ATOM 3091 C C . TYR A 1 395 ? 10.875 -15.505 -15.031 1.00 94.00 395 TYR A C 1
ATOM 3093 O O . TYR A 1 395 ? 10.265 -14.464 -15.241 1.00 94.00 395 TYR A O 1
ATOM 3101 N N . ASP A 1 396 ? 10.466 -16.397 -14.126 1.00 95.50 396 ASP A N 1
ATOM 3102 C CA . ASP A 1 396 ? 9.222 -16.281 -13.372 1.00 95.50 396 ASP A CA 1
ATOM 3103 C C . ASP A 1 396 ? 9.429 -15.598 -12.006 1.00 95.50 396 ASP A C 1
ATOM 3105 O O . ASP A 1 396 ? 8.858 -15.964 -10.982 1.00 95.50 396 ASP A O 1
ATOM 3109 N N . TYR A 1 397 ? 10.271 -14.565 -11.998 1.00 93.94 397 TYR A N 1
ATOM 3110 C CA . TYR A 1 397 ? 10.547 -13.730 -10.833 1.00 93.94 397 TYR A CA 1
ATOM 3111 C C . TYR A 1 397 ? 10.519 -12.254 -11.215 1.00 93.94 397 TYR A C 1
ATOM 3113 O O . TYR A 1 397 ? 10.911 -11.877 -12.319 1.00 93.94 397 TYR A O 1
ATOM 3121 N N . ALA A 1 398 ? 10.168 -11.395 -10.257 1.00 93.38 398 ALA A N 1
ATOM 3122 C CA . ALA A 1 398 ? 10.177 -9.946 -10.441 1.00 93.38 398 ALA A CA 1
ATOM 3123 C C . ALA A 1 398 ? 11.529 -9.416 -10.946 1.00 93.38 398 ALA A C 1
ATOM 3125 O O . ALA A 1 398 ? 11.576 -8.490 -11.750 1.00 93.38 398 ALA A O 1
ATOM 3126 N N . SER A 1 399 ? 12.642 -10.002 -10.487 1.00 91.44 399 SER A N 1
ATOM 3127 C CA . SER A 1 399 ? 13.991 -9.610 -10.915 1.00 91.44 399 SER A CA 1
ATOM 3128 C C . SER A 1 399 ? 14.222 -9.790 -12.411 1.00 91.44 399 SER A C 1
ATOM 3130 O O . SER A 1 399 ? 14.965 -9.011 -12.996 1.00 91.44 399 SER A O 1
ATOM 3132 N N . PHE A 1 400 ? 13.587 -10.780 -13.041 1.00 94.00 400 PHE A N 1
ATOM 3133 C CA . PHE A 1 400 ? 13.673 -10.956 -14.487 1.00 94.00 400 PHE A CA 1
ATOM 3134 C C . PHE A 1 400 ? 12.946 -9.823 -15.211 1.00 94.00 400 PHE A C 1
ATOM 3136 O O . PHE A 1 400 ? 13.555 -9.134 -16.027 1.00 94.00 400 PHE A O 1
ATOM 3143 N N . ASP A 1 401 ? 11.688 -9.576 -14.840 1.00 94.25 401 ASP A N 1
ATOM 3144 C CA . ASP A 1 401 ? 10.836 -8.539 -15.437 1.00 94.25 401 ASP A CA 1
ATOM 3145 C C . ASP A 1 401 ? 11.377 -7.109 -15.225 1.00 94.25 401 ASP A C 1
ATOM 3147 O O . ASP A 1 401 ? 10.983 -6.191 -15.939 1.00 94.25 401 ASP A O 1
ATOM 3151 N N . MET A 1 402 ? 12.264 -6.898 -14.244 1.00 94.31 402 MET A N 1
ATOM 3152 C CA . MET A 1 402 ? 12.877 -5.595 -13.956 1.00 94.31 402 MET A CA 1
ATOM 3153 C C . MET A 1 402 ? 14.087 -5.245 -14.834 1.00 94.31 402 MET A C 1
ATOM 3155 O O . MET A 1 402 ? 14.487 -4.082 -14.827 1.00 94.31 402 MET A O 1
ATOM 3159 N N . HIS A 1 403 ? 14.651 -6.186 -15.596 1.00 97.12 403 HIS A N 1
ATOM 3160 C CA . HIS A 1 403 ? 15.663 -5.849 -16.607 1.00 97.12 403 HIS A CA 1
ATOM 3161 C C . HIS A 1 403 ? 15.023 -5.030 -17.728 1.00 97.12 403 HIS A C 1
ATOM 3163 O O . HIS A 1 403 ? 13.878 -5.294 -18.107 1.00 97.12 403 HIS A O 1
ATOM 3169 N N . ILE A 1 404 ? 15.760 -4.067 -18.284 1.00 98.19 404 ILE A N 1
ATOM 3170 C CA . ILE A 1 404 ? 15.234 -3.160 -19.317 1.00 98.19 404 ILE A CA 1
ATOM 3171 C C . ILE A 1 404 ? 14.668 -3.934 -20.513 1.00 98.19 404 ILE A C 1
ATOM 3173 O O . ILE A 1 404 ? 13.513 -3.722 -20.879 1.00 98.19 404 ILE A O 1
ATOM 3177 N N . ASP A 1 405 ? 15.409 -4.895 -21.067 1.00 97.94 405 ASP A N 1
ATOM 3178 C CA . ASP A 1 405 ? 14.955 -5.658 -22.242 1.00 97.94 405 ASP A CA 1
ATOM 3179 C C . ASP A 1 405 ? 13.649 -6.428 -21.982 1.00 97.94 405 ASP A C 1
ATOM 3181 O O . ASP A 1 405 ? 12.758 -6.482 -22.833 1.00 97.94 405 ASP A O 1
ATOM 3185 N N . ASN A 1 406 ? 13.502 -6.993 -20.782 1.00 97.88 406 ASN A N 1
ATOM 3186 C CA . ASN A 1 406 ? 12.323 -7.771 -20.410 1.00 97.88 406 ASN A CA 1
ATOM 3187 C C . ASN A 1 406 ? 11.116 -6.870 -20.129 1.00 97.88 406 ASN A C 1
ATOM 3189 O O . ASN A 1 406 ? 10.000 -7.193 -20.538 1.00 97.88 406 ASN A O 1
ATOM 3193 N N . ALA A 1 407 ? 11.329 -5.714 -19.496 1.00 98.19 407 ALA A N 1
ATOM 3194 C CA . ALA A 1 407 ? 10.287 -4.713 -19.305 1.00 98.19 407 ALA A CA 1
ATOM 3195 C C . ALA A 1 407 ? 9.798 -4.142 -20.647 1.00 98.19 407 ALA A C 1
ATOM 3197 O O . ALA A 1 407 ? 8.595 -3.964 -20.839 1.00 98.19 407 ALA A O 1
ATOM 3198 N N . LEU A 1 408 ? 10.701 -3.912 -21.605 1.00 98.19 408 LEU A N 1
ATOM 3199 C CA . LEU A 1 408 ? 10.342 -3.499 -22.964 1.00 98.19 408 LEU A CA 1
ATOM 3200 C C . LEU A 1 408 ? 9.540 -4.589 -23.691 1.00 98.19 408 LEU A C 1
ATOM 3202 O O . LEU A 1 408 ? 8.483 -4.295 -24.246 1.00 98.19 408 LEU A O 1
ATOM 3206 N N . ALA A 1 409 ? 9.958 -5.854 -23.601 1.00 97.56 409 ALA A N 1
ATOM 3207 C CA . ALA A 1 409 ? 9.201 -6.980 -24.154 1.00 97.56 409 ALA A CA 1
ATOM 3208 C C . ALA A 1 409 ? 7.815 -7.150 -23.499 1.00 97.56 409 ALA A C 1
ATOM 3210 O O . ALA A 1 409 ? 6.865 -7.603 -24.145 1.00 97.56 409 ALA A O 1
ATOM 3211 N N . LEU A 1 410 ? 7.677 -6.790 -22.219 1.00 96.31 410 LEU A N 1
ATOM 3212 C CA . LEU A 1 410 ? 6.388 -6.729 -21.533 1.00 96.31 410 LEU A CA 1
ATOM 3213 C C . LEU A 1 410 ? 5.534 -5.565 -22.060 1.00 96.31 410 LEU A C 1
ATOM 3215 O O . LEU A 1 410 ? 4.338 -5.741 -22.288 1.00 96.31 410 LEU A O 1
ATOM 3219 N N . ASN A 1 411 ? 6.136 -4.398 -22.306 1.00 97.94 411 ASN A N 1
ATOM 3220 C CA . ASN A 1 411 ? 5.450 -3.220 -22.844 1.00 97.94 411 ASN A CA 1
ATOM 3221 C C . ASN A 1 411 ? 4.835 -3.481 -24.224 1.00 97.94 411 ASN A C 1
ATOM 3223 O O . ASN A 1 411 ? 3.709 -3.056 -24.460 1.00 97.94 411 ASN A O 1
ATOM 3227 N N . GLU A 1 412 ? 5.510 -4.240 -25.090 1.00 96.50 412 GLU A N 1
ATOM 3228 C CA . GLU A 1 412 ? 4.989 -4.631 -26.411 1.00 96.50 412 GLU A CA 1
ATOM 3229 C C . GLU A 1 412 ? 3.695 -5.458 -26.348 1.00 96.50 412 GLU A C 1
ATOM 3231 O O . GLU A 1 412 ? 2.954 -5.536 -27.328 1.00 96.50 412 GLU A O 1
ATOM 3236 N N . ARG A 1 413 ? 3.418 -6.096 -25.205 1.00 94.81 413 ARG A N 1
ATOM 3237 C CA . ARG A 1 413 ? 2.271 -6.995 -25.014 1.00 94.81 413 ARG A CA 1
ATOM 3238 C C . ARG A 1 413 ? 1.137 -6.372 -24.212 1.00 94.81 413 ARG A C 1
ATOM 3240 O O . ARG A 1 413 ? 0.104 -7.014 -24.070 1.00 94.81 413 ARG A O 1
ATOM 3247 N N . ILE A 1 414 ? 1.335 -5.179 -23.653 1.00 97.25 414 ILE A N 1
ATOM 3248 C CA . ILE A 1 414 ? 0.351 -4.519 -22.794 1.00 97.25 414 ILE A CA 1
ATOM 3249 C C . ILE A 1 414 ? -0.239 -3.322 -23.525 1.00 97.25 414 ILE A C 1
ATOM 3251 O O . ILE A 1 414 ? 0.449 -2.350 -23.839 1.00 97.25 414 ILE A O 1
ATOM 3255 N N . THR A 1 415 ? -1.549 -3.366 -23.718 1.00 97.00 415 THR A N 1
ATOM 3256 C CA . THR A 1 415 ? -2.304 -2.320 -24.397 1.00 97.00 415 THR A CA 1
ATOM 3257 C C . THR A 1 415 ? -2.462 -1.087 -23.503 1.00 97.00 415 THR A C 1
ATOM 3259 O O . THR A 1 415 ? -2.768 -1.183 -22.312 1.00 97.00 415 THR A O 1
ATOM 3262 N N . THR A 1 416 ? -2.307 0.106 -24.085 1.00 98.12 416 THR A N 1
ATOM 3263 C CA . THR A 1 416 ? -2.856 1.338 -23.493 1.00 98.12 416 THR A CA 1
ATOM 3264 C C . THR A 1 416 ? -4.293 1.479 -23.991 1.00 98.12 416 THR A C 1
ATOM 3266 O O . THR A 1 416 ? -4.517 1.848 -25.139 1.00 98.12 416 THR A O 1
ATOM 3269 N N . PHE A 1 417 ? -5.260 1.095 -23.159 1.00 98.25 417 PHE A N 1
ATOM 3270 C CA . PHE A 1 417 ? -6.677 1.031 -23.514 1.00 98.25 417 PHE A CA 1
ATOM 3271 C C . PHE A 1 417 ? -7.296 2.428 -23.627 1.00 98.25 417 PHE A C 1
ATOM 3273 O O . PHE A 1 417 ? -7.122 3.257 -22.737 1.00 98.25 417 PHE A O 1
ATOM 3280 N N . GLU A 1 418 ? -8.067 2.668 -24.690 1.00 97.50 418 GLU A N 1
ATOM 3281 C CA . GLU A 1 418 ? -8.662 3.979 -25.006 1.00 97.50 418 GLU A CA 1
ATOM 3282 C C . GLU A 1 418 ? -9.657 4.492 -23.952 1.00 97.50 418 GLU A C 1
ATOM 3284 O O . GLU A 1 418 ? -9.900 5.691 -23.863 1.00 97.50 418 GLU A O 1
ATOM 3289 N N . ASP A 1 419 ? -10.223 3.597 -23.144 1.00 97.12 419 ASP A N 1
ATOM 3290 C CA . ASP A 1 419 ? -11.238 3.864 -22.122 1.00 97.12 419 ASP A CA 1
ATOM 3291 C C . ASP A 1 419 ? -10.678 3.911 -20.686 1.00 97.12 419 ASP A C 1
ATOM 3293 O O . ASP A 1 419 ? -11.434 4.124 -19.741 1.00 97.12 419 ASP A O 1
ATOM 3297 N N . VAL A 1 420 ? -9.360 3.751 -20.502 1.00 98.44 420 VAL A N 1
ATOM 3298 C CA . VAL A 1 420 ? -8.697 3.760 -19.185 1.00 98.44 420 VAL A CA 1
ATOM 3299 C C . VAL A 1 420 ? -7.817 5.001 -19.028 1.00 98.44 420 VAL A C 1
ATOM 3301 O O . VAL A 1 420 ? -7.140 5.434 -19.959 1.00 98.44 420 VAL A O 1
ATOM 3304 N N . TYR A 1 421 ? -7.800 5.580 -17.830 1.00 98.56 421 TYR A N 1
ATOM 3305 C CA . TYR A 1 421 ? -6.943 6.716 -17.487 1.00 98.56 421 TYR A CA 1
ATOM 3306 C C . TYR A 1 421 ? -5.596 6.255 -16.923 1.00 98.56 421 TYR A C 1
ATOM 3308 O O . TYR A 1 421 ? -5.561 5.415 -16.024 1.00 98.56 421 TYR A O 1
ATOM 3316 N N . TYR A 1 422 ? -4.486 6.839 -17.378 1.00 98.75 422 TYR A N 1
ATOM 3317 C CA . TYR A 1 422 ? -3.148 6.413 -16.963 1.00 98.75 422 TYR A CA 1
ATOM 3318 C C . TYR A 1 422 ? -2.333 7.557 -16.362 1.00 98.75 422 TYR A C 1
ATOM 3320 O O . TYR A 1 422 ? -2.240 8.635 -16.946 1.00 98.75 422 TYR A O 1
ATOM 3328 N N . PHE A 1 423 ? -1.696 7.311 -15.217 1.00 98.75 423 PHE A N 1
ATOM 3329 C CA . PHE A 1 423 ? -0.826 8.278 -14.545 1.00 98.75 423 PHE A CA 1
ATOM 3330 C C . PHE A 1 423 ? 0.483 7.610 -14.135 1.00 98.75 423 PHE A C 1
ATOM 3332 O O . PHE A 1 423 ? 0.463 6.585 -13.456 1.00 98.75 423 PHE A O 1
ATOM 3339 N N . ALA A 1 424 ? 1.613 8.204 -14.502 1.00 98.75 424 ALA A N 1
ATOM 3340 C CA . ALA A 1 424 ? 2.932 7.757 -14.075 1.00 98.75 424 ALA A CA 1
ATOM 3341 C C . ALA A 1 424 ? 3.562 8.817 -13.177 1.00 98.75 424 ALA A C 1
ATOM 3343 O O . ALA A 1 424 ? 3.658 9.974 -13.572 1.00 98.75 424 ALA A O 1
ATOM 3344 N N . TYR A 1 425 ? 3.989 8.433 -11.978 1.00 98.62 425 TYR A N 1
ATOM 3345 C CA . TYR A 1 425 ? 4.721 9.295 -11.055 1.00 98.62 425 TYR A CA 1
ATOM 3346 C C . TYR A 1 425 ? 6.182 8.845 -10.975 1.00 98.62 425 TYR A C 1
ATOM 3348 O O . TYR A 1 425 ? 6.501 7.966 -10.163 1.00 98.62 425 TYR A O 1
ATOM 3356 N N . PRO A 1 426 ? 7.074 9.457 -11.775 1.00 98.69 426 PRO A N 1
ATOM 3357 C CA . PRO A 1 426 ? 8.507 9.350 -11.572 1.00 98.69 426 PRO A CA 1
ATOM 3358 C C . PRO A 1 426 ? 8.913 9.815 -10.175 1.00 98.69 426 PRO A C 1
ATOM 3360 O O . PRO A 1 426 ? 8.249 10.659 -9.568 1.00 98.69 426 PRO A O 1
ATOM 3363 N N . CYS A 1 427 ? 10.025 9.290 -9.678 1.00 98.00 427 CYS A N 1
ATOM 3364 C CA . CYS A 1 427 ? 10.600 9.646 -8.387 1.00 98.00 427 CYS A CA 1
ATOM 3365 C C . CYS A 1 427 ? 12.103 9.853 -8.570 1.00 98.00 427 CYS A C 1
ATOM 3367 O O . CYS A 1 427 ? 12.701 9.206 -9.429 1.00 98.00 427 CYS A O 1
ATOM 3369 N N . TYR A 1 428 ? 12.702 10.769 -7.814 1.00 98.31 428 TYR A N 1
ATOM 3370 C CA . TYR A 1 428 ? 14.145 10.986 -7.854 1.00 98.31 428 TYR A CA 1
ATOM 3371 C C . TYR A 1 428 ? 14.671 11.503 -6.520 1.00 98.31 428 TYR A C 1
ATOM 3373 O O . TYR A 1 428 ? 14.067 12.372 -5.885 1.00 98.31 428 TYR A O 1
ATOM 3381 N N . SER A 1 429 ? 15.842 11.007 -6.137 1.00 97.94 429 SER A N 1
ATOM 3382 C CA . SER A 1 429 ? 16.578 11.446 -4.953 1.00 97.94 429 SER A CA 1
ATOM 3383 C C . SER A 1 429 ? 18.018 11.844 -5.266 1.00 97.94 429 SER A C 1
ATOM 3385 O O . SER A 1 429 ? 18.821 12.037 -4.357 1.00 97.94 429 SER A O 1
ATOM 3387 N N . THR A 1 430 ? 18.363 11.957 -6.547 1.00 98.25 430 THR A N 1
ATOM 3388 C CA . THR A 1 430 ? 19.668 12.421 -7.017 1.00 98.25 430 THR A CA 1
ATOM 3389 C C . THR A 1 430 ? 19.739 13.939 -7.147 1.00 98.25 430 THR A C 1
ATOM 3391 O O . THR A 1 430 ? 18.751 14.598 -7.475 1.00 98.25 430 THR A O 1
ATOM 3394 N N . ILE A 1 431 ? 20.941 14.479 -6.984 1.00 97.31 431 ILE A N 1
ATOM 3395 C CA . ILE A 1 431 ? 21.293 15.883 -7.196 1.00 97.31 431 ILE A CA 1
ATOM 3396 C C . ILE A 1 431 ? 22.307 16.011 -8.331 1.00 97.31 431 ILE A C 1
ATOM 3398 O O . ILE A 1 431 ? 23.066 15.084 -8.613 1.00 97.31 431 ILE A O 1
ATOM 3402 N N . GLN A 1 432 ? 22.324 17.181 -8.965 1.00 96.44 432 GLN A N 1
ATOM 3403 C CA . GLN A 1 432 ? 23.376 17.553 -9.903 1.00 96.44 432 GLN A CA 1
ATOM 3404 C C . GLN A 1 432 ? 24.480 18.310 -9.157 1.00 96.44 432 GLN A C 1
ATOM 3406 O O . GLN A 1 432 ? 24.224 19.320 -8.498 1.00 96.44 432 GLN A O 1
ATOM 3411 N N . ASN A 1 433 ? 25.708 17.816 -9.264 1.00 95.19 433 ASN A N 1
ATOM 3412 C CA . ASN A 1 433 ? 26.896 18.416 -8.675 1.00 95.19 433 ASN A CA 1
ATOM 3413 C C . ASN A 1 433 ? 27.368 19.628 -9.493 1.00 95.19 433 ASN A C 1
ATOM 3415 O O . ASN A 1 433 ? 26.963 19.846 -10.635 1.00 95.19 433 ASN A O 1
ATOM 3419 N N . ALA A 1 434 ? 28.271 20.424 -8.915 1.00 95.50 434 ALA A N 1
ATOM 3420 C CA . ALA A 1 434 ? 28.794 21.632 -9.561 1.00 95.50 434 ALA A CA 1
ATOM 3421 C C . ALA A 1 434 ? 29.559 21.358 -10.873 1.00 95.50 434 ALA A C 1
ATOM 3423 O O . ALA A 1 434 ? 29.660 22.249 -11.713 1.00 95.50 434 ALA A O 1
ATOM 3424 N N . ASP A 1 435 ? 30.095 20.148 -11.045 1.00 93.88 435 ASP A N 1
ATOM 3425 C CA . ASP A 1 435 ? 30.777 19.691 -12.261 1.00 93.88 435 ASP A CA 1
ATOM 3426 C C . ASP A 1 435 ? 29.821 19.096 -13.312 1.00 93.88 435 ASP A C 1
ATOM 3428 O O . ASP A 1 435 ? 30.265 18.668 -14.375 1.00 93.88 435 ASP A O 1
ATOM 3432 N N . GLY A 1 436 ? 28.514 19.089 -13.033 1.00 93.06 436 GLY A N 1
ATOM 3433 C CA . GLY A 1 436 ? 27.476 18.546 -13.903 1.00 93.06 436 GLY A CA 1
ATOM 3434 C C . GLY A 1 436 ? 27.174 17.064 -13.682 1.00 93.06 436 GLY A C 1
ATOM 3435 O O . GLY A 1 436 ? 26.145 16.611 -14.182 1.00 93.06 436 GLY A O 1
ATOM 3436 N N . SER A 1 437 ? 27.998 16.337 -12.914 1.00 94.44 437 SER A N 1
ATOM 3437 C CA . SER A 1 437 ? 27.761 14.926 -12.584 1.00 94.44 437 SER A CA 1
ATOM 3438 C C . SER A 1 437 ? 26.529 14.745 -11.696 1.00 94.44 437 SER A C 1
ATOM 3440 O O . SER A 1 437 ? 26.109 15.668 -10.996 1.00 94.44 437 SER A O 1
ATOM 3442 N N . ILE A 1 438 ? 25.958 13.541 -11.695 1.00 97.00 438 ILE A N 1
ATOM 3443 C CA . ILE A 1 438 ? 24.807 13.185 -10.863 1.00 97.00 438 ILE A CA 1
ATOM 3444 C C . ILE A 1 438 ? 25.271 12.280 -9.719 1.00 97.00 438 ILE A C 1
ATOM 3446 O O . ILE A 1 438 ? 26.119 11.408 -9.898 1.00 97.00 438 ILE A O 1
ATOM 3450 N N . SER A 1 439 ? 24.723 12.487 -8.524 1.00 96.62 439 SER A N 1
ATOM 3451 C CA . SER A 1 439 ? 24.952 11.627 -7.358 1.00 96.62 439 SER A CA 1
ATOM 3452 C C . SER A 1 439 ? 23.696 11.554 -6.484 1.00 96.62 439 SER A C 1
ATOM 3454 O O . SER A 1 439 ? 22.842 12.442 -6.564 1.00 96.62 439 SER A O 1
ATOM 3456 N N . PRO A 1 440 ? 23.523 10.512 -5.650 1.00 97.25 440 PRO A N 1
ATOM 3457 C CA . PRO A 1 440 ? 22.417 10.483 -4.701 1.00 97.25 440 PRO A CA 1
ATOM 3458 C C . PRO A 1 440 ? 22.556 11.575 -3.643 1.00 97.25 440 PRO A C 1
ATOM 3460 O O . PRO A 1 440 ? 23.645 11.801 -3.118 1.00 97.25 440 PRO A O 1
ATOM 3463 N N . ASP A 1 441 ? 21.437 12.184 -3.258 1.00 97.00 441 ASP A N 1
ATOM 3464 C CA . ASP A 1 441 ? 21.373 13.060 -2.095 1.00 97.00 441 ASP A CA 1
ATOM 3465 C C . ASP A 1 441 ? 21.294 12.207 -0.812 1.00 97.00 441 ASP A C 1
ATOM 3467 O O . ASP A 1 441 ? 20.283 11.522 -0.576 1.00 97.00 441 ASP A O 1
ATOM 3471 N N . PRO A 1 442 ? 22.333 12.226 0.045 1.00 94.88 442 PRO A N 1
ATOM 3472 C CA . PRO A 1 442 ? 22.364 11.462 1.281 1.00 94.88 442 PRO A CA 1
ATOM 3473 C C . PRO A 1 442 ? 21.456 12.026 2.374 1.00 94.88 442 PRO A C 1
ATOM 3475 O O . PRO A 1 442 ? 21.328 11.380 3.413 1.00 94.88 442 PRO A O 1
ATOM 3478 N N . GLU A 1 443 ? 20.787 13.166 2.186 1.00 94.44 443 GLU A N 1
ATOM 3479 C CA . GLU A 1 443 ? 19.760 13.667 3.106 1.00 94.44 443 GLU A CA 1
ATOM 3480 C C . GLU A 1 443 ? 18.406 12.999 2.856 1.00 94.44 443 GLU A C 1
ATOM 3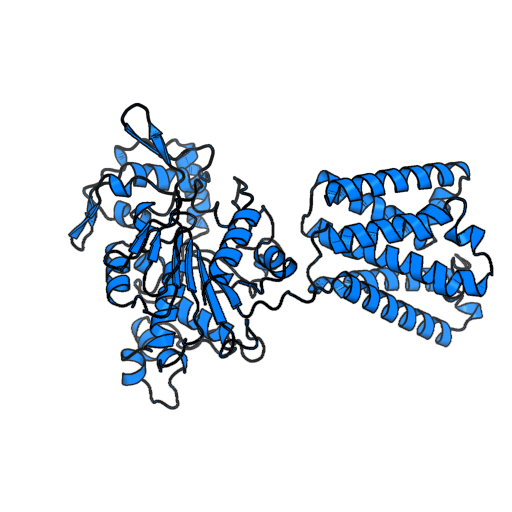482 O O . GLU A 1 443 ? 17.732 12.627 3.817 1.00 94.44 443 GLU A O 1
ATOM 3487 N N . ILE A 1 444 ? 18.063 12.675 1.602 1.00 95.25 444 ILE A N 1
ATOM 3488 C CA . ILE A 1 444 ? 16.753 12.090 1.244 1.00 95.25 444 ILE A CA 1
ATOM 3489 C C . ILE A 1 444 ? 16.789 10.625 0.780 1.00 95.25 444 ILE A C 1
ATOM 3491 O O . ILE A 1 444 ? 15.818 9.913 1.008 1.00 95.25 444 ILE A O 1
ATOM 3495 N N . THR A 1 445 ? 17.902 10.126 0.235 1.00 96.25 445 THR A N 1
ATOM 3496 C CA . THR A 1 445 ? 18.024 8.728 -0.237 1.00 96.25 445 THR A CA 1
ATOM 3497 C C . THR A 1 445 ? 18.228 7.758 0.922 1.00 96.25 445 THR A C 1
ATOM 3499 O O . THR A 1 445 ? 19.213 7.904 1.644 1.00 96.25 445 THR A O 1
ATOM 3502 N N . GLU A 1 446 ? 17.352 6.775 1.147 1.00 93.94 446 GLU A N 1
ATOM 3503 C CA . GLU A 1 446 ? 17.542 5.784 2.215 1.00 93.94 446 GLU A CA 1
ATOM 3504 C C . GLU A 1 446 ? 18.941 5.162 2.151 1.00 93.94 446 GLU A C 1
ATOM 3506 O O . GLU A 1 446 ? 19.442 4.795 1.087 1.00 93.94 446 GLU A O 1
ATOM 3511 N N . ASN A 1 447 ? 19.573 5.010 3.316 1.00 93.31 447 ASN A N 1
ATOM 3512 C CA . ASN A 1 447 ? 20.985 4.633 3.397 1.00 93.31 447 ASN A CA 1
ATOM 3513 C C . ASN A 1 447 ? 21.305 3.300 2.703 1.00 93.31 447 ASN A C 1
ATOM 3515 O O . ASN A 1 447 ? 22.432 3.080 2.265 1.00 93.31 447 ASN A O 1
ATOM 3519 N N . LEU A 1 448 ? 20.313 2.414 2.605 1.00 91.44 448 LEU A N 1
ATOM 3520 C CA . LEU A 1 448 ? 20.434 1.118 1.946 1.00 91.44 448 LEU A CA 1
ATOM 3521 C C . LEU A 1 448 ? 20.445 1.199 0.408 1.00 91.44 448 LEU A C 1
ATOM 3523 O O . LEU A 1 448 ? 20.911 0.260 -0.235 1.00 91.44 448 LEU A O 1
ATOM 3527 N N . PHE A 1 449 ? 19.973 2.305 -0.174 1.00 94.25 449 PHE A N 1
ATOM 3528 C CA . PHE A 1 449 ? 19.970 2.531 -1.620 1.00 94.25 449 PHE A CA 1
ATOM 3529 C C . PHE A 1 449 ? 21.156 3.350 -2.109 1.00 94.25 449 PHE A C 1
ATOM 3531 O O . PHE A 1 449 ? 21.425 3.329 -3.301 1.00 94.25 449 PHE A O 1
ATOM 3538 N N . LEU A 1 450 ? 21.903 4.022 -1.226 1.00 96.00 450 LEU A N 1
ATOM 3539 C CA . LEU A 1 450 ? 22.988 4.925 -1.626 1.00 96.00 450 LEU A CA 1
ATOM 3540 C C . LEU A 1 450 ? 24.022 4.261 -2.549 1.00 96.00 450 LEU A C 1
ATOM 3542 O O . LEU A 1 450 ? 24.419 4.863 -3.537 1.00 96.00 450 LEU A O 1
ATOM 3546 N N . LYS A 1 451 ? 24.404 3.000 -2.296 1.00 95.31 451 LYS A N 1
ATOM 3547 C CA . LYS A 1 451 ? 25.320 2.255 -3.181 1.00 95.31 451 LYS A CA 1
ATOM 3548 C C . LYS A 1 451 ? 24.737 2.043 -4.584 1.00 95.31 451 LYS A C 1
ATOM 3550 O O . LYS A 1 451 ? 25.411 2.319 -5.571 1.00 95.31 451 LYS A O 1
ATOM 3555 N N . SER A 1 452 ? 23.493 1.566 -4.657 1.00 95.19 452 SER A N 1
ATOM 3556 C CA . SER A 1 452 ? 22.782 1.345 -5.924 1.00 95.19 452 SER A CA 1
ATOM 3557 C C . SER A 1 452 ? 22.613 2.663 -6.684 1.00 95.19 452 SER A C 1
ATOM 3559 O O . SER A 1 452 ? 23.011 2.771 -7.840 1.00 95.19 452 SER A O 1
ATOM 3561 N N . ALA A 1 453 ? 22.141 3.698 -5.988 1.00 97.25 453 ALA A N 1
ATOM 3562 C CA . ALA A 1 453 ? 21.929 5.033 -6.522 1.00 97.25 453 ALA A CA 1
ATOM 3563 C C . ALA A 1 453 ? 23.207 5.641 -7.116 1.00 97.25 453 ALA A C 1
ATOM 3565 O O . ALA A 1 453 ? 23.163 6.227 -8.198 1.00 97.25 453 ALA A O 1
ATOM 3566 N N . THR A 1 454 ? 24.353 5.487 -6.440 1.00 97.75 454 THR A N 1
ATOM 3567 C CA . THR A 1 454 ? 25.645 5.961 -6.953 1.00 97.75 454 THR A CA 1
ATOM 3568 C C . THR A 1 454 ? 26.031 5.244 -8.241 1.00 97.75 454 THR A C 1
ATOM 3570 O O . THR A 1 454 ? 26.380 5.913 -9.206 1.00 97.75 454 THR A O 1
ATOM 3573 N N . TYR A 1 455 ? 25.922 3.911 -8.304 1.00 97.56 455 TYR A N 1
ATOM 3574 C CA . TYR A 1 455 ? 26.234 3.188 -9.542 1.00 97.56 455 TYR A CA 1
ATOM 3575 C C . TYR A 1 455 ? 25.312 3.587 -10.693 1.00 97.56 455 TYR A C 1
ATOM 3577 O O . TYR A 1 455 ? 25.797 3.866 -11.786 1.00 97.56 455 TYR A O 1
ATOM 3585 N N . MET A 1 456 ? 24.005 3.680 -10.444 1.00 98.00 456 MET A N 1
ATOM 3586 C CA . MET A 1 456 ? 23.036 4.112 -11.452 1.00 98.00 456 MET A CA 1
ATOM 3587 C C . MET A 1 456 ? 23.326 5.531 -11.960 1.00 98.00 456 MET A C 1
ATOM 3589 O O . MET A 1 456 ? 23.194 5.782 -13.153 1.00 98.00 456 MET A O 1
ATOM 3593 N N . SER A 1 457 ? 23.787 6.432 -11.085 1.00 98.12 457 SER A N 1
ATOM 3594 C CA . SER A 1 457 ? 24.126 7.819 -11.447 1.00 98.12 457 SER A CA 1
ATOM 3595 C C . SER A 1 457 ? 25.357 7.938 -12.354 1.00 98.12 457 SER A C 1
ATOM 3597 O O . SER A 1 457 ? 25.579 8.991 -12.940 1.00 98.12 457 SER A O 1
ATOM 3599 N N . CYS A 1 458 ? 26.161 6.880 -12.474 1.00 96.81 458 CYS A N 1
ATOM 3600 C CA . CYS A 1 458 ? 27.352 6.844 -13.324 1.00 96.81 458 CYS A CA 1
ATOM 3601 C C . CYS A 1 458 ? 27.202 5.903 -14.526 1.00 96.81 458 CYS A C 1
ATOM 3603 O O . CYS A 1 458 ? 28.128 5.797 -15.328 1.00 96.81 458 CYS A O 1
ATOM 3605 N N . TYR A 1 459 ? 26.082 5.185 -14.637 1.00 97.44 459 TYR A N 1
ATOM 3606 C CA . TYR A 1 459 ? 25.929 4.134 -15.632 1.00 97.44 459 TYR A CA 1
ATOM 3607 C C . TYR A 1 459 ? 25.420 4.682 -16.965 1.00 97.44 459 TYR A C 1
ATOM 3609 O O . TYR A 1 459 ? 24.377 5.328 -17.042 1.00 97.44 459 TYR A O 1
ATOM 3617 N N . THR A 1 460 ? 26.161 4.362 -18.018 1.00 96.88 460 THR A N 1
ATOM 3618 C CA . THR A 1 460 ? 25.759 4.454 -19.421 1.00 96.88 460 THR A CA 1
ATOM 3619 C C . THR A 1 460 ? 26.229 3.180 -20.099 1.00 96.88 460 THR A C 1
ATOM 3621 O O . THR A 1 460 ? 27.297 2.676 -19.751 1.00 96.88 460 THR A O 1
ATOM 3624 N N . GLY A 1 461 ? 25.491 2.679 -21.076 1.00 95.75 461 GLY A N 1
ATOM 3625 C CA . GLY A 1 461 ? 25.813 1.394 -21.678 1.00 95.75 461 GLY A CA 1
ATOM 3626 C C . GLY A 1 461 ? 24.819 0.987 -22.747 1.00 95.75 461 GLY A C 1
ATOM 3627 O O . GLY A 1 461 ? 24.073 1.803 -23.292 1.00 95.75 461 GLY A O 1
ATOM 3628 N N . THR A 1 462 ? 24.823 -0.294 -23.084 1.00 94.62 462 THR A N 1
ATOM 3629 C CA . THR A 1 462 ? 23.842 -0.880 -23.996 1.00 94.62 462 THR A CA 1
ATOM 3630 C C . THR A 1 462 ? 23.435 -2.240 -23.459 1.00 94.62 462 THR A C 1
ATOM 3632 O O . THR A 1 462 ? 24.289 -3.065 -23.148 1.00 94.62 462 THR A O 1
ATOM 3635 N N . THR A 1 463 ? 22.130 -2.470 -23.333 1.00 94.12 463 THR A N 1
ATOM 3636 C CA . THR A 1 463 ? 21.603 -3.755 -22.863 1.00 94.12 463 THR A CA 1
ATOM 3637 C C . THR A 1 463 ? 21.925 -4.875 -23.856 1.00 94.12 463 THR A C 1
ATOM 3639 O O . THR A 1 463 ? 22.243 -4.631 -25.024 1.00 94.12 463 THR A O 1
ATOM 3642 N N . LYS A 1 464 ? 21.771 -6.135 -23.436 1.00 90.00 464 LYS A N 1
ATOM 3643 C CA . LYS A 1 464 ? 21.958 -7.301 -24.321 1.00 90.00 464 LYS A CA 1
ATOM 3644 C C . LYS A 1 464 ? 21.002 -7.284 -25.521 1.00 90.00 464 LYS A C 1
ATOM 3646 O O . LYS A 1 464 ? 21.366 -7.759 -26.595 1.00 90.00 464 LYS A O 1
ATOM 3651 N N . GLY A 1 465 ? 19.801 -6.734 -25.349 1.00 92.06 465 GLY A N 1
ATOM 3652 C CA . GLY A 1 465 ? 18.803 -6.512 -26.395 1.00 92.06 465 GLY A CA 1
ATOM 3653 C C . GLY A 1 465 ? 19.082 -5.308 -27.299 1.00 92.06 465 GLY A C 1
ATOM 3654 O O . GLY A 1 465 ? 18.348 -5.100 -28.264 1.00 92.06 465 GLY A O 1
ATOM 3655 N N . GLY A 1 466 ? 20.147 -4.541 -27.040 1.00 94.00 466 GLY A N 1
ATOM 3656 C CA . GLY A 1 466 ? 20.574 -3.413 -27.869 1.00 94.00 466 GLY A CA 1
ATOM 3657 C C . GLY A 1 466 ? 19.952 -2.067 -27.492 1.00 94.00 466 GLY A C 1
ATOM 3658 O O . GLY A 1 466 ? 20.050 -1.120 -28.272 1.00 94.00 466 GLY A O 1
ATOM 3659 N N . PHE A 1 467 ? 19.314 -1.953 -26.325 1.00 96.12 467 PHE A N 1
ATOM 3660 C CA . PHE A 1 467 ? 18.767 -0.689 -25.842 1.00 96.12 467 PHE A CA 1
ATOM 3661 C C . PHE A 1 467 ? 19.885 0.210 -25.300 1.00 96.12 467 PHE A C 1
ATOM 3663 O O . PHE A 1 467 ? 20.641 -0.192 -24.416 1.00 96.12 467 PHE A O 1
ATOM 3670 N N . THR A 1 468 ? 20.000 1.431 -25.824 1.00 96.75 468 THR A N 1
ATOM 3671 C CA . THR A 1 468 ? 21.029 2.393 -25.404 1.00 96.75 468 THR A CA 1
ATOM 3672 C C . THR A 1 468 ? 20.629 3.114 -24.121 1.00 96.75 468 THR A C 1
ATOM 3674 O O . THR A 1 468 ? 19.556 3.707 -24.034 1.00 96.75 468 THR A O 1
ATOM 3677 N N . ILE A 1 469 ? 21.539 3.110 -23.151 1.00 97.88 469 ILE A N 1
ATOM 3678 C CA . ILE A 1 469 ? 21.404 3.773 -21.856 1.00 97.88 469 ILE A CA 1
ATOM 3679 C C . ILE A 1 469 ? 22.361 4.962 -21.860 1.00 97.88 469 ILE A C 1
ATOM 3681 O O . ILE A 1 469 ? 23.578 4.791 -21.776 1.00 97.88 469 ILE A O 1
ATOM 3685 N N . ASP A 1 470 ? 21.809 6.162 -22.003 1.00 97.06 470 ASP A N 1
ATOM 3686 C CA . ASP A 1 470 ? 22.552 7.422 -21.998 1.00 97.06 470 ASP A CA 1
ATOM 3687 C C . ASP A 1 470 ? 22.445 8.148 -20.642 1.00 97.06 470 ASP A C 1
ATOM 3689 O O . ASP A 1 470 ? 21.859 7.648 -19.681 1.00 97.06 470 ASP A O 1
ATOM 3693 N N . GLU A 1 471 ? 23.009 9.354 -20.553 1.00 97.31 471 GLU A N 1
ATOM 3694 C CA . GLU A 1 471 ? 23.017 10.163 -19.326 1.00 97.31 471 GLU A CA 1
ATOM 3695 C C . GLU A 1 471 ? 21.606 10.493 -18.799 1.00 97.31 471 GLU A C 1
ATOM 3697 O O . GLU A 1 471 ? 21.440 10.752 -17.607 1.00 97.31 471 GLU A O 1
ATOM 3702 N N . SER A 1 472 ? 20.561 10.433 -19.638 1.00 97.19 472 SER A N 1
ATOM 3703 C CA . SER A 1 472 ? 19.179 10.677 -19.198 1.00 97.19 472 SER A CA 1
ATOM 3704 C C . SER A 1 472 ? 18.648 9.597 -18.248 1.00 97.19 472 SER A C 1
ATOM 3706 O O . SER A 1 472 ? 17.673 9.832 -17.528 1.00 97.19 472 SER A O 1
ATOM 3708 N N . TRP A 1 473 ? 19.312 8.438 -18.192 1.00 98.38 473 TRP A N 1
ATOM 3709 C CA . TRP A 1 473 ? 19.012 7.353 -17.259 1.00 98.38 473 TRP A CA 1
ATOM 3710 C C . TRP A 1 473 ? 19.697 7.507 -15.898 1.00 98.38 473 TRP A C 1
ATOM 3712 O O . TRP A 1 473 ? 19.345 6.785 -14.968 1.00 98.38 473 TRP A O 1
ATOM 3722 N N . GLN A 1 474 ? 20.639 8.436 -15.739 1.00 98.25 474 GLN A N 1
ATOM 3723 C CA . GLN A 1 474 ? 21.386 8.593 -14.488 1.00 98.25 474 GLN A CA 1
ATOM 3724 C C . GLN A 1 474 ? 20.546 9.114 -13.308 1.00 98.25 474 GLN A C 1
ATOM 3726 O O . GLN A 1 474 ? 20.729 8.594 -12.202 1.00 98.25 474 GLN A O 1
ATOM 3731 N N . PRO A 1 475 ? 19.610 10.080 -13.467 1.00 98.56 475 PRO A N 1
ATOM 3732 C CA . PRO A 1 475 ? 18.694 10.440 -12.389 1.00 98.56 475 PRO A CA 1
ATOM 3733 C C . PRO A 1 475 ? 17.903 9.220 -11.913 1.00 98.56 475 PRO A C 1
ATOM 3735 O O . PRO A 1 475 ? 17.359 8.468 -12.724 1.00 98.56 475 PRO A O 1
ATOM 3738 N N . ASN A 1 476 ? 17.836 9.012 -10.599 1.00 98.75 476 ASN A N 1
ATOM 3739 C CA . ASN A 1 476 ? 17.168 7.851 -10.016 1.00 98.75 476 ASN A CA 1
ATOM 3740 C C . ASN A 1 476 ? 16.673 8.123 -8.589 1.00 98.75 476 ASN A C 1
ATOM 3742 O O . ASN A 1 476 ? 17.017 9.130 -7.968 1.00 98.75 476 ASN A O 1
ATOM 3746 N N . ASP A 1 477 ? 15.852 7.215 -8.070 1.00 98.25 477 ASP A N 1
ATOM 3747 C CA . ASP A 1 477 ? 15.336 7.225 -6.693 1.00 98.25 477 ASP A CA 1
ATOM 3748 C C . ASP A 1 477 ? 16.068 6.235 -5.762 1.00 98.25 477 ASP A C 1
ATOM 3750 O O . ASP A 1 477 ? 15.616 5.939 -4.652 1.00 98.25 477 ASP A O 1
ATOM 3754 N N . GLY A 1 478 ? 17.191 5.699 -6.239 1.00 96.81 478 GLY A N 1
ATOM 3755 C CA . GLY A 1 478 ? 18.011 4.682 -5.600 1.00 96.81 478 GLY A CA 1
ATOM 3756 C C . GLY A 1 478 ? 17.759 3.244 -6.051 1.00 96.81 478 GLY A C 1
ATOM 3757 O O . GLY A 1 478 ? 18.638 2.401 -5.849 1.00 96.81 478 GLY A O 1
ATOM 3758 N N . LEU A 1 479 ? 16.622 2.958 -6.691 1.00 96.19 479 LEU A N 1
ATOM 3759 C CA . LEU A 1 479 ? 16.320 1.637 -7.259 1.00 96.19 479 LEU A CA 1
ATOM 3760 C C . LEU A 1 479 ? 15.805 1.681 -8.695 1.00 96.19 479 LEU A C 1
ATOM 3762 O O . LEU A 1 479 ? 15.946 0.688 -9.399 1.00 96.19 479 LEU A O 1
ATOM 3766 N N . VAL A 1 480 ? 15.188 2.781 -9.119 1.00 98.50 480 VAL A N 1
ATOM 3767 C CA . VAL A 1 480 ? 14.605 2.946 -10.450 1.00 98.50 480 VAL A CA 1
ATOM 3768 C C . VAL A 1 480 ? 15.060 4.274 -11.042 1.00 98.50 480 VAL A C 1
ATOM 3770 O O . VAL A 1 480 ? 15.076 5.312 -10.381 1.00 98.50 480 VAL A O 1
ATOM 3773 N N . ASN A 1 481 ? 15.451 4.234 -12.314 1.00 98.75 481 ASN A N 1
ATOM 3774 C CA . ASN A 1 481 ? 15.827 5.415 -13.081 1.00 98.75 481 ASN A CA 1
ATOM 3775 C C . ASN A 1 481 ? 14.588 6.299 -13.276 1.00 98.75 481 ASN A C 1
ATOM 3777 O O . ASN A 1 481 ? 13.532 5.803 -13.675 1.00 98.75 481 ASN A O 1
ATOM 3781 N N . THR A 1 482 ? 14.708 7.607 -13.056 1.00 98.69 482 THR A N 1
ATOM 3782 C CA . THR A 1 482 ? 13.578 8.547 -13.105 1.00 98.69 482 THR A CA 1
ATOM 3783 C C . THR A 1 482 ? 12.865 8.495 -14.454 1.00 98.69 482 THR A C 1
ATOM 3785 O O . THR A 1 482 ? 11.637 8.466 -14.500 1.00 98.69 482 THR A O 1
ATOM 3788 N N . ILE A 1 483 ? 13.624 8.412 -15.553 1.00 98.25 483 ILE A N 1
ATOM 3789 C CA . ILE A 1 483 ? 13.070 8.301 -16.908 1.00 98.25 483 ILE A CA 1
ATOM 3790 C C . ILE A 1 483 ? 12.282 6.999 -17.114 1.00 98.25 483 ILE A C 1
ATOM 3792 O O . ILE A 1 483 ? 11.240 6.995 -17.768 1.00 98.25 483 ILE A O 1
ATOM 3796 N N . SER A 1 484 ? 12.720 5.900 -16.492 1.00 98.44 484 SER A N 1
ATOM 3797 C CA . SER A 1 484 ? 12.038 4.608 -16.590 1.00 98.44 484 SER A CA 1
ATOM 3798 C C . SER A 1 484 ? 10.693 4.600 -15.865 1.00 98.44 484 SER A C 1
ATOM 3800 O O . SER A 1 484 ? 9.765 3.911 -16.291 1.00 98.44 484 SER A O 1
ATOM 3802 N N . ALA A 1 485 ? 10.558 5.411 -14.813 1.00 98.44 485 ALA A N 1
ATOM 3803 C CA . ALA A 1 485 ? 9.323 5.550 -14.048 1.00 98.44 485 ALA A CA 1
ATOM 3804 C C . ALA A 1 485 ? 8.240 6.415 -14.706 1.00 98.44 485 ALA A C 1
ATOM 3806 O O . ALA A 1 485 ? 7.161 6.589 -14.134 1.00 98.44 485 ALA A O 1
ATOM 3807 N N . GLY A 1 486 ? 8.500 6.913 -15.916 1.00 98.25 486 GLY A N 1
ATOM 3808 C CA . GLY A 1 486 ? 7.501 7.532 -16.776 1.00 98.25 486 GLY A CA 1
ATOM 3809 C C . GLY A 1 486 ? 6.549 6.524 -17.433 1.00 98.25 486 GLY A C 1
ATOM 3810 O O . GLY A 1 486 ? 6.320 5.408 -16.953 1.00 98.25 486 GLY A O 1
ATOM 3811 N N . ALA A 1 487 ? 5.966 6.952 -18.552 1.00 98.25 487 ALA A N 1
ATOM 3812 C CA . ALA A 1 487 ? 5.115 6.110 -19.384 1.00 98.25 487 ALA A CA 1
ATOM 3813 C C . ALA A 1 487 ? 5.914 4.955 -20.027 1.00 98.25 487 ALA A C 1
ATOM 3815 O O . ALA A 1 487 ? 7.128 5.082 -20.221 1.00 98.25 487 ALA A O 1
ATOM 3816 N N . PRO A 1 488 ? 5.257 3.841 -20.405 1.00 98.31 488 PRO A N 1
ATOM 3817 C CA . PRO A 1 488 ? 5.890 2.818 -21.229 1.00 98.31 488 PRO A CA 1
ATOM 3818 C C . PRO A 1 488 ? 6.408 3.439 -22.531 1.00 98.31 488 PRO A C 1
ATOM 3820 O O . PRO A 1 488 ? 5.677 4.178 -23.195 1.00 98.31 488 PRO A O 1
ATOM 3823 N N . ILE A 1 489 ? 7.653 3.150 -22.904 1.00 97.06 489 ILE A N 1
ATOM 3824 C CA . ILE A 1 489 ? 8.257 3.665 -24.137 1.00 97.06 489 ILE A CA 1
ATOM 3825 C C . ILE A 1 489 ? 7.384 3.263 -25.332 1.00 97.06 489 ILE A C 1
ATOM 3827 O O . ILE A 1 489 ? 7.015 2.102 -25.493 1.00 97.06 489 ILE A O 1
ATOM 3831 N N . GLY A 1 490 ? 7.031 4.252 -26.157 1.00 95.38 490 GLY A N 1
ATOM 3832 C CA . GLY A 1 490 ? 6.155 4.082 -27.319 1.00 95.38 490 GLY A CA 1
ATOM 3833 C C . GLY A 1 490 ? 4.652 4.199 -27.030 1.00 95.38 490 GLY A C 1
ATOM 3834 O O . GLY A 1 490 ? 3.878 4.323 -27.977 1.00 95.38 490 GLY A O 1
ATOM 3835 N N . ALA A 1 491 ? 4.218 4.218 -25.765 1.00 97.75 491 ALA A N 1
ATOM 3836 C CA . ALA A 1 491 ? 2.811 4.438 -25.432 1.00 97.75 491 ALA A CA 1
ATOM 3837 C C . ALA A 1 491 ? 2.397 5.913 -25.640 1.00 97.75 491 ALA A C 1
ATOM 3839 O O . ALA A 1 491 ? 3.205 6.819 -25.392 1.00 97.75 491 ALA A O 1
ATOM 3840 N N . PRO A 1 492 ? 1.132 6.187 -26.027 1.00 98.06 492 PRO A N 1
ATOM 3841 C CA . PRO A 1 492 ? 0.599 7.547 -26.071 1.00 98.06 492 PRO A CA 1
ATOM 3842 C C . PRO A 1 492 ? 0.769 8.224 -24.711 1.00 98.06 492 PRO A C 1
ATOM 3844 O O . PRO A 1 492 ? 0.275 7.722 -23.699 1.00 98.06 492 PRO A O 1
ATOM 3847 N N . SER A 1 493 ? 1.495 9.340 -24.668 1.00 97.88 493 SER A N 1
ATOM 3848 C CA . SER A 1 493 ? 1.842 10.002 -23.412 1.00 97.88 493 SER A CA 1
ATOM 3849 C C . SER A 1 493 ? 2.022 11.511 -23.562 1.00 97.88 493 SER A C 1
ATOM 3851 O O . SER A 1 493 ? 2.313 12.023 -24.642 1.00 97.88 493 SER A O 1
ATOM 3853 N N . THR A 1 494 ? 1.824 12.227 -22.456 1.00 97.75 494 THR A N 1
ATOM 3854 C CA . THR A 1 494 ? 2.077 13.664 -22.331 1.00 97.75 494 THR A CA 1
ATOM 3855 C C . THR A 1 494 ? 2.483 14.008 -20.903 1.00 97.75 494 THR A C 1
ATOM 3857 O O . THR A 1 494 ? 2.032 13.376 -19.948 1.00 97.75 494 THR A O 1
ATOM 3860 N N . GLU A 1 495 ? 3.266 15.070 -20.743 1.00 97.75 495 GLU A N 1
ATOM 3861 C CA . GLU A 1 495 ? 3.510 15.680 -19.436 1.00 97.75 495 GLU A CA 1
ATOM 3862 C C . GLU A 1 495 ? 2.213 16.269 -18.862 1.00 97.75 495 GLU A C 1
ATOM 3864 O O . GLU A 1 495 ? 1.423 16.904 -19.573 1.00 97.75 495 GLU A O 1
ATOM 3869 N N . TYR A 1 496 ? 1.981 16.067 -17.567 1.00 97.00 496 TYR A N 1
ATOM 3870 C CA . TYR A 1 496 ? 0.829 16.605 -16.857 1.00 97.00 496 TYR A CA 1
ATOM 3871 C C . TYR A 1 496 ? 1.101 18.016 -16.344 1.00 97.00 496 TYR A C 1
ATOM 3873 O O . TYR A 1 496 ? 1.984 18.256 -15.520 1.00 97.00 496 TYR A O 1
ATOM 3881 N N . VAL A 1 497 ? 0.235 18.948 -16.739 1.00 93.94 497 VAL A N 1
ATOM 3882 C CA . VAL A 1 497 ? 0.198 20.304 -16.186 1.00 93.94 497 VAL A CA 1
ATOM 3883 C C . VAL A 1 497 ? -1.104 20.496 -15.417 1.00 93.94 497 VAL A C 1
ATOM 3885 O O . VAL A 1 497 ? -2.185 20.142 -15.893 1.00 93.94 497 VAL A O 1
ATOM 3888 N N . LYS A 1 498 ? -1.030 21.086 -14.221 1.00 89.31 498 LYS A N 1
ATOM 3889 C CA . LYS A 1 498 ? -2.214 21.353 -13.391 1.00 89.31 498 LYS A CA 1
ATOM 3890 C C . LYS A 1 498 ? -3.253 22.171 -14.169 1.00 89.31 498 LYS A C 1
ATOM 3892 O O . LYS A 1 498 ? -2.948 23.249 -14.665 1.00 89.31 498 LYS A O 1
ATOM 3897 N N . GLY A 1 499 ? -4.490 21.674 -14.213 1.00 86.00 499 GLY A N 1
ATOM 3898 C CA . GLY A 1 499 ? -5.592 22.290 -14.963 1.00 86.00 499 GLY A CA 1
ATOM 3899 C C . GLY A 1 499 ? -5.781 21.735 -16.378 1.00 86.00 499 GLY A C 1
ATOM 3900 O O . GLY A 1 499 ? -6.739 22.119 -17.045 1.00 86.00 499 GLY A O 1
ATOM 3901 N N . THR A 1 500 ? -4.919 20.815 -16.823 1.00 89.06 500 THR A N 1
ATOM 3902 C CA . THR A 1 500 ? -5.122 20.062 -18.069 1.00 89.06 500 THR A CA 1
ATOM 3903 C C . THR A 1 500 ? -6.405 19.239 -17.982 1.00 89.06 500 THR A C 1
ATOM 3905 O O . THR A 1 500 ? -6.704 18.642 -16.947 1.00 89.06 500 THR A O 1
ATOM 3908 N N . THR A 1 501 ? -7.168 19.203 -19.076 1.00 92.06 501 THR A N 1
ATOM 3909 C CA . THR A 1 501 ? -8.325 18.307 -19.186 1.00 92.06 501 THR A CA 1
ATOM 3910 C C . THR A 1 501 ? -7.831 16.874 -19.349 1.00 92.06 501 THR A C 1
ATOM 3912 O O . THR A 1 501 ? -7.055 16.586 -20.258 1.00 92.06 501 THR A O 1
ATOM 3915 N N . ILE A 1 502 ? -8.273 15.992 -18.456 1.00 94.88 502 ILE A N 1
ATOM 3916 C CA . ILE A 1 502 ? -7.834 14.599 -18.414 1.00 94.88 502 ILE A CA 1
ATOM 3917 C C . ILE A 1 502 ? -8.755 13.757 -19.303 1.00 94.88 502 ILE A C 1
ATOM 3919 O O . ILE A 1 502 ? -9.972 13.756 -19.101 1.00 94.88 502 ILE A O 1
ATOM 3923 N N . ILE A 1 503 ? -8.174 13.038 -20.261 1.00 96.31 503 ILE A N 1
ATOM 3924 C CA . ILE A 1 503 ? -8.854 12.096 -21.160 1.00 96.31 503 ILE A CA 1
ATOM 3925 C C . ILE A 1 503 ? -8.254 10.687 -21.002 1.00 96.31 503 ILE A C 1
ATOM 3927 O O . ILE A 1 503 ? -7.077 10.580 -20.650 1.00 96.31 503 ILE A O 1
ATOM 3931 N N . PRO A 1 504 ? -9.034 9.614 -21.214 1.00 97.62 504 PRO A N 1
ATOM 3932 C CA . PRO A 1 504 ? -8.510 8.250 -21.183 1.00 97.62 504 PRO A CA 1
ATOM 3933 C C . PRO A 1 504 ? -7.675 7.944 -22.443 1.00 97.62 504 PRO A C 1
ATOM 3935 O O . PRO A 1 504 ? -7.608 8.758 -23.365 1.00 97.62 504 PRO A O 1
ATOM 3938 N N . GLY A 1 505 ? -7.009 6.787 -22.473 1.00 98.00 505 GLY A N 1
ATOM 3939 C CA . GLY A 1 505 ? -6.248 6.320 -23.641 1.00 98.00 505 GLY A CA 1
ATOM 3940 C C . GLY A 1 505 ? -4.822 6.851 -23.768 1.00 98.00 505 GLY A C 1
ATOM 3941 O O . GLY A 1 505 ? -4.150 6.566 -24.757 1.00 98.00 505 GLY A O 1
ATOM 3942 N N . GLN A 1 506 ? -4.334 7.604 -22.780 1.00 97.88 506 GLN A N 1
ATOM 3943 C CA . GLN A 1 506 ? -2.961 8.106 -22.758 1.00 97.88 506 GLN A CA 1
ATOM 3944 C C . GLN A 1 506 ? -2.394 8.201 -21.340 1.00 97.88 506 GLN A C 1
ATOM 3946 O O . GLN A 1 506 ? -3.129 8.385 -20.367 1.00 97.88 506 GLN A O 1
ATOM 3951 N N . TRP A 1 507 ? -1.069 8.119 -21.246 1.00 98.69 507 TRP A N 1
ATOM 3952 C CA . TRP A 1 507 ? -0.306 8.295 -20.017 1.00 98.69 507 TRP A CA 1
ATOM 3953 C C . TRP A 1 507 ? -0.036 9.765 -19.724 1.00 98.69 507 TRP A C 1
ATOM 3955 O O . TRP A 1 507 ? 0.575 10.478 -20.518 1.00 98.69 507 TRP A O 1
ATOM 3965 N N . TYR A 1 508 ? -0.429 10.198 -18.534 1.00 98.56 508 TYR A N 1
ATOM 3966 C CA . TYR A 1 508 ? -0.008 11.464 -17.957 1.00 98.56 508 TYR A CA 1
ATOM 3967 C C . TYR A 1 508 ? 1.254 11.245 -17.126 1.00 98.56 508 TYR A C 1
ATOM 3969 O O . TYR A 1 508 ? 1.206 10.615 -16.066 1.00 98.56 508 TYR A O 1
ATOM 3977 N N . ILE A 1 509 ? 2.380 11.758 -17.614 1.00 98.62 509 ILE A N 1
ATOM 3978 C CA . ILE A 1 509 ? 3.644 11.778 -16.878 1.00 98.62 509 ILE A CA 1
ATOM 3979 C C . ILE A 1 509 ? 3.551 12.923 -15.873 1.00 98.62 509 ILE A C 1
ATOM 3981 O O . ILE A 1 509 ? 3.420 14.092 -16.229 1.00 98.62 509 ILE A O 1
ATOM 3985 N N . MET A 1 510 ? 3.495 12.574 -14.596 1.00 98.06 510 MET A N 1
ATOM 3986 C CA . MET A 1 510 ? 3.309 13.522 -13.508 1.00 98.06 510 MET A CA 1
ATOM 3987 C C . MET A 1 510 ? 4.646 14.179 -13.149 1.00 98.06 510 MET A C 1
ATOM 3989 O O . MET A 1 510 ? 5.694 13.559 -13.340 1.00 98.06 510 MET A O 1
ATOM 3993 N N . PRO A 1 511 ? 4.641 15.394 -12.565 1.00 97.06 511 PRO A N 1
ATOM 3994 C CA . PRO A 1 511 ? 5.863 15.994 -12.044 1.00 97.06 511 PRO A CA 1
ATOM 3995 C C . PRO A 1 511 ? 6.591 15.023 -11.113 1.00 97.06 511 PRO A C 1
ATOM 3997 O O . PRO A 1 511 ? 5.978 14.487 -10.183 1.00 97.06 511 PRO A O 1
ATOM 4000 N N . ALA A 1 512 ? 7.881 14.807 -11.376 1.00 97.38 512 ALA A N 1
ATOM 4001 C CA . ALA A 1 512 ? 8.674 13.838 -10.639 1.00 97.38 512 ALA A CA 1
ATOM 4002 C C . ALA A 1 512 ? 8.670 14.164 -9.138 1.00 97.38 512 ALA A C 1
ATOM 4004 O O . ALA A 1 512 ? 8.911 15.302 -8.722 1.00 97.38 512 ALA A O 1
ATOM 4005 N N . TYR A 1 513 ? 8.370 13.160 -8.320 1.00 97.31 513 TYR A N 1
ATOM 4006 C CA . TYR A 1 513 ? 8.355 13.292 -6.875 1.00 97.31 513 TYR A CA 1
ATOM 4007 C C . TYR A 1 513 ? 9.792 13.386 -6.358 1.00 97.31 513 TYR A C 1
ATOM 4009 O O . TYR A 1 513 ? 10.593 12.481 -6.577 1.00 97.31 513 TYR A O 1
ATOM 4017 N N . HIS A 1 514 ? 10.114 14.477 -5.662 1.00 96.75 514 HIS A N 1
ATOM 4018 C CA . HIS A 1 514 ? 11.421 14.637 -5.032 1.00 96.75 514 HIS A CA 1
ATOM 4019 C C . HIS A 1 514 ? 11.467 13.823 -3.735 1.00 96.75 514 HIS A C 1
ATOM 4021 O O . HIS A 1 514 ? 10.882 14.200 -2.716 1.00 96.75 514 HIS A O 1
ATOM 4027 N N . GLY A 1 515 ? 12.119 12.673 -3.811 1.00 96.19 515 GLY A N 1
ATOM 4028 C CA . GLY A 1 515 ? 12.168 11.652 -2.782 1.00 96.19 515 GLY A CA 1
ATOM 4029 C C . GLY A 1 515 ? 12.761 10.369 -3.348 1.00 96.19 515 GLY A C 1
ATOM 4030 O O . GLY A 1 515 ? 12.895 10.194 -4.555 1.00 96.19 515 GLY A O 1
ATOM 4031 N N . ASP A 1 516 ? 13.130 9.461 -2.469 1.00 96.31 516 ASP A N 1
ATOM 4032 C CA . ASP A 1 516 ? 13.691 8.177 -2.869 1.00 96.31 516 ASP A CA 1
ATOM 4033 C C . ASP A 1 516 ? 12.607 7.113 -3.097 1.00 96.31 516 ASP A C 1
ATOM 4035 O O . ASP A 1 516 ? 11.413 7.358 -2.894 1.00 96.31 516 ASP A O 1
ATOM 4039 N N . HIS A 1 517 ? 13.023 5.900 -3.456 1.00 97.12 517 HIS A N 1
ATOM 4040 C CA . HIS A 1 517 ? 12.108 4.815 -3.797 1.00 97.12 517 HIS A CA 1
ATOM 4041 C C . HIS A 1 517 ? 11.119 4.467 -2.673 1.00 97.12 517 HIS A C 1
ATOM 4043 O O . HIS A 1 517 ? 10.016 3.993 -2.917 1.00 97.12 517 HIS A O 1
ATOM 4049 N N . MET A 1 518 ? 11.478 4.706 -1.408 1.00 95.44 518 MET A N 1
ATOM 4050 C CA . MET A 1 518 ? 10.612 4.400 -0.263 1.00 95.44 518 MET A CA 1
ATOM 4051 C C . MET A 1 518 ? 9.749 5.593 0.153 1.00 95.44 518 MET A C 1
ATOM 4053 O O . MET A 1 518 ? 8.821 5.441 0.957 1.00 95.44 518 MET A O 1
ATOM 4057 N N . SER A 1 519 ? 10.011 6.779 -0.393 1.00 95.38 519 SER A N 1
ATOM 4058 C CA . SER A 1 519 ? 9.340 8.014 -0.010 1.00 95.38 519 SER A CA 1
ATOM 4059 C C . SER A 1 519 ? 7.847 7.969 -0.313 1.00 95.38 519 SER A C 1
ATOM 4061 O O . SER A 1 519 ? 7.057 8.288 0.576 1.00 95.38 519 SER A O 1
ATOM 4063 N N . LEU A 1 520 ? 7.437 7.480 -1.492 1.00 94.69 520 LEU A N 1
ATOM 4064 C CA . LEU A 1 520 ? 6.021 7.373 -1.882 1.00 94.69 520 LEU A CA 1
ATOM 4065 C C . LEU A 1 520 ? 5.227 6.378 -1.022 1.00 94.69 520 LEU A C 1
ATOM 4067 O O . LEU A 1 520 ? 4.011 6.519 -0.895 1.00 94.69 520 LEU A O 1
ATOM 4071 N N . GLN A 1 521 ? 5.884 5.435 -0.345 1.00 92.88 521 GLN A N 1
ATOM 4072 C CA . GLN A 1 521 ? 5.260 4.551 0.647 1.00 92.88 521 GLN A CA 1
ATOM 4073 C C . GLN A 1 521 ? 5.464 5.017 2.104 1.00 92.88 521 GLN A C 1
ATOM 4075 O O . GLN A 1 521 ? 5.136 4.292 3.038 1.00 92.88 521 GLN A O 1
ATOM 4080 N N . GLY A 1 522 ? 5.940 6.248 2.323 1.00 91.56 522 GLY A N 1
ATOM 4081 C CA . GLY A 1 522 ? 6.030 6.903 3.635 1.00 91.56 522 GLY A CA 1
ATOM 4082 C C . GLY A 1 522 ? 7.426 6.946 4.267 1.00 91.56 522 GLY A C 1
ATOM 4083 O O . GLY A 1 522 ? 7.574 7.533 5.344 1.00 91.56 522 GLY A O 1
ATOM 4084 N N . GLY A 1 523 ? 8.439 6.378 3.613 1.00 90.94 523 GLY A N 1
ATOM 4085 C CA . GLY A 1 523 ? 9.827 6.352 4.078 1.00 90.94 523 GLY A CA 1
ATOM 4086 C C . GLY A 1 523 ? 10.095 5.334 5.194 1.00 90.94 523 GLY A C 1
ATOM 4087 O O . GLY A 1 523 ? 9.242 5.068 6.052 1.00 90.94 523 GLY A O 1
ATOM 4088 N N . LEU A 1 524 ? 11.294 4.747 5.195 1.00 87.81 524 LEU A N 1
ATOM 4089 C CA . LEU A 1 524 ? 11.710 3.738 6.168 1.00 87.81 524 LEU A CA 1
ATOM 4090 C C . LEU A 1 524 ? 12.391 4.395 7.375 1.00 87.81 524 LEU A C 1
ATOM 4092 O O . LEU A 1 524 ? 11.796 4.466 8.456 1.00 87.81 524 LEU A O 1
ATOM 4096 N N . THR A 1 525 ? 13.617 4.886 7.190 1.00 88.75 525 THR A N 1
ATOM 4097 C CA . THR A 1 525 ? 14.369 5.669 8.180 1.00 88.75 525 THR A CA 1
ATOM 4098 C C . THR A 1 525 ? 14.205 7.170 7.939 1.00 88.75 525 THR A C 1
ATOM 4100 O O . THR A 1 525 ? 14.128 7.943 8.899 1.00 88.75 525 THR A O 1
ATOM 4103 N N . LYS A 1 526 ? 14.027 7.571 6.677 1.00 90.00 526 LYS A N 1
ATOM 4104 C CA . LYS A 1 526 ? 13.801 8.944 6.224 1.00 90.00 526 LYS A CA 1
ATOM 4105 C C . LYS A 1 526 ? 12.316 9.168 5.994 1.00 90.00 526 LYS A C 1
ATOM 4107 O O . LYS A 1 526 ? 11.767 8.908 4.933 1.00 90.00 526 LYS A O 1
ATOM 4112 N N . ARG A 1 527 ? 11.622 9.577 7.055 1.00 88.69 527 ARG A N 1
ATOM 4113 C CA . ARG A 1 527 ? 10.155 9.656 7.063 1.00 88.69 527 ARG A CA 1
ATOM 4114 C C . ARG A 1 527 ? 9.614 10.736 6.140 1.00 88.69 527 ARG A C 1
ATOM 4116 O O . ARG A 1 527 ? 9.931 11.911 6.314 1.00 88.69 527 ARG A O 1
ATOM 4123 N N . THR A 1 528 ? 8.640 10.345 5.328 1.00 89.06 528 THR A N 1
ATOM 4124 C CA . THR A 1 528 ? 7.950 11.237 4.398 1.00 89.06 528 THR A CA 1
ATOM 4125 C C . THR A 1 528 ? 6.447 11.220 4.669 1.00 89.06 528 THR A C 1
ATOM 4127 O O . THR A 1 528 ? 5.797 10.173 4.681 1.00 89.06 528 THR A O 1
ATOM 4130 N N . ASN A 1 529 ? 5.853 12.394 4.907 1.00 89.25 529 ASN A N 1
ATOM 4131 C CA . ASN A 1 529 ? 4.404 12.500 5.080 1.00 89.25 529 ASN A CA 1
ATOM 4132 C C . ASN A 1 529 ? 3.697 12.533 3.718 1.00 89.25 529 ASN A C 1
ATOM 4134 O O . ASN A 1 529 ? 3.447 13.602 3.166 1.00 89.25 529 ASN A O 1
ATOM 4138 N N . VAL A 1 530 ? 3.318 11.359 3.219 1.00 93.62 530 VAL A N 1
ATOM 4139 C CA . VAL A 1 530 ? 2.646 11.190 1.918 1.00 93.62 530 VAL A CA 1
ATOM 4140 C C . VAL A 1 530 ? 1.118 11.274 1.969 1.00 93.62 530 VAL A C 1
ATOM 4142 O O . VAL A 1 530 ? 0.459 11.177 0.938 1.00 93.62 530 VAL A O 1
ATOM 4145 N N . LYS A 1 531 ? 0.510 11.510 3.141 1.00 92.81 531 LYS A N 1
ATOM 4146 C CA . LYS A 1 531 ? -0.954 11.672 3.258 1.00 92.81 531 LYS A CA 1
ATOM 4147 C C . LYS A 1 531 ? -1.515 12.760 2.314 1.00 92.81 531 LYS A C 1
ATOM 4149 O O . LYS A 1 531 ? -2.509 12.475 1.647 1.00 92.81 531 LYS A O 1
ATOM 4154 N N . PRO A 1 532 ? -0.911 13.966 2.200 1.00 93.50 532 PRO A N 1
ATOM 4155 C CA . PRO A 1 532 ? -1.375 14.981 1.251 1.00 93.50 532 PRO A CA 1
ATOM 4156 C C . PRO A 1 532 ? -1.290 14.520 -0.208 1.00 93.50 532 PRO A C 1
ATOM 4158 O O . PRO A 1 532 ? -2.254 14.703 -0.942 1.00 93.50 532 PRO A O 1
ATOM 4161 N N . PHE A 1 533 ? -0.190 13.858 -0.588 1.00 96.31 533 PHE A N 1
ATOM 4162 C CA . PHE A 1 533 ? 0.006 13.304 -1.930 1.00 96.31 533 PHE A CA 1
ATOM 4163 C C . PHE A 1 533 ? -1.126 12.339 -2.307 1.00 96.31 533 PHE A C 1
ATOM 4165 O O . PHE A 1 533 ? -1.799 12.534 -3.315 1.00 96.31 533 PHE A O 1
ATOM 4172 N N . TYR A 1 534 ? -1.411 11.350 -1.454 1.00 97.44 534 TYR A N 1
ATOM 4173 C CA . TYR A 1 534 ? -2.468 10.378 -1.740 1.00 97.44 534 TYR A CA 1
ATOM 4174 C C . TYR A 1 534 ? -3.864 10.994 -1.746 1.00 97.44 534 TYR A C 1
ATOM 4176 O O . TYR A 1 534 ? -4.703 10.569 -2.534 1.00 97.44 534 TYR A O 1
ATOM 4184 N N . LEU A 1 535 ? -4.125 12.003 -0.908 1.00 94.25 535 LEU A N 1
ATOM 4185 C CA . LEU A 1 535 ? -5.397 12.722 -0.944 1.00 94.25 535 LEU A CA 1
ATOM 4186 C C . LEU A 1 535 ? -5.584 13.484 -2.265 1.00 94.25 535 LEU A C 1
ATOM 4188 O O . LEU A 1 535 ? -6.697 13.540 -2.784 1.00 94.25 535 LEU A O 1
ATOM 4192 N N . GLU A 1 536 ? -4.525 14.089 -2.801 1.00 94.81 536 GLU A N 1
ATOM 4193 C CA . GLU A 1 536 ? -4.568 14.742 -4.112 1.00 94.81 536 GLU A CA 1
ATOM 4194 C C . GLU A 1 536 ? -4.735 13.726 -5.244 1.00 94.81 536 GLU A C 1
ATOM 4196 O O . GLU A 1 536 ? -5.572 13.943 -6.119 1.00 94.81 536 GLU A O 1
ATOM 4201 N N . LEU A 1 537 ? -4.035 12.589 -5.179 1.00 96.62 537 LEU A N 1
ATOM 4202 C CA . LEU A 1 537 ? -4.154 11.499 -6.148 1.00 96.62 537 LEU A CA 1
ATOM 4203 C C . LEU A 1 537 ? -5.588 10.959 -6.238 1.00 96.62 537 LEU A C 1
ATOM 4205 O O . LEU A 1 537 ? -6.166 10.918 -7.321 1.00 96.62 537 LEU A O 1
ATOM 4209 N N . VAL A 1 538 ? -6.211 10.588 -5.113 1.00 95.00 538 VAL A N 1
ATOM 4210 C CA . VAL A 1 538 ? -7.582 10.044 -5.154 1.00 95.00 538 VAL A CA 1
ATOM 4211 C C . VAL A 1 538 ? -8.599 11.081 -5.635 1.00 95.00 538 VAL A C 1
ATOM 4213 O O . VAL A 1 538 ? -9.546 10.724 -6.333 1.00 95.00 538 VAL A O 1
ATOM 4216 N N . LYS A 1 539 ? -8.382 12.372 -5.338 1.00 92.06 539 LYS A N 1
ATOM 4217 C CA . LYS A 1 539 ? -9.204 13.480 -5.854 1.00 92.06 539 LYS A CA 1
ATOM 4218 C C . LYS A 1 539 ? -9.024 13.707 -7.350 1.00 92.06 539 LYS A C 1
ATOM 4220 O O . LYS A 1 539 ? -9.980 14.126 -7.997 1.00 92.06 539 LYS A O 1
ATOM 4225 N N . LEU A 1 540 ? -7.822 13.489 -7.878 1.00 93.12 540 LEU A N 1
ATOM 4226 C CA . LEU A 1 540 ? -7.538 13.545 -9.310 1.00 93.12 540 LEU A CA 1
ATOM 4227 C C . LEU A 1 540 ? -8.291 12.424 -10.032 1.00 93.12 540 LEU A C 1
ATOM 4229 O O . LEU A 1 540 ? -9.064 12.685 -10.948 1.00 93.12 540 LEU A O 1
ATOM 4233 N N . ILE A 1 541 ? -8.154 11.190 -9.543 1.00 94.12 541 ILE A N 1
ATOM 4234 C CA . ILE A 1 541 ? -8.836 10.014 -10.098 1.00 94.12 541 ILE A CA 1
ATOM 4235 C C . ILE A 1 541 ? -10.359 10.166 -10.008 1.00 94.12 541 ILE A C 1
ATOM 4237 O O . ILE A 1 541 ? -11.066 9.847 -10.956 1.00 94.12 541 ILE A O 1
ATOM 4241 N N . ALA A 1 542 ? -10.886 10.717 -8.910 1.00 89.00 542 ALA A N 1
ATOM 4242 C CA . ALA A 1 542 ? -12.325 10.938 -8.745 1.00 89.00 542 ALA A CA 1
ATOM 4243 C C . ALA A 1 542 ? -12.930 11.920 -9.773 1.00 89.00 542 ALA A C 1
ATOM 4245 O O . ALA A 1 542 ? -14.151 11.983 -9.904 1.00 89.00 542 ALA A O 1
ATOM 4246 N N . GLN A 1 543 ? -12.107 12.697 -10.492 1.00 86.75 543 GLN A N 1
ATOM 4247 C CA . GLN A 1 543 ? -12.557 13.565 -11.589 1.00 86.75 543 GLN A CA 1
ATOM 4248 C C . GLN A 1 543 ? -12.677 12.819 -12.926 1.00 86.75 543 GLN A C 1
ATOM 4250 O O . GLN A 1 543 ? -13.318 13.335 -13.843 1.00 86.75 543 GLN A O 1
ATOM 4255 N N . CYS A 1 544 ? -12.089 11.625 -13.036 1.00 89.06 544 CYS A N 1
ATOM 4256 C CA . CYS A 1 544 ? -12.166 10.775 -14.220 1.00 89.06 544 CYS A CA 1
ATOM 4257 C C . CYS A 1 544 ? -13.579 10.179 -14.331 1.00 89.06 544 CYS A C 1
ATOM 4259 O O . CYS A 1 544 ? -14.148 9.688 -13.345 1.00 89.06 544 CYS A O 1
ATOM 4261 N N . ARG A 1 545 ? -14.183 10.260 -15.517 1.00 74.12 545 ARG A N 1
ATOM 4262 C CA . ARG A 1 545 ? -15.599 9.924 -15.735 1.00 74.12 545 ARG A CA 1
ATOM 4263 C C . ARG A 1 545 ? -15.791 8.587 -16.407 1.00 74.12 545 ARG A C 1
ATOM 4265 O O . ARG A 1 545 ? -14.881 8.181 -17.148 1.00 74.12 545 ARG A O 1
#

pLDDT: mean 91.91, std 8.64, range [51.34, 98.88]

Radius of gyration: 28.73 Å; chains: 1; bounding box: 69×49×80 Å

Sequence (545 aa):
MARILNLIIVILEFISYSKSIKDRQFLKGFVFYTQISNFLTLISSLALVIFGQRYYVEVLRLMTVTMMCMTFFVTTFILVPMSGKVKELLFSGAGLYHHLIIPILTTVSYIFAEERASYGWIILPALFTLVYGLVMVHLNAIEKVDGPYPFFKVKTLGIRNTVICLAALFAVVSIISAAVSYRSPLQTDVKYVFVHGLSGWGSYDARNEFIPYWGLTSGNIIRYLNNLGYESYAASVDPTGSAWDRACELYAQLSGTRVDYGAAHSKAAGHERFGEDFTGRALVKDFGTSRVALIGHSFGGATIRLFSEILKNGSYKERSCTDEADLSPFFKGGNGDNLLSIVTLAAPTNGTTAYDLYEDEDFDRSAIYIPDEYEKNSDAVSKGTKAVPDGRQSYDYASFDMHIDNALALNERITTFEDVYYFAYPCYSTIQNADGSISPDPEITENLFLKSATYMSCYTGTTKGGFTIDESWQPNDGLVNTISAGAPIGAPSTEYVKGTTIIPGQWYIMPAYHGDHMSLQGGLTKRTNVKPFYLELVKLIAQCR

Foldseek 3Di:
DLLVLLVVLLVLLVVLVVLVVVVVCLVVCVLDLLSVLSVLSNVLSVCCNPVNAAQVSQLSLLLSLLSLLLLLCCLPVPVCVVPVPCCVQPPDRSNVRSRPDSSVSSLCSLQPPGDHHDPVSLLVNLVVVLVSLVVQLVCLVVPVDCGPDPLSNCVVCPPVSNVVVSVVSSVVSSVSSCVSRDDDAQPQLEEEEEEEAAPAAFDPDPVCNNANLQAGPNDHQCSLCRSNRRHYGYFGADNKWALLQRLQSVVCQQVQAWRASAPQRCVQQVHDRTDDGRHPPRRHPPNQRGQYAYEAAALRLLNVQVSQLCQAPAAPRRVVPDDPVPGDNSRPHPGCPSHAEREYHQYLLQAACLLQLVVDPPRDPVPFDDPPLLVVLQVVCVVPRDDDDPPTDPCGTSSNCRHRVNSLVSLVSGAQDQRYFAEFAFAFQWDQDPVRAIAGDPLFAPSNLRSSLSSQSPDWDAGPVGRGRDNQQNTALSTHGRVSRFHNPPAAEDEDDPPDDTGGSYYHYYDHHYHHSSQSSQDHVNGHNCSVVVVVVSVVSSVRD

Secondary structure (DSSP, 8-state):
-HHHHHHHHHHHHHHHHHHHHTTT-HHHHTTSHHHHHHHHHHHHHHHHHHH-S-HHHHHHHHHHHHHHHHHHHHIIIIIHHHH--HHHHHSSTTHIIIIIIHHHHHHHHHHHHS-PPPGGGTTHHHHHHHHHHHHHHHHHHTTS---SSGGG-HHHH-HHHHHHHHHHHHHHHHHHHHHHH--PPP--SEEEEEE--TT---TTSGGGGTS-TTTGGG--HHHHHHHTT--EEEE---SSB-HHHHHHHHHHHHHT-EEE--HHHHHHHTS-SEEEE-TT--SSTTTTTSEEEEEEETTHHHHHHHHHHHHHH--HHHHHHS-TTTS-HHHH----TTEEEEEEES--TT--HHHHTTT-TT--GGGS---HHHHHHHHHHHTTSS----S--TTSBHHHHTSHHHHHHHHTTS---TTSEEEEE-EE-EEE-TTS-EEE-TTTS-TTTHHHHHHHHH--EE-TT--EE-GGG--BSSSSBTTTTSSPTTS-EEE--TTPPP-SSSEEEPPPEES-TTGGGT-SSS----HHHHHHHHHHHTT--